Protein AF-0000000084524706 (afdb_homodimer)

Radius of gyration: 26.09 Å; Cα contacts (8 Å, |Δi|>4): 1012; chains: 2; bounding box: 65×74×64 Å

Secondary structure (DSSP, 8-state):
--HHHHHHHHHHHHH--HHHHHHHHTS-HHHHHHHHHHHHHHHTS--EEEETTEEEE-HHHHHHHHHHHHHHHHHHHHHHHHHHSSSS--EEEEEEEEHHHHHHTHHHHHHHHHHH-TTEEEEEEEE-HHHHHHHHHTTSSSEEEEES----SS-EEEEEEEEEEEEESS---GGGGGGSEEEEE---SHHHHHHHHHHHHH-SS--EEEEEESSHHHHHHHHHTTS-EEEEEGGG--TT---EEEE-B-TTSPBPEEEEEEEE-TTGGGSHHHHHHHHHHHHS-TTT--/--HHHHHHHHHHHHH--HHHHHHHHTS-HHHHHHHHHHHHHHHTS--EEEETTEEEE-HHHHHHHHHHHHHHHHHHHHHHHHHHSSSS--EEEEEEEEHHHHHHTHHHHHHHHHHH-TTEEEEEEEE-HHHHHHHHHTTSSSEEEEES----SS-EEEEEEEEEEEEESS---GGGGGGSEEEEE---SHHHHHHHHHHHHH-SS--EEEEEESSHHHHHHHHHTTS-EEEEEGGG--TT---EEEE-B-TTSPBPEEEEEEEE-TTGGGSHHHHHHHHHHHHS-TTT--

pLDDT: mean 84.09, std 10.97, range [36.41, 96.69]

Foldseek 3Di:
DDLLLLLLLQLCVVVQDLCRSCVVVVHHSVVSVVVQVVVCVVVVHHQWDDDDPGTDGDPVNVVVNLVSLVVNLVVQLVVLCVQQVDPAQAEEAFEEEEPLCVPQPVVVLVVVLCVVRVRYHYHYHYYAQVVRVVCQVSPVHQKYKHKADDDDPADKDFLEKWFKKKKAQDDDDPLCQQVWEEADEDDPDPLVVVVVVLCVQRDDHDHHYPHYDHDVLVRLVCRNVGNTMYIGTCSSDDPPRNIDIGTRAHPVRDTRIMIIMMDGHPSSCSGPNSVVSVVSSVVDNPHPDD/DDLLLLLLLQLCVVVQDLCRSCVVVVHHSVVSVVVQVVVCVVVVHHQWDDDDPGTDGDPVNVVVNLVSLVVNLVVQLVVLCVQQVDPAQAEEAFEEEEPLCVPQPVVVLVVVLCVVRVRYHYHYHYYAQVVRVVCQVSPVHFKYKHKADDDDPADKDFLEKWFKKKKAQDDDDPLCQQVWEEADEDDPDPLVVVVVVLCVQRDPHDHHYPHYDHDVLVRLVCRNVGNTMYIGTCSSDDPPRNIDIGTRAHPVRDTRIMIIMMDGHPSSCSGPNVVVSVVSSVVDPPHPDD

Sequence (580 aa):
MDERDCLLLQYLFEEKNITKAAEHLYITPAALLYRLRQIEKKFGVHITIKNGNKITITPEGEYLIHRAKHSLWEWRKTKDYLLNMGNEVQGTLRIGVSRVIAYYQLPTILLNFLNMYPKVNPNVDTGLSDEIFKLLQNEKIHLGIVRGDYKWSGPKYLLKKENICIISKDKMNINDLPKIPRINYKLYSSLDEQINHWWNEKFNRPPLITMQVDNYETCKEMARRGLGYAIIPSIFLNPDDRMYTIDLMLESGQLITLNTWIFYTESSLQLATVRKFIDYIHSLDLNEKFMDERDCLLLQYLFEEKNITKAAEHLYITPAALLYRLRQIEKKFGVHITIKNGNKITITPEGEYLIHRAKHSLWEWRKTKDYLLNMGNEVQGTLRIGVSRVIAYYQLPTILLNFLNMYPKVNPNVDTGLSDEIFKLLQNEKIHLGIVRGDYKWSGPKYLLKKENICIISKDKMNINDLPKIPRINYKLYSSLDEQINHWWNEKFNRPPLITMQVDNYETCKEMARRGLGYAIIPSIFLNPDDRMYTIDLMLESGQLITLNTWIFYTESSLQLATVRKFIDYIHSLDLNEKF

Organism: Aneurinibacillus migulanus (NCBI:txid47500)

Structure (mmCIF, N/CA/C/O backbone):
data_AF-0000000084524706-model_v1
#
loop_
_entity.id
_entity.type
_entity.pdbx_description
1 polymer 'DNA-binding transcriptional regulator, LysR family'
#
loop_
_atom_site.group_PDB
_atom_site.id
_atom_site.type_symbol
_atom_site.label_atom_id
_atom_site.label_alt_id
_atom_site.label_comp_id
_atom_site.label_asym_id
_atom_site.label_entity_id
_atom_site.label_seq_id
_atom_site.pdbx_PDB_ins_code
_atom_site.Cartn_x
_atom_site.Cartn_y
_atom_site.Cartn_z
_atom_site.occupancy
_atom_site.B_iso_or_equiv
_atom_site.auth_seq_id
_atom_site.auth_comp_id
_atom_site.auth_asym_id
_atom_site.auth_atom_id
_atom_site.pdbx_PDB_model_num
ATOM 1 N N . MET A 1 1 ? -2.525 -37.5 9.148 1 61.91 1 MET A N 1
ATOM 2 C CA . MET A 1 1 ? -3.219 -36.25 8.883 1 61.91 1 MET A CA 1
ATOM 3 C C . MET A 1 1 ? -3.385 -36.031 7.383 1 61.91 1 MET A C 1
ATOM 5 O O . MET A 1 1 ? -2.439 -36.219 6.617 1 61.91 1 MET A O 1
ATOM 9 N N . ASP A 1 2 ? -4.574 -35.875 7.027 1 68.12 2 ASP A N 1
ATOM 10 C CA . ASP A 1 2 ? -4.84 -35.656 5.605 1 68.12 2 ASP A CA 1
ATOM 11 C C . ASP A 1 2 ? -4.73 -34.188 5.227 1 68.12 2 ASP A C 1
ATOM 13 O O . ASP A 1 2 ? -4.445 -33.344 6.078 1 68.12 2 ASP A O 1
ATOM 17 N N . GLU A 1 3 ? -4.75 -34.031 3.92 1 71.38 3 GLU A N 1
ATOM 18 C CA . GLU A 1 3 ? -4.578 -32.656 3.395 1 71.38 3 GLU A CA 1
ATOM 19 C C . GLU A 1 3 ? -5.562 -31.703 4.043 1 71.38 3 GLU A C 1
ATOM 21 O O . GLU A 1 3 ? -5.211 -30.547 4.336 1 71.38 3 GLU A O 1
ATOM 26 N N . ARG A 1 4 ? -6.672 -32.219 4.309 1 74.25 4 ARG A N 1
ATOM 27 C CA . ARG A 1 4 ? -7.711 -31.375 4.887 1 74.25 4 ARG A CA 1
ATOM 28 C C . ARG A 1 4 ? -7.367 -30.984 6.32 1 74.25 4 ARG A C 1
ATOM 30 O O . ARG A 1 4 ? -7.637 -29.859 6.746 1 74.25 4 ARG A O 1
ATOM 37 N N . ASP A 1 5 ? -6.832 -31.922 6.996 1 77.06 5 ASP A N 1
ATOM 38 C CA . ASP A 1 5 ? -6.398 -31.656 8.367 1 77.06 5 ASP A CA 1
ATOM 39 C C . ASP A 1 5 ? -5.309 -30.594 8.398 1 77.06 5 ASP A C 1
ATOM 41 O O . ASP A 1 5 ? -5.324 -29.703 9.258 1 77.06 5 ASP A O 1
ATOM 45 N N . CYS A 1 6 ? -4.449 -30.797 7.461 1 73.62 6 CYS A N 1
ATOM 46 C CA . CYS A 1 6 ? -3.338 -29.859 7.402 1 73.62 6 CYS A CA 1
ATOM 47 C C . CYS A 1 6 ? -3.832 -28.453 7.086 1 73.62 6 CYS A C 1
ATOM 49 O O . CYS A 1 6 ? -3.357 -27.469 7.668 1 73.62 6 CYS A O 1
ATOM 51 N N . LEU A 1 7 ? -4.77 -28.359 6.215 1 78.56 7 LEU A N 1
ATOM 52 C CA . LEU A 1 7 ? -5.355 -27.078 5.852 1 78.56 7 LEU A CA 1
ATOM 53 C C . LEU A 1 7 ? -6.074 -26.453 7.043 1 78.56 7 LEU A C 1
ATOM 55 O O . LEU A 1 7 ? -5.984 -25.234 7.258 1 78.56 7 LEU A O 1
ATOM 59 N N . LEU A 1 8 ? -6.766 -27.328 7.711 1 80.94 8 LEU A N 1
ATOM 60 C CA . LEU A 1 8 ? -7.48 -26.875 8.906 1 80.94 8 LEU A CA 1
ATOM 61 C C . LEU A 1 8 ? -6.523 -26.25 9.906 1 80.94 8 LEU A C 1
ATOM 63 O O . LEU A 1 8 ? -6.785 -25.156 10.422 1 80.94 8 LEU A O 1
ATOM 67 N N . LEU A 1 9 ? -5.461 -26.891 10.109 1 80.81 9 LEU A N 1
ATOM 68 C CA . LEU A 1 9 ? -4.469 -26.422 11.07 1 80.81 9 LEU A CA 1
ATOM 69 C C . LEU A 1 9 ? -3.836 -25.109 10.594 1 80.81 9 LEU A C 1
ATOM 71 O O . LEU A 1 9 ? -3.598 -24.203 11.391 1 80.81 9 LEU A O 1
ATOM 75 N N . GLN A 1 10 ? -3.58 -25.062 9.336 1 79.56 10 GLN A N 1
ATOM 76 C CA . GLN A 1 10 ? -2.986 -23.859 8.766 1 79.56 10 GLN A CA 1
ATOM 77 C C . GLN A 1 10 ? -3.904 -22.656 8.945 1 79.56 10 GLN A C 1
ATOM 79 O O . GLN A 1 10 ? -3.463 -21.594 9.391 1 79.56 10 GLN A O 1
ATOM 84 N N . TYR A 1 11 ? -5.109 -22.797 8.656 1 80.12 11 TYR A N 1
ATOM 85 C CA . TYR A 1 11 ? -6.059 -21.688 8.734 1 80.12 11 TYR A CA 1
ATOM 86 C C . TYR A 1 11 ? -6.309 -21.297 10.188 1 80.12 11 TYR A C 1
ATOM 88 O O . TYR A 1 11 ? -6.516 -20.125 10.484 1 80.12 11 TYR A O 1
ATOM 96 N N . LEU A 1 12 ? -6.309 -22.281 11 1 80.31 12 LEU A N 1
ATOM 97 C CA . LEU A 1 12 ? -6.465 -22 12.422 1 80.31 12 LEU A CA 1
ATOM 98 C C . LEU A 1 12 ? -5.312 -21.141 12.938 1 80.31 12 LEU A C 1
ATOM 100 O O . LEU A 1 12 ? -5.52 -20.25 13.773 1 80.31 12 LEU A O 1
ATOM 104 N N . PHE A 1 13 ? -4.145 -21.453 12.43 1 78.06 13 PHE A N 1
ATOM 105 C CA . PHE A 1 13 ? -2.957 -20.703 12.828 1 78.06 13 PHE A CA 1
ATOM 106 C C . PHE A 1 13 ? -3.008 -19.281 12.281 1 78.06 13 PHE A C 1
ATOM 108 O O . PHE A 1 13 ? -2.676 -18.328 12.992 1 78.06 13 PHE A O 1
ATOM 115 N N . GLU A 1 14 ? -3.441 -19.188 11.094 1 77 14 GLU A N 1
ATOM 116 C CA . GLU A 1 14 ? -3.441 -17.906 10.398 1 77 14 GLU A CA 1
ATOM 117 C C . GLU A 1 14 ? -4.527 -16.969 10.945 1 77 14 GLU A C 1
ATOM 119 O O . GLU A 1 14 ? -4.293 -15.781 11.148 1 77 14 GLU A O 1
ATOM 124 N N . GLU A 1 15 ? -5.66 -17.547 11.211 1 74.25 15 GLU A N 1
ATOM 125 C CA . GLU A 1 15 ? -6.816 -16.75 11.602 1 74.25 15 GLU A CA 1
ATOM 126 C C . GLU A 1 15 ? -6.926 -16.641 13.117 1 74.25 15 GLU A C 1
ATOM 128 O O . GLU A 1 15 ? -7.508 -15.688 13.641 1 74.25 15 GLU A O 1
ATOM 133 N N . LYS A 1 16 ? -6.359 -17.578 13.805 1 76.81 16 LYS A N 1
ATOM 1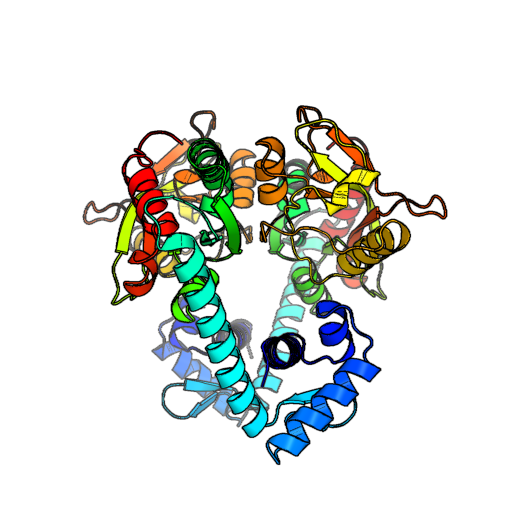34 C CA . LYS A 1 16 ? -6.465 -17.703 15.258 1 76.81 16 LYS A CA 1
ATOM 135 C C . LYS A 1 16 ? -7.91 -17.562 15.719 1 76.81 16 LYS A C 1
ATOM 137 O O . LYS A 1 16 ? -8.172 -16.984 16.781 1 76.81 16 LYS A O 1
ATOM 142 N N . ASN A 1 17 ? -8.758 -17.859 14.805 1 80.19 17 ASN A N 1
ATOM 143 C CA . ASN A 1 17 ? -10.203 -17.828 15.008 1 80.19 17 ASN A CA 1
ATOM 144 C C . ASN A 1 17 ? -10.875 -19.016 14.336 1 80.19 17 ASN A C 1
ATOM 146 O O . ASN A 1 17 ? -10.727 -19.219 13.125 1 80.19 17 ASN A O 1
ATOM 150 N N . ILE A 1 18 ? -11.641 -19.719 15.125 1 81.88 18 ILE A N 1
ATOM 151 C CA . ILE A 1 18 ? -12.25 -20.953 14.648 1 81.88 18 ILE A CA 1
ATOM 152 C C . ILE A 1 18 ? -13.273 -20.641 13.562 1 81.88 18 ILE A C 1
ATOM 154 O O . ILE A 1 18 ? -13.344 -21.344 12.547 1 81.88 18 ILE A O 1
ATOM 158 N N . THR A 1 19 ? -13.977 -19.562 13.852 1 79.38 19 THR A N 1
ATOM 159 C CA . THR A 1 19 ? -15.023 -19.219 12.898 1 79.38 19 THR A CA 1
ATOM 160 C C . THR A 1 19 ? -14.422 -18.812 11.555 1 79.38 19 THR A C 1
ATOM 162 O O . THR A 1 19 ? -14.859 -19.297 10.508 1 79.38 19 THR A O 1
ATOM 165 N N . LYS A 1 20 ? -13.453 -18.062 11.648 1 80.88 20 LYS A N 1
ATOM 166 C CA . LYS A 1 20 ? -12.812 -17.609 10.414 1 80.88 20 LYS A CA 1
ATOM 167 C C . LYS A 1 20 ? -12.102 -18.75 9.703 1 80.88 20 LYS A C 1
ATOM 169 O O . LYS A 1 20 ? -12.148 -18.844 8.477 1 80.88 20 LYS A O 1
ATOM 174 N N . ALA A 1 21 ? -11.508 -19.516 10.492 1 81.38 21 ALA A N 1
ATOM 175 C CA . ALA A 1 21 ? -10.82 -20.672 9.922 1 81.38 21 ALA A CA 1
ATOM 176 C C . ALA A 1 21 ? -11.812 -21.609 9.227 1 81.38 21 ALA A C 1
ATOM 178 O O . ALA A 1 21 ? -11.523 -22.125 8.148 1 81.38 21 ALA A O 1
ATOM 179 N N . ALA A 1 22 ? -12.977 -21.75 9.797 1 80.94 22 ALA A N 1
ATOM 180 C CA . ALA A 1 22 ? -14 -22.625 9.227 1 80.94 22 ALA A CA 1
ATOM 181 C C . ALA A 1 22 ? -14.523 -22.047 7.906 1 80.94 22 ALA A C 1
ATOM 183 O O . ALA A 1 22 ? -14.789 -22.797 6.965 1 80.94 22 ALA A O 1
ATOM 184 N N . GLU A 1 23 ? -14.594 -20.781 7.891 1 75.5 23 GLU A N 1
ATOM 185 C CA . GLU A 1 23 ? -15.062 -20.109 6.684 1 75.5 23 GLU A CA 1
ATOM 186 C C . GLU A 1 23 ? -14.133 -20.375 5.508 1 75.5 23 GLU A C 1
ATOM 188 O O . GLU A 1 23 ? -14.586 -20.609 4.387 1 75.5 23 GLU A O 1
ATOM 193 N N . HIS A 1 24 ? -12.93 -20.406 5.855 1 71.62 24 HIS A N 1
ATOM 194 C CA . HIS A 1 24 ? -11.938 -20.656 4.82 1 71.62 24 HIS A CA 1
ATOM 195 C C . HIS A 1 24 ? -12.062 -22.078 4.281 1 71.62 24 HIS A C 1
ATOM 197 O O . HIS A 1 24 ? -11.789 -22.328 3.104 1 71.62 24 HIS A O 1
ATOM 203 N N . LEU A 1 25 ? -12.555 -22.922 5.121 1 70.69 25 LEU A N 1
ATOM 204 C CA . LEU A 1 25 ? -12.641 -24.328 4.762 1 70.69 25 LEU A CA 1
ATOM 205 C C . LEU A 1 25 ? -14.039 -24.688 4.281 1 70.69 25 LEU A C 1
ATOM 207 O O . LEU A 1 25 ? -14.297 -25.828 3.877 1 70.69 25 LEU A O 1
ATOM 211 N N . TYR A 1 26 ? -14.922 -23.656 4.336 1 66.88 26 TYR A N 1
ATOM 212 C CA . TYR A 1 26 ? -16.297 -23.828 3.912 1 66.88 26 TYR A CA 1
ATOM 213 C C . TYR A 1 26 ? -16.984 -24.922 4.727 1 66.88 26 TYR A C 1
ATOM 215 O O . TYR A 1 26 ? -17.672 -25.781 4.168 1 66.88 26 TYR A O 1
ATOM 223 N N . ILE A 1 27 ? -16.656 -24.953 5.961 1 75.12 27 ILE A N 1
ATOM 224 C CA . ILE A 1 27 ? -17.297 -25.859 6.898 1 75.12 27 ILE A CA 1
ATOM 225 C C . ILE A 1 27 ? -17.859 -25.078 8.086 1 75.12 27 ILE A C 1
ATOM 227 O O . ILE A 1 27 ? -17.609 -23.875 8.203 1 75.12 27 ILE A O 1
ATOM 231 N N . THR A 1 28 ? -18.672 -25.609 8.781 1 75.38 28 THR A N 1
ATOM 232 C CA . THR A 1 28 ? -19.219 -24.969 9.961 1 75.38 28 THR A CA 1
ATOM 233 C C . THR A 1 28 ? -18.203 -24.953 11.102 1 75.38 28 THR A C 1
ATOM 235 O O . THR A 1 28 ? -17.344 -25.844 11.18 1 75.38 28 THR A O 1
ATOM 238 N N . PRO A 1 29 ? -18.219 -23.938 11.883 1 87.12 29 PRO A N 1
ATOM 239 C CA . PRO A 1 29 ? -17.328 -23.891 13.047 1 87.12 29 PRO A CA 1
ATOM 240 C C . PRO A 1 29 ? -17.406 -25.156 13.898 1 87.12 29 PRO A C 1
ATOM 242 O O . PRO A 1 29 ? -16.391 -25.625 14.422 1 87.12 29 PRO A O 1
ATOM 245 N N . ALA A 1 30 ? -18.594 -25.703 13.977 1 85.12 30 ALA A N 1
ATOM 246 C CA . ALA A 1 30 ? -18.766 -26.938 14.734 1 85.12 30 ALA A CA 1
ATOM 247 C C . ALA A 1 30 ? -17.969 -28.078 14.117 1 85.12 30 ALA A C 1
ATOM 249 O O . ALA A 1 30 ? -17.328 -28.859 14.828 1 85.12 30 ALA A O 1
ATOM 250 N N . ALA A 1 31 ? -18.047 -28.109 12.883 1 82.88 31 ALA A N 1
ATOM 251 C CA . ALA A 1 31 ? -17.312 -29.156 12.156 1 82.88 31 ALA A CA 1
ATOM 252 C C . ALA A 1 31 ? -15.805 -28.984 12.32 1 82.88 31 ALA A C 1
ATOM 254 O O . ALA A 1 31 ? -15.078 -29.969 12.484 1 82.88 31 ALA A O 1
ATOM 255 N N . LEU A 1 32 ? -15.398 -27.812 12.266 1 86.69 32 LEU A N 1
ATOM 256 C CA . LEU A 1 32 ? -13.977 -27.531 12.43 1 86.69 32 LEU A CA 1
ATOM 257 C C . LEU A 1 32 ? -13.508 -27.922 13.828 1 86.69 32 LEU A C 1
ATOM 259 O O . LEU A 1 32 ? -12.438 -28.531 13.977 1 86.69 32 LEU A O 1
ATOM 263 N N . LEU A 1 33 ? -14.312 -27.578 14.82 1 85.62 33 LEU A N 1
ATOM 264 C CA . LEU A 1 33 ? -13.969 -27.906 16.203 1 85.62 33 LEU A CA 1
ATOM 265 C C . LEU A 1 33 ? -13.906 -29.422 16.406 1 85.62 33 LEU A C 1
ATOM 267 O O . LEU A 1 33 ? -13.016 -29.922 17.094 1 85.62 33 LEU A O 1
ATOM 271 N N . TYR A 1 34 ? -14.883 -30.031 15.805 1 85.31 34 TYR A N 1
ATOM 272 C CA . TYR A 1 34 ? -14.922 -31.484 15.891 1 85.31 34 TYR A CA 1
ATOM 273 C C . TYR A 1 34 ? -13.656 -32.094 15.297 1 85.31 34 TYR A C 1
ATOM 275 O O . TYR A 1 34 ? -13.031 -32.969 15.906 1 85.31 34 TYR A O 1
ATOM 283 N N . ARG A 1 35 ? -13.383 -31.656 14.211 1 86.06 35 ARG A N 1
ATOM 284 C CA . ARG A 1 35 ? -12.203 -32.188 13.531 1 86.06 35 ARG A CA 1
ATOM 285 C C . ARG A 1 35 ? -10.93 -31.859 14.305 1 86.06 35 ARG A C 1
ATOM 287 O O . ARG A 1 35 ? -10.016 -32.688 14.383 1 86.06 35 ARG A O 1
ATOM 294 N N . LEU A 1 36 ? -10.914 -30.688 14.789 1 87.44 36 LEU A N 1
ATOM 295 C CA . LEU A 1 36 ? -9.773 -30.25 15.594 1 87.44 36 LEU A CA 1
ATOM 296 C C . LEU A 1 36 ? -9.578 -31.172 16.797 1 87.44 36 LEU A C 1
ATOM 298 O O . LEU A 1 36 ? -8.445 -31.547 17.125 1 87.44 36 LEU A O 1
ATOM 302 N N . ARG A 1 37 ? -10.586 -31.531 17.422 1 85.44 37 ARG A N 1
ATOM 303 C CA . ARG A 1 37 ? -10.531 -32.438 18.562 1 85.44 37 ARG A CA 1
ATOM 304 C C . ARG A 1 37 ? -10.047 -33.812 18.141 1 85.44 37 ARG A C 1
ATOM 306 O O . ARG A 1 37 ? -9.305 -34.469 18.891 1 85.44 37 ARG A O 1
ATOM 313 N N . GLN A 1 38 ? -10.516 -34.219 17.031 1 84.38 38 GLN A N 1
ATOM 314 C CA . GLN A 1 38 ? -10.062 -35.5 16.516 1 84.38 38 GLN A CA 1
ATOM 315 C C . GLN A 1 38 ? -8.562 -35.5 16.266 1 84.38 38 GLN A C 1
ATOM 317 O O . GLN A 1 38 ? -7.875 -36.469 16.562 1 84.38 38 GLN A O 1
ATOM 322 N N . ILE A 1 39 ? -8.109 -34.438 15.766 1 82.75 39 ILE A N 1
ATOM 323 C CA . ILE A 1 39 ? -6.684 -34.281 15.492 1 82.75 39 ILE A CA 1
ATOM 324 C C . ILE A 1 39 ? -5.902 -34.281 16.812 1 82.75 39 ILE A C 1
ATOM 326 O O . ILE A 1 39 ? -4.875 -34.938 16.938 1 82.75 39 ILE A O 1
ATOM 330 N N . GLU A 1 40 ? -6.422 -33.562 17.797 1 84.12 40 GLU A N 1
ATOM 331 C CA . GLU A 1 40 ? -5.789 -33.5 19.109 1 84.12 40 GLU A CA 1
ATOM 332 C C . GLU A 1 40 ? -5.742 -34.875 19.766 1 84.12 40 GLU A C 1
ATOM 334 O O . GLU A 1 40 ? -4.73 -35.25 20.375 1 84.12 40 GLU A O 1
ATOM 339 N N . LYS A 1 41 ? -6.801 -35.562 19.594 1 80.88 41 LYS A N 1
ATOM 340 C CA . LYS A 1 41 ? -6.879 -36.906 20.156 1 80.88 41 LYS A CA 1
ATOM 341 C C . LYS A 1 41 ? -5.891 -37.844 19.469 1 80.88 41 LYS A C 1
ATOM 343 O O . LYS A 1 41 ? -5.219 -38.625 20.125 1 80.88 41 LYS A O 1
ATOM 348 N N . LYS A 1 42 ? -5.82 -37.75 18.281 1 77.69 42 LYS A N 1
ATOM 349 C CA . LYS A 1 42 ? -4.938 -38.625 17.5 1 77.69 42 LYS A CA 1
ATOM 350 C C . LYS A 1 42 ? -3.477 -38.406 17.875 1 77.69 42 LYS A C 1
ATOM 352 O O . LYS A 1 42 ? -2.701 -39.344 17.969 1 77.69 42 LYS A O 1
ATOM 357 N N . PHE A 1 43 ? -3.15 -37.156 18.156 1 76.19 43 PHE A N 1
ATOM 358 C CA . PHE A 1 43 ? -1.758 -36.844 18.438 1 76.19 43 PHE A CA 1
ATOM 359 C C . PHE A 1 43 ? -1.505 -36.75 19.938 1 76.19 43 PHE A C 1
ATOM 361 O O . PHE A 1 43 ? -0.354 -36.719 20.375 1 76.19 43 PHE A O 1
ATOM 368 N N . GLY A 1 44 ? -2.586 -36.75 20.656 1 76.62 44 GLY A N 1
ATOM 369 C CA . GLY A 1 44 ? -2.477 -36.719 22.109 1 76.62 44 GLY A CA 1
ATOM 370 C C . GLY A 1 44 ? -2.008 -35.375 22.641 1 76.62 44 GLY A C 1
ATOM 371 O O . GLY A 1 44 ? -1.266 -35.312 23.609 1 76.62 44 GLY A O 1
ATOM 372 N N . VAL A 1 45 ? -2.145 -34.375 21.828 1 76.94 45 VAL A N 1
ATOM 373 C CA . VAL A 1 45 ? -1.721 -33.031 22.234 1 76.94 45 VAL A CA 1
ATOM 374 C C . VAL A 1 45 ? -2.883 -32.062 22.094 1 76.94 45 VAL A C 1
ATOM 376 O O . VAL A 1 45 ? -3.879 -32.344 21.438 1 76.94 45 VAL A O 1
ATOM 379 N N . HIS A 1 46 ? -2.768 -30.938 22.812 1 81.44 46 HIS A N 1
ATOM 380 C CA . HIS A 1 46 ? -3.701 -29.844 22.625 1 81.44 46 HIS A CA 1
ATOM 381 C C . HIS A 1 46 ? -3.123 -28.781 21.688 1 81.44 46 HIS A C 1
ATOM 383 O O . HIS A 1 46 ? -1.99 -28.328 21.875 1 81.44 46 HIS A O 1
ATOM 389 N N . ILE A 1 47 ? -3.898 -28.516 20.672 1 83.5 47 ILE A N 1
ATOM 390 C CA . ILE A 1 47 ? -3.432 -27.547 19.688 1 83.5 47 ILE A CA 1
ATOM 391 C C . ILE A 1 47 ? -3.832 -26.141 20.094 1 83.5 47 ILE A C 1
ATOM 393 O O . ILE A 1 47 ? -3.07 -25.188 19.906 1 83.5 47 ILE A O 1
ATOM 397 N N . THR A 1 48 ? -5.012 -26 20.688 1 82.69 48 THR A N 1
ATOM 398 C CA . THR A 1 48 ? -5.508 -24.688 21.094 1 82.69 48 THR A CA 1
ATOM 399 C C . THR A 1 48 ? -5.906 -24.688 22.562 1 82.69 48 THR A C 1
ATOM 401 O O . THR A 1 48 ? -6.254 -25.734 23.125 1 82.69 48 THR A O 1
ATOM 404 N N . ILE A 1 49 ? -5.547 -23.547 23.156 1 77.75 49 ILE A N 1
ATOM 405 C CA . ILE A 1 49 ? -6 -23.359 24.531 1 77.75 49 ILE A CA 1
ATOM 406 C C . ILE A 1 49 ? -6.906 -22.141 24.609 1 77.75 49 ILE A C 1
ATOM 408 O O . ILE A 1 49 ? -6.641 -21.109 23.969 1 77.75 49 ILE A O 1
ATOM 412 N N . LYS A 1 50 ? -8.008 -22.328 25.094 1 71.31 50 LYS A N 1
ATOM 413 C CA . LYS A 1 50 ? -8.93 -21.203 25.281 1 71.31 50 LYS A CA 1
ATOM 414 C C . LYS A 1 50 ? -8.516 -20.359 26.5 1 71.31 50 LYS A C 1
ATOM 416 O O . LYS A 1 50 ? -8.328 -20.891 27.594 1 71.31 50 LYS A O 1
ATOM 421 N N . ASN A 1 51 ? -7.891 -19.297 26.234 1 66.44 51 ASN A N 1
ATOM 422 C CA . ASN A 1 51 ? -7.691 -18.359 27.328 1 66.44 51 ASN A CA 1
ATOM 423 C C . ASN A 1 51 ? -8.75 -17.25 27.312 1 66.44 51 ASN A C 1
ATOM 425 O O . ASN A 1 51 ? -8.555 -16.203 26.688 1 66.44 51 ASN A O 1
ATOM 429 N N . GLY A 1 52 ? -9.852 -17.422 27.938 1 64.19 52 GLY A N 1
ATOM 430 C CA . GLY A 1 52 ? -10.969 -16.5 27.891 1 64.19 52 GLY A CA 1
ATOM 431 C C . GLY A 1 52 ? -11.688 -16.5 26.547 1 64.19 52 GLY A C 1
ATOM 432 O O . GLY A 1 52 ? -12.18 -17.531 26.109 1 64.19 52 GLY A O 1
ATOM 433 N N . ASN A 1 53 ? -11.711 -15.352 25.828 1 64.5 53 ASN A N 1
ATOM 434 C CA . ASN A 1 53 ? -12.414 -15.188 24.562 1 64.5 53 ASN A CA 1
ATOM 435 C C . ASN A 1 53 ? -11.461 -15.312 23.375 1 64.5 53 ASN A C 1
ATOM 437 O O . ASN A 1 53 ? -11.867 -15.148 22.234 1 64.5 53 ASN A O 1
ATOM 441 N N . LYS A 1 54 ? -10.203 -15.664 23.734 1 69.5 54 LYS A N 1
ATOM 442 C CA . LYS A 1 54 ? -9.242 -15.75 22.625 1 69.5 54 LYS A CA 1
ATOM 443 C C . LYS A 1 54 ? -8.625 -17.141 22.547 1 69.5 54 LYS A C 1
ATOM 445 O O . LYS A 1 54 ? -8.375 -17.781 23.578 1 69.5 54 LYS A O 1
ATOM 450 N N . ILE A 1 55 ? -8.539 -17.703 21.312 1 73.5 55 ILE A N 1
ATOM 451 C CA . ILE A 1 55 ? -7.891 -18.984 21.062 1 73.5 55 ILE A CA 1
ATOM 452 C C . ILE A 1 55 ? -6.391 -18.766 20.875 1 73.5 55 ILE A C 1
ATOM 454 O O . ILE A 1 55 ? -5.973 -17.906 20.109 1 73.5 55 ILE A O 1
ATOM 458 N N . THR A 1 56 ? -5.656 -19.359 21.828 1 79.81 56 THR A N 1
ATOM 459 C CA . THR A 1 56 ? -4.207 -19.312 21.688 1 79.81 56 THR A CA 1
ATOM 460 C C . THR A 1 56 ? -3.664 -20.688 21.281 1 79.81 56 THR A C 1
ATOM 462 O O . THR A 1 56 ? -4.168 -21.719 21.719 1 79.81 56 THR A O 1
ATOM 465 N N . ILE A 1 57 ? -2.705 -20.656 20.422 1 81 57 ILE A N 1
ATOM 466 C CA . ILE A 1 57 ? -2.1 -21.891 19.922 1 81 57 ILE A CA 1
ATOM 467 C C . ILE A 1 57 ? -1.006 -22.359 20.891 1 81 57 ILE A C 1
ATOM 469 O O . ILE A 1 57 ? -0.2 -21.547 21.359 1 81 57 ILE A O 1
ATOM 473 N N . THR A 1 58 ? -1.011 -23.609 21.328 1 76.5 58 THR A N 1
ATOM 474 C CA . THR A 1 58 ? -0.013 -24.203 22.203 1 76.5 58 THR A CA 1
ATOM 475 C C . THR A 1 58 ? 1.302 -24.422 21.469 1 76.5 58 THR A C 1
ATOM 477 O O . THR A 1 58 ? 1.336 -24.406 20.234 1 76.5 58 THR A O 1
ATOM 480 N N . PRO A 1 59 ? 2.359 -24.547 22.172 1 73.94 59 PRO A N 1
ATOM 481 C CA . PRO A 1 59 ? 3.629 -24.875 21.531 1 73.94 59 PRO A CA 1
ATOM 482 C C . PRO A 1 59 ? 3.553 -26.156 20.703 1 73.94 59 PRO A C 1
ATOM 484 O O . PRO A 1 59 ? 4.141 -26.234 19.625 1 73.94 59 PRO A O 1
ATOM 487 N N . GLU A 1 60 ? 2.873 -27.109 21.281 1 72.69 60 GLU A N 1
ATOM 488 C CA . GLU A 1 60 ? 2.662 -28.344 20.531 1 72.69 60 GLU A CA 1
ATOM 489 C C . GLU A 1 60 ? 1.875 -28.094 19.25 1 72.69 60 GLU A C 1
ATOM 491 O O . GLU A 1 60 ? 2.162 -28.688 18.219 1 72.69 60 GLU A O 1
ATOM 496 N N . GLY A 1 61 ? 0.938 -27.266 19.359 1 77.44 61 GLY A N 1
ATOM 497 C CA . GLY A 1 61 ? 0.151 -26.875 18.203 1 77.44 61 GLY A CA 1
ATOM 498 C C . GLY A 1 61 ? 0.969 -26.172 17.141 1 77.44 61 GLY A C 1
ATOM 499 O O . GLY A 1 61 ? 0.81 -26.453 15.945 1 77.44 61 GLY A O 1
ATOM 500 N N . GLU A 1 62 ? 1.803 -25.406 17.578 1 77.88 62 GLU A N 1
ATOM 501 C CA . GLU A 1 62 ? 2.678 -24.688 16.641 1 77.88 62 GLU A CA 1
ATOM 502 C C . GLU A 1 62 ? 3.557 -25.672 15.867 1 77.88 62 GLU A C 1
ATOM 504 O O . GLU A 1 62 ? 3.764 -25.5 14.664 1 77.88 62 GLU A O 1
ATOM 509 N N . TYR A 1 63 ? 4.035 -26.609 16.641 1 71.75 63 TYR A N 1
ATOM 510 C CA . TYR A 1 63 ? 4.848 -27.641 16 1 71.75 63 TYR A CA 1
ATOM 511 C C . TYR A 1 63 ? 4.035 -28.406 14.961 1 71.75 63 TYR A C 1
ATOM 513 O O . TYR A 1 63 ? 4.492 -28.609 13.836 1 71.75 63 TYR A O 1
ATOM 521 N N . LEU A 1 64 ? 2.914 -28.797 15.336 1 75.12 64 LEU A N 1
ATOM 522 C CA . LEU A 1 64 ? 2.055 -29.547 14.43 1 75.12 64 LEU A CA 1
ATOM 523 C C . LEU A 1 64 ? 1.678 -28.703 13.219 1 75.12 64 LEU A C 1
ATOM 525 O O . LEU A 1 64 ? 1.595 -29.203 12.102 1 75.12 64 LEU A O 1
ATOM 529 N N . ILE A 1 65 ? 1.462 -27.453 13.469 1 78.88 65 ILE A N 1
ATOM 530 C CA . ILE A 1 65 ? 1.108 -26.531 12.398 1 78.88 65 ILE A CA 1
ATOM 531 C C . ILE A 1 65 ? 2.285 -26.375 11.438 1 78.88 65 ILE A C 1
ATOM 533 O O . ILE A 1 65 ? 2.1 -26.375 10.219 1 78.88 65 ILE A O 1
ATOM 537 N N . HIS A 1 66 ? 3.365 -26.344 12.023 1 72.81 66 HIS A N 1
ATOM 538 C CA . HIS A 1 66 ? 4.562 -26.281 11.195 1 72.81 66 HIS A CA 1
ATOM 539 C C . HIS A 1 66 ? 4.703 -27.531 10.336 1 72.81 66 HIS A C 1
ATOM 541 O O . HIS A 1 66 ? 5.02 -27.438 9.148 1 72.81 66 HIS A O 1
ATOM 547 N N . ARG A 1 67 ? 4.461 -28.562 10.938 1 67.06 67 ARG A N 1
ATOM 548 C CA . ARG A 1 67 ? 4.543 -29.828 10.211 1 67.06 67 ARG A CA 1
ATOM 549 C C . ARG A 1 67 ? 3.451 -29.922 9.148 1 67.06 67 ARG A C 1
ATOM 551 O O . ARG A 1 67 ? 3.686 -30.438 8.055 1 67.06 67 ARG A O 1
ATOM 558 N N . ALA A 1 68 ? 2.279 -29.469 9.516 1 74.31 68 ALA A N 1
ATOM 559 C CA . ALA A 1 68 ? 1.169 -29.469 8.57 1 74.31 68 ALA A CA 1
ATOM 560 C C . ALA A 1 68 ? 1.481 -28.594 7.355 1 74.31 68 ALA A C 1
ATOM 562 O O . ALA A 1 68 ? 1.214 -28.984 6.219 1 74.31 68 ALA A O 1
ATOM 563 N N . LYS A 1 69 ? 2.055 -27.531 7.656 1 71.81 69 LYS A N 1
ATOM 564 C CA . LYS A 1 69 ? 2.445 -26.625 6.578 1 71.81 69 LYS A CA 1
ATOM 565 C C . LYS A 1 69 ? 3.469 -27.281 5.656 1 71.81 69 LYS A C 1
ATOM 567 O O . LYS A 1 69 ? 3.389 -27.141 4.434 1 71.81 69 LYS A O 1
ATOM 572 N N . HIS A 1 70 ? 4.324 -27.984 6.32 1 64.75 70 HIS A N 1
ATOM 573 C CA . HIS A 1 70 ? 5.332 -28.703 5.555 1 64.75 70 HIS A CA 1
ATOM 574 C C . HIS A 1 70 ? 4.703 -29.797 4.703 1 64.75 70 HIS A C 1
ATOM 576 O O . HIS A 1 70 ? 5.086 -30 3.547 1 64.75 70 HIS A O 1
ATOM 582 N N . SER A 1 71 ? 3.807 -30.469 5.312 1 65.38 71 SER A N 1
ATOM 583 C CA . SER A 1 71 ? 3.127 -31.531 4.578 1 65.38 71 SER A CA 1
ATOM 584 C C . SER A 1 71 ? 2.346 -30.969 3.393 1 65.38 71 SER A C 1
ATOM 586 O O . SER A 1 71 ? 2.369 -31.547 2.303 1 65.38 71 SER A O 1
ATOM 588 N N . LEU A 1 72 ? 1.685 -29.953 3.646 1 67.94 72 LEU A N 1
ATOM 589 C CA . LEU A 1 72 ? 0.928 -29.312 2.57 1 67.94 72 LEU A CA 1
ATOM 590 C C . LEU A 1 72 ? 1.856 -28.859 1.449 1 67.94 72 LEU A C 1
ATOM 592 O O . LEU A 1 72 ? 1.522 -28.984 0.27 1 67.94 72 LEU A O 1
ATOM 596 N N . TRP A 1 73 ? 2.875 -28.453 1.961 1 63.72 73 TRP A N 1
ATOM 597 C CA . TRP A 1 73 ? 3.9 -28.031 1.014 1 63.72 73 TRP A CA 1
ATOM 598 C C . TRP A 1 73 ? 4.395 -29.203 0.179 1 63.72 73 TRP A C 1
ATOM 600 O O . TRP A 1 73 ? 4.52 -29.094 -1.043 1 63.72 73 TRP A O 1
ATOM 610 N N . GLU A 1 74 ? 4.668 -30.25 0.867 1 61.72 74 GLU A N 1
ATOM 611 C CA . GLU A 1 74 ? 5.133 -31.438 0.175 1 61.72 74 GLU A CA 1
ATOM 612 C C . GLU A 1 74 ? 4.078 -31.953 -0.806 1 61.72 74 GLU A C 1
ATOM 614 O O . GLU A 1 74 ? 4.414 -32.406 -1.909 1 61.72 74 GLU A O 1
ATOM 619 N N . TRP A 1 75 ? 2.934 -31.922 -0.286 1 60.75 75 TRP A N 1
ATOM 620 C CA . TRP A 1 75 ? 1.838 -32.344 -1.148 1 60.75 75 TRP A CA 1
ATOM 621 C C . TRP A 1 75 ? 1.729 -31.453 -2.379 1 60.75 75 TRP A C 1
ATOM 623 O O . TRP A 1 75 ? 1.568 -31.953 -3.498 1 60.75 75 TRP A O 1
ATOM 633 N N . ARG A 1 76 ? 1.812 -30.281 -2.18 1 62.62 76 ARG A N 1
ATOM 634 C CA . ARG A 1 76 ? 1.741 -29.328 -3.285 1 62.62 76 ARG A CA 1
ATOM 635 C C . ARG A 1 76 ? 2.896 -29.531 -4.258 1 62.62 76 ARG A C 1
ATOM 637 O O . ARG A 1 76 ? 2.703 -29.484 -5.477 1 62.62 76 ARG A O 1
ATOM 644 N N . LYS A 1 77 ? 3.973 -29.734 -3.688 1 62 77 LYS A N 1
ATOM 645 C CA . LYS A 1 77 ? 5.145 -29.984 -4.52 1 62 77 LYS A CA 1
ATOM 646 C C . LYS A 1 77 ? 4.949 -31.219 -5.391 1 62 77 LYS A C 1
ATOM 648 O O . LYS A 1 77 ? 5.285 -31.219 -6.574 1 62 77 LYS A O 1
ATOM 653 N N . THR A 1 78 ? 4.484 -32.156 -4.695 1 56.69 78 THR A N 1
ATOM 654 C CA . THR A 1 78 ? 4.273 -33.438 -5.406 1 56.69 78 THR A CA 1
ATOM 655 C C . THR A 1 78 ? 3.254 -33.25 -6.527 1 56.69 78 THR A C 1
ATOM 657 O O . THR A 1 78 ? 3.465 -33.719 -7.645 1 56.69 78 THR A O 1
ATOM 660 N N . LYS A 1 79 ? 2.248 -32.625 -6.172 1 60.16 79 LYS A N 1
ATOM 661 C CA . LYS A 1 79 ? 1.21 -32.375 -7.168 1 60.16 79 LYS A CA 1
ATOM 662 C C . LYS A 1 79 ? 1.75 -31.547 -8.336 1 60.16 79 LYS A C 1
ATOM 664 O O . LYS A 1 79 ? 1.5 -31.859 -9.5 1 60.16 79 LYS A O 1
ATOM 669 N N . ASP A 1 80 ? 2.404 -30.578 -8.039 1 63.75 80 ASP A N 1
ATOM 670 C CA . ASP A 1 80 ? 2.992 -29.734 -9.07 1 63.75 80 ASP A CA 1
ATOM 671 C C . ASP A 1 80 ? 3.963 -30.531 -9.945 1 63.75 80 ASP A C 1
ATOM 673 O O . ASP A 1 80 ? 3.99 -30.359 -11.164 1 63.75 80 ASP A O 1
ATOM 677 N N . TYR A 1 81 ? 4.703 -31.281 -9.281 1 58.44 81 TYR A N 1
ATOM 678 C CA . TYR A 1 81 ? 5.672 -32.125 -9.992 1 58.44 81 TYR A CA 1
ATOM 679 C C . TYR A 1 81 ? 4.969 -33.094 -10.93 1 58.44 81 TYR A C 1
ATOM 681 O O . TYR A 1 81 ? 5.363 -33.25 -12.086 1 58.44 81 TYR A O 1
ATOM 689 N N . LEU A 1 82 ? 4 -33.688 -10.406 1 57.84 82 LEU A N 1
ATOM 690 C CA . LEU A 1 82 ? 3.277 -34.688 -11.188 1 57.84 82 LEU A CA 1
ATOM 691 C C . LEU A 1 82 ? 2.621 -34.031 -12.406 1 57.84 82 LEU A C 1
ATOM 693 O O . LEU A 1 82 ? 2.584 -34.625 -13.484 1 57.84 82 LEU A O 1
ATOM 697 N N . LEU A 1 83 ? 2.188 -32.906 -12.211 1 58.62 83 LEU A N 1
ATOM 698 C CA . LEU A 1 83 ? 1.518 -32.188 -13.289 1 58.62 83 LEU A CA 1
ATOM 699 C C . LEU A 1 83 ? 2.527 -31.672 -14.312 1 58.62 83 LEU A C 1
ATOM 701 O O . LEU A 1 83 ? 2.191 -31.484 -15.484 1 58.62 83 LEU A O 1
ATOM 705 N N . ASN A 1 84 ? 3.707 -31.438 -13.836 1 61.69 84 ASN A N 1
ATOM 706 C CA . ASN A 1 84 ? 4.734 -30.812 -14.672 1 61.69 84 ASN A CA 1
ATOM 707 C C . ASN A 1 84 ? 5.742 -31.844 -15.18 1 61.69 84 ASN A C 1
ATOM 709 O O . ASN A 1 84 ? 6.781 -31.484 -15.734 1 61.69 84 ASN A O 1
ATOM 713 N N . MET A 1 85 ? 5.723 -33.062 -14.727 1 51.41 85 MET A N 1
ATOM 714 C CA . MET A 1 85 ? 6.672 -34.094 -15.117 1 51.41 85 MET A CA 1
ATOM 715 C C . MET A 1 85 ? 6.73 -34.219 -16.641 1 51.41 85 MET A C 1
ATOM 717 O O . MET A 1 85 ? 7.785 -34.531 -17.188 1 51.41 85 MET A O 1
ATOM 721 N N . GLY A 1 86 ? 5.727 -34.031 -17.328 1 53.56 86 GLY A N 1
ATOM 722 C CA . GLY A 1 86 ? 5.867 -34.219 -18.766 1 53.56 86 GLY A CA 1
ATOM 723 C C . GLY A 1 86 ? 6.363 -32.938 -19.453 1 53.56 86 GLY A C 1
ATOM 724 O O . GLY A 1 86 ? 6.664 -31.953 -18.797 1 53.56 86 GLY A O 1
ATOM 725 N N . ASN A 1 87 ? 6.938 -33.094 -20.734 1 58.81 87 ASN A N 1
ATOM 726 C CA . ASN A 1 87 ? 7.441 -32.031 -21.594 1 58.81 87 ASN A CA 1
ATOM 727 C C . ASN A 1 87 ? 6.375 -30.953 -21.859 1 58.81 87 ASN A C 1
ATOM 729 O O . ASN A 1 87 ? 6.664 -29.922 -22.453 1 58.81 87 ASN A O 1
ATOM 733 N N . GLU A 1 88 ? 5.23 -31.234 -21.234 1 68.75 88 GLU A N 1
ATOM 734 C CA . GLU A 1 88 ? 4.176 -30.266 -21.5 1 68.75 88 GLU A CA 1
ATOM 735 C C . GLU A 1 88 ? 4.082 -29.234 -20.375 1 68.75 88 GLU A C 1
ATOM 737 O O . GLU A 1 88 ? 4.137 -29.578 -19.203 1 68.75 88 GLU A O 1
ATOM 742 N N . VAL A 1 89 ? 4.234 -27.984 -20.766 1 76.44 89 VAL A N 1
ATOM 743 C CA . VAL A 1 89 ? 4.16 -26.859 -19.828 1 76.44 89 VAL A CA 1
ATOM 744 C C . VAL A 1 89 ? 2.727 -26.703 -19.328 1 76.44 89 VAL A C 1
ATOM 746 O O . VAL A 1 89 ? 1.884 -26.109 -20 1 76.44 89 VAL A O 1
ATOM 749 N N . GLN A 1 90 ? 2.459 -27.531 -18.25 1 78.06 90 GLN A N 1
ATOM 750 C CA . GLN A 1 90 ? 1.133 -27.469 -17.641 1 78.06 90 GLN A CA 1
ATOM 751 C C . GLN A 1 90 ? 1.219 -27.531 -16.125 1 78.06 90 GLN A C 1
ATOM 753 O O . GLN A 1 90 ? 2.244 -27.938 -15.57 1 78.06 90 GLN A O 1
ATOM 758 N N . GLY A 1 91 ? 0.22 -26.969 -15.516 1 81.5 91 GLY A N 1
ATOM 759 C CA . GLY A 1 91 ? 0.168 -27.031 -14.062 1 81.5 91 GLY A CA 1
ATOM 760 C C . GLY A 1 91 ? 0.177 -25.672 -13.406 1 81.5 91 GLY A C 1
ATOM 761 O O . GLY A 1 91 ? -0.126 -24.656 -14.047 1 81.5 91 GLY A O 1
ATOM 762 N N . THR A 1 92 ? 0.577 -25.734 -12.094 1 85.62 92 THR A N 1
ATOM 763 C CA . THR A 1 92 ? 0.438 -24.516 -11.297 1 85.62 92 THR A CA 1
ATOM 764 C C . THR A 1 92 ? 1.75 -23.734 -11.266 1 85.62 92 THR A C 1
ATOM 766 O O . THR A 1 92 ? 2.824 -24.328 -11.141 1 85.62 92 THR A O 1
ATOM 769 N N . LEU A 1 93 ? 1.664 -22.516 -11.547 1 90.75 93 LEU A N 1
ATOM 770 C CA . LEU A 1 93 ? 2.773 -21.578 -11.406 1 90.75 93 LEU A CA 1
ATOM 771 C C . LEU A 1 93 ? 2.527 -20.625 -10.25 1 90.75 93 LEU A C 1
ATOM 773 O O . LEU A 1 93 ? 1.696 -19.719 -10.352 1 90.75 93 LEU A O 1
ATOM 777 N N . ARG A 1 94 ? 3.271 -20.812 -9.164 1 92.62 94 ARG A N 1
ATOM 778 C CA . ARG A 1 94 ? 3.121 -19.969 -7.984 1 92.62 94 ARG A CA 1
ATOM 779 C C . ARG A 1 94 ? 4.207 -18.906 -7.938 1 92.62 94 ARG A C 1
ATOM 781 O O . ARG A 1 94 ? 5.375 -19.203 -7.691 1 92.62 94 ARG A O 1
ATOM 788 N N . ILE A 1 95 ? 3.77 -17.641 -8.078 1 95.31 95 ILE A N 1
ATOM 789 C CA . ILE A 1 95 ? 4.777 -16.594 -8.117 1 95.31 95 ILE A CA 1
ATOM 790 C C . ILE A 1 95 ? 4.406 -15.484 -7.133 1 95.31 95 ILE A C 1
ATOM 792 O O . ILE A 1 95 ? 3.225 -15.211 -6.91 1 95.31 95 ILE A O 1
ATOM 796 N N . GLY A 1 96 ? 5.395 -14.969 -6.5 1 96.25 96 GLY A N 1
ATOM 797 C CA . GLY A 1 96 ? 5.297 -13.758 -5.699 1 96.25 96 GLY A CA 1
ATOM 798 C C . GLY A 1 96 ? 5.977 -12.562 -6.332 1 96.25 96 GLY A C 1
ATOM 799 O O . GLY A 1 96 ? 7.121 -12.656 -6.777 1 96.25 96 GLY A O 1
ATOM 800 N N . VAL A 1 97 ? 5.184 -11.492 -6.371 1 95.06 97 VAL A N 1
ATOM 801 C CA . VAL A 1 97 ? 5.723 -10.328 -7.07 1 95.06 97 VAL A CA 1
ATOM 802 C C . VAL A 1 97 ? 5.523 -9.078 -6.223 1 95.06 97 VAL A C 1
ATOM 804 O O . VAL A 1 97 ? 4.453 -8.875 -5.648 1 95.06 97 VAL A O 1
ATOM 807 N N . SER A 1 98 ? 6.586 -8.273 -6.203 1 93.69 98 SER A N 1
ATOM 808 C CA . SER A 1 98 ? 6.488 -7.012 -5.48 1 93.69 98 SER A CA 1
ATOM 809 C C . SER A 1 98 ? 5.422 -6.105 -6.09 1 93.69 98 SER A C 1
ATOM 811 O O . SER A 1 98 ? 5.176 -6.152 -7.297 1 93.69 98 SER A O 1
ATOM 813 N N . ARG A 1 99 ? 4.875 -5.262 -5.262 1 89.5 99 ARG A N 1
ATOM 814 C CA . ARG A 1 99 ? 3.709 -4.453 -5.602 1 89.5 99 ARG A CA 1
ATOM 815 C C . ARG A 1 99 ? 3.971 -3.617 -6.852 1 89.5 99 ARG A C 1
ATOM 817 O O . ARG A 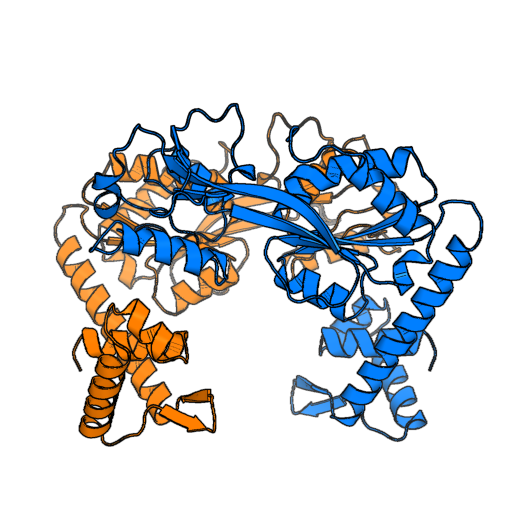1 99 ? 3.113 -3.518 -7.73 1 89.5 99 ARG A O 1
ATOM 824 N N . VAL A 1 100 ? 5.055 -2.992 -6.961 1 88.75 100 VAL A N 1
ATOM 825 C CA . VAL A 1 100 ? 5.379 -2.088 -8.055 1 88.75 100 VAL A CA 1
ATOM 826 C C . VAL A 1 100 ? 5.477 -2.871 -9.367 1 88.75 100 VAL A C 1
ATOM 828 O O . VAL A 1 100 ? 4.887 -2.48 -10.375 1 88.75 100 VAL A O 1
ATOM 831 N N . ILE A 1 101 ? 6.137 -3.986 -9.32 1 91.12 101 ILE A N 1
ATOM 832 C CA . ILE A 1 101 ? 6.301 -4.812 -10.516 1 91.12 101 ILE A CA 1
ATOM 833 C C . ILE A 1 101 ? 4.965 -5.445 -10.891 1 91.12 101 ILE A C 1
ATOM 835 O O . ILE A 1 101 ? 4.645 -5.582 -12.07 1 91.12 101 ILE A O 1
ATOM 839 N N . ALA A 1 102 ? 4.25 -5.812 -9.867 1 92.31 102 ALA A N 1
ATOM 840 C CA . ALA A 1 102 ? 2.943 -6.43 -10.078 1 92.31 102 ALA A CA 1
ATOM 841 C C . ALA A 1 102 ? 2.006 -5.488 -10.828 1 92.31 102 ALA A C 1
ATOM 843 O O . ALA A 1 102 ? 1.194 -5.93 -11.648 1 92.31 102 ALA A O 1
ATOM 844 N N . TYR A 1 103 ? 2.148 -4.258 -10.562 1 88.12 103 TYR A N 1
ATOM 845 C CA . TYR A 1 103 ? 1.259 -3.277 -11.172 1 88.12 103 TYR A CA 1
ATOM 846 C C . TYR A 1 103 ? 1.743 -2.898 -12.57 1 88.12 103 TYR A C 1
ATOM 848 O O . TYR A 1 103 ? 0.967 -2.912 -13.523 1 88.12 103 TYR A O 1
ATOM 856 N N . TYR A 1 104 ? 2.973 -2.699 -12.711 1 85.12 104 TYR A N 1
ATOM 857 C CA . TYR A 1 104 ? 3.479 -2.043 -13.914 1 85.12 104 TYR A CA 1
ATOM 858 C C . TYR A 1 104 ? 3.861 -3.066 -14.977 1 85.12 104 TYR A C 1
ATOM 860 O O . TYR A 1 104 ? 3.803 -2.777 -16.172 1 85.12 104 TYR A O 1
ATOM 868 N N . GLN A 1 105 ? 4.191 -4.273 -14.562 1 88.31 105 GLN A N 1
ATOM 869 C CA . GLN A 1 105 ? 4.824 -5.152 -15.547 1 88.31 105 GLN A CA 1
ATOM 870 C C . GLN A 1 105 ? 4.141 -6.516 -15.578 1 88.31 105 GLN A C 1
ATOM 872 O O . GLN A 1 105 ? 3.957 -7.098 -16.656 1 88.31 105 GLN A O 1
ATOM 877 N N . LEU A 1 106 ? 3.703 -6.969 -14.531 1 90.88 106 LEU A N 1
ATOM 878 C CA . LEU A 1 106 ? 3.264 -8.352 -14.383 1 90.88 106 LEU A CA 1
ATOM 879 C C . LEU A 1 106 ? 2.064 -8.641 -15.281 1 90.88 106 LEU A C 1
ATOM 881 O O . LEU A 1 106 ? 1.979 -9.711 -15.891 1 90.88 106 LEU A O 1
ATOM 885 N N . PRO A 1 107 ? 1.117 -7.699 -15.367 1 91 107 PRO A N 1
ATOM 886 C CA . PRO A 1 107 ? -0.067 -8.016 -16.172 1 91 107 PRO A CA 1
ATOM 887 C C . PRO A 1 107 ? 0.278 -8.375 -17.609 1 91 107 PRO A C 1
ATOM 889 O O . PRO A 1 107 ? -0.224 -9.375 -18.141 1 91 107 PRO A O 1
ATOM 892 N N . THR A 1 108 ? 1.153 -7.672 -18.172 1 90.19 108 THR A N 1
ATOM 893 C CA . THR A 1 108 ? 1.563 -7.93 -19.547 1 90.19 108 THR A CA 1
ATOM 894 C C . THR A 1 108 ? 2.375 -9.219 -19.641 1 90.19 108 THR A C 1
ATOM 896 O O . THR A 1 108 ? 2.145 -10.047 -20.516 1 90.19 108 THR A O 1
ATOM 899 N N . ILE A 1 109 ? 3.242 -9.391 -18.719 1 92 109 ILE A N 1
ATOM 900 C CA . ILE A 1 109 ? 4.109 -10.562 -18.703 1 92 109 ILE A CA 1
ATOM 901 C C . ILE A 1 109 ? 3.266 -11.82 -18.547 1 92 109 ILE A C 1
ATOM 903 O O . ILE A 1 109 ? 3.447 -12.789 -19.297 1 92 109 ILE A O 1
ATOM 907 N N . LEU A 1 110 ? 2.375 -11.758 -17.641 1 92.75 110 LEU A N 1
ATOM 908 C CA . LEU A 1 110 ? 1.553 -12.93 -17.328 1 92.75 110 LEU A CA 1
ATOM 909 C C . LEU A 1 110 ? 0.614 -13.242 -18.5 1 92.75 110 LEU A C 1
ATOM 911 O O . LEU A 1 110 ? 0.419 -14.414 -18.844 1 92.75 110 LEU A O 1
ATOM 915 N N . LEU A 1 111 ? -0 -12.227 -19.016 1 91.88 111 LEU A N 1
ATOM 916 C CA . LEU A 1 111 ? -0.911 -12.414 -20.141 1 91.88 111 LEU A CA 1
ATOM 917 C C . LEU A 1 111 ? -0.204 -13.109 -21.297 1 91.88 111 LEU A C 1
ATOM 919 O O . LEU A 1 111 ? -0.711 -14.094 -21.844 1 91.88 111 LEU A O 1
ATOM 923 N N . ASN A 1 112 ? 0.934 -12.602 -21.672 1 92.12 112 ASN A N 1
ATOM 924 C CA . ASN A 1 112 ? 1.692 -13.156 -22.797 1 92.12 112 ASN A CA 1
ATOM 925 C C . ASN A 1 112 ? 2.143 -14.586 -22.5 1 92.12 112 ASN A C 1
ATOM 927 O O . ASN A 1 112 ? 2.09 -15.445 -23.391 1 92.12 112 ASN A O 1
ATOM 931 N N . PHE A 1 113 ? 2.551 -14.82 -21.344 1 93.25 113 PHE A N 1
ATOM 932 C CA . PHE A 1 113 ? 3.004 -16.156 -20.969 1 93.25 113 PHE A CA 1
ATOM 933 C C . PHE A 1 113 ? 1.855 -17.156 -21.031 1 93.25 113 PHE A C 1
ATOM 935 O O . PHE A 1 113 ? 2.021 -18.266 -21.531 1 93.25 113 PHE A O 1
ATOM 942 N N . LEU A 1 114 ? 0.741 -16.734 -20.531 1 91.5 114 LEU A N 1
ATOM 943 C CA . LEU A 1 114 ? -0.416 -17.625 -20.5 1 91.5 114 LEU A CA 1
ATOM 944 C C . LEU A 1 114 ? -0.954 -17.859 -21.906 1 91.5 114 LEU A C 1
ATOM 946 O O . LEU A 1 114 ? -1.556 -18.906 -22.172 1 91.5 114 L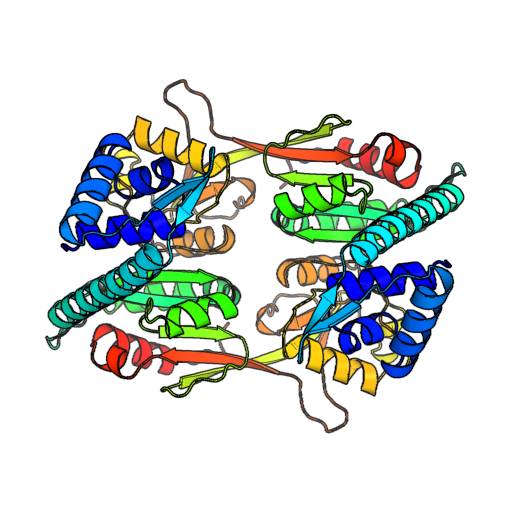EU A O 1
ATOM 950 N N . ASN A 1 115 ? -0.82 -16.891 -22.75 1 91.06 115 ASN A N 1
ATOM 951 C CA . ASN A 1 115 ? -1.169 -17.094 -24.156 1 91.06 115 ASN A CA 1
ATOM 952 C C . ASN A 1 115 ? -0.291 -18.156 -24.797 1 91.06 115 ASN A C 1
ATOM 954 O O . ASN A 1 115 ? -0.762 -18.938 -25.641 1 91.06 115 ASN A O 1
ATOM 958 N N . MET A 1 116 ? 0.976 -18.219 -24.406 1 90.19 116 MET A N 1
ATOM 959 C CA . MET A 1 116 ? 1.926 -19.203 -24.906 1 90.19 116 MET A CA 1
ATOM 960 C C . MET A 1 116 ? 1.665 -20.578 -24.297 1 90.19 116 MET A C 1
ATOM 962 O O . MET A 1 116 ? 1.823 -21.609 -24.969 1 90.19 116 MET A O 1
ATOM 966 N N . TYR A 1 117 ? 1.309 -20.562 -23.062 1 91.38 117 TYR A N 1
ATOM 967 C CA . TYR A 1 117 ? 1.069 -21.812 -22.328 1 91.38 117 TYR A CA 1
ATOM 968 C C . TYR A 1 117 ? -0.293 -21.781 -21.641 1 91.38 117 TYR A C 1
ATOM 970 O O . TYR A 1 117 ? -0.381 -21.609 -20.422 1 91.38 117 TYR A O 1
ATOM 978 N N . PRO A 1 118 ? -1.321 -22.125 -22.297 1 89.25 118 PRO A N 1
ATOM 979 C CA . PRO A 1 118 ? -2.693 -21.969 -21.812 1 89.25 118 PRO A CA 1
ATOM 980 C C . PRO A 1 118 ? -3.049 -22.969 -20.719 1 89.25 118 PRO A C 1
ATOM 982 O O . PRO A 1 118 ? -4.039 -22.766 -20 1 89.25 118 PRO A O 1
ATOM 985 N N . LYS A 1 119 ? -2.303 -23.984 -20.578 1 88 119 LYS A N 1
ATOM 986 C CA . LYS A 1 119 ? -2.627 -25 -19.594 1 88 119 LYS A CA 1
ATOM 987 C C . LYS A 1 119 ? -1.992 -24.688 -18.234 1 88 119 LYS A C 1
ATOM 989 O O . LYS A 1 119 ? -2.168 -25.438 -17.266 1 88 119 LYS A O 1
ATOM 994 N N . VAL A 1 120 ? -1.3 -23.578 -18.203 1 89.44 120 VAL A N 1
ATOM 995 C CA . VAL A 1 120 ? -0.681 -23.156 -16.953 1 89.44 120 VAL A CA 1
ATOM 996 C C . VAL A 1 120 ? -1.702 -22.406 -16.109 1 89.44 120 VAL A C 1
ATOM 998 O O . VAL A 1 120 ? -2.445 -21.562 -16.609 1 89.44 120 VAL A O 1
ATOM 1001 N N . ASN A 1 121 ? -1.779 -22.781 -14.844 1 87.12 121 ASN A N 1
ATOM 1002 C CA . ASN A 1 121 ? -2.623 -22.094 -13.867 1 87.12 121 ASN A CA 1
ATOM 1003 C C . ASN A 1 121 ? -1.806 -21.156 -12.977 1 87.12 121 ASN A C 1
ATOM 1005 O O . ASN A 1 121 ? -1.108 -21.625 -12.07 1 87.12 121 ASN A O 1
ATOM 1009 N N . PRO A 1 122 ? -1.94 -19.875 -13.203 1 90.12 122 PRO A N 1
ATOM 1010 C CA . PRO A 1 122 ? -1.154 -18.938 -12.391 1 90.12 122 PRO A CA 1
ATOM 1011 C C . PRO A 1 122 ? -1.725 -18.75 -10.992 1 90.12 122 PRO A C 1
ATOM 1013 O O . PRO A 1 122 ? -2.945 -18.719 -10.812 1 90.12 122 PRO A O 1
ATOM 1016 N N . ASN A 1 123 ? -0.888 -18.797 -10.047 1 91.06 123 ASN A N 1
ATOM 1017 C CA . ASN A 1 123 ? -1.152 -18.406 -8.664 1 91.06 123 ASN A CA 1
ATOM 1018 C C . ASN A 1 123 ? -0.223 -17.281 -8.211 1 91.06 123 ASN A C 1
ATOM 1020 O O . ASN A 1 123 ? 0.939 -17.531 -7.883 1 91.06 123 ASN A O 1
ATOM 1024 N N . VAL A 1 124 ? -0.792 -16.109 -8.125 1 93.44 124 VAL A N 1
ATOM 1025 C CA . VAL A 1 124 ? 0.043 -14.922 -7.938 1 93.44 124 VAL A CA 1
ATOM 1026 C C . VAL A 1 124 ? -0.238 -14.305 -6.57 1 93.44 124 VAL A C 1
ATOM 1028 O O . VAL A 1 124 ? -1.397 -14.117 -6.195 1 93.44 124 VAL A O 1
ATOM 1031 N N . ASP A 1 125 ? 0.827 -14.008 -5.895 1 93 125 ASP A N 1
ATOM 1032 C CA . ASP A 1 125 ? 0.781 -13.219 -4.668 1 93 125 ASP A CA 1
ATOM 1033 C C . ASP A 1 125 ? 1.565 -11.914 -4.824 1 93 125 ASP A C 1
ATOM 1035 O O . ASP A 1 125 ? 2.705 -11.922 -5.293 1 93 125 ASP A O 1
ATOM 1039 N N . THR A 1 126 ? 0.903 -10.844 -4.477 1 92.88 126 THR A N 1
ATOM 1040 C CA . THR A 1 126 ? 1.593 -9.555 -4.539 1 92.88 126 THR A CA 1
ATOM 1041 C C . THR A 1 126 ? 1.673 -8.922 -3.158 1 92.88 126 THR A C 1
ATOM 1043 O O . THR A 1 126 ? 0.893 -9.258 -2.266 1 92.88 126 THR A O 1
ATOM 1046 N N . GLY A 1 127 ? 2.695 -8.094 -2.965 1 89.06 127 GLY A N 1
ATOM 1047 C CA . GLY A 1 127 ? 2.904 -7.422 -1.693 1 89.06 127 GLY A CA 1
ATOM 1048 C C . GLY A 1 127 ? 4.238 -6.703 -1.609 1 89.06 127 GLY A C 1
ATOM 1049 O O . GLY A 1 127 ? 4.863 -6.422 -2.635 1 89.06 127 GLY A O 1
ATOM 1050 N N . LEU A 1 128 ? 4.562 -6.391 -0.386 1 87.31 128 LEU A N 1
ATOM 1051 C CA . LEU A 1 128 ? 5.875 -5.793 -0.168 1 87.31 128 LEU A CA 1
ATOM 1052 C C . LEU A 1 128 ? 6.984 -6.809 -0.425 1 87.31 128 LEU A C 1
ATOM 1054 O O . LEU A 1 128 ? 6.801 -8.008 -0.19 1 87.31 128 LEU A O 1
ATOM 1058 N N . SER A 1 129 ? 8.055 -6.285 -0.803 1 91.25 129 SER A N 1
ATOM 1059 C CA . SER A 1 129 ? 9.172 -7.164 -1.139 1 91.25 129 SER A CA 1
ATOM 1060 C C . SER A 1 129 ? 9.539 -8.062 0.037 1 91.25 129 SER A C 1
ATOM 1062 O O . SER A 1 129 ? 9.844 -9.242 -0.147 1 91.25 129 SER A O 1
ATOM 1064 N N . ASP A 1 130 ? 9.477 -7.492 1.23 1 88.81 130 ASP A N 1
ATOM 1065 C CA . ASP A 1 130 ? 9.812 -8.281 2.412 1 88.81 130 ASP A CA 1
ATOM 1066 C C . ASP A 1 130 ? 8.844 -9.445 2.586 1 88.81 130 ASP A C 1
ATOM 1068 O O . ASP A 1 130 ? 9.25 -10.547 2.975 1 88.81 130 ASP A O 1
ATOM 1072 N N . GLU A 1 131 ? 7.641 -9.195 2.342 1 89.56 131 GLU A N 1
ATOM 1073 C CA . GLU A 1 131 ? 6.613 -10.227 2.457 1 89.56 131 GLU A CA 1
ATOM 1074 C C . GLU A 1 131 ? 6.809 -11.312 1.404 1 89.56 131 GLU A C 1
ATOM 1076 O O . GLU A 1 131 ? 6.688 -12.5 1.704 1 89.56 131 GLU A 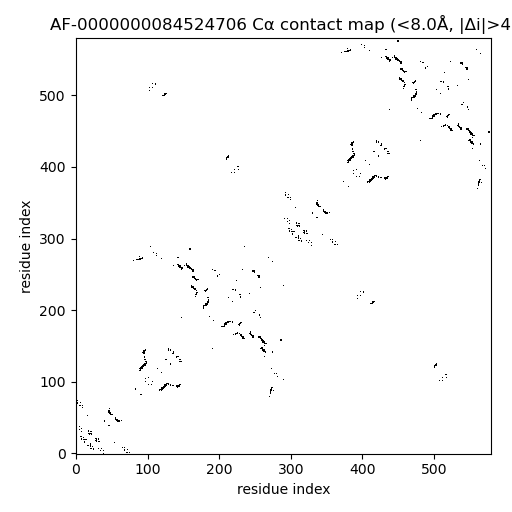O 1
ATOM 1081 N N . ILE A 1 132 ? 7.055 -10.891 0.268 1 92.94 132 ILE A N 1
ATOM 1082 C CA . ILE A 1 132 ? 7.258 -11.82 -0.835 1 92.94 132 ILE A CA 1
ATOM 1083 C C . ILE A 1 132 ? 8.484 -12.688 -0.563 1 92.94 132 ILE A C 1
ATOM 1085 O O . ILE A 1 132 ? 8.469 -13.898 -0.809 1 92.94 132 ILE A O 1
ATOM 1089 N N . PHE A 1 133 ? 9.508 -12.07 -0.065 1 92.62 133 PHE A N 1
ATOM 1090 C CA . PHE A 1 133 ? 10.734 -12.789 0.238 1 92.62 133 PHE A CA 1
ATOM 1091 C C . PHE A 1 133 ? 10.492 -13.859 1.293 1 92.62 133 PHE A C 1
ATOM 1093 O O . PHE A 1 133 ? 11.031 -14.969 1.199 1 92.62 133 PHE A O 1
ATOM 1100 N N . LYS A 1 134 ? 9.641 -13.516 2.221 1 90.88 134 LYS A N 1
ATOM 1101 C CA . LYS A 1 134 ? 9.273 -14.477 3.262 1 90.88 134 LYS A CA 1
ATOM 1102 C C . LYS A 1 134 ? 8.5 -15.648 2.678 1 90.88 134 LYS A C 1
ATOM 1104 O O . LYS A 1 134 ? 8.711 -16.797 3.08 1 90.88 134 LYS A O 1
ATOM 1109 N N . LEU A 1 135 ? 7.621 -15.383 1.773 1 89.94 135 LEU A N 1
ATOM 1110 C CA . LEU A 1 135 ? 6.875 -16.438 1.1 1 89.94 135 LEU A CA 1
ATOM 1111 C C . LEU A 1 135 ? 7.824 -17.391 0.372 1 89.94 135 LEU A C 1
ATOM 1113 O O . LEU A 1 135 ? 7.613 -18.609 0.373 1 89.94 135 LEU A O 1
ATOM 1117 N N . LEU A 1 136 ? 8.828 -16.844 -0.214 1 90.88 136 LEU A N 1
ATOM 1118 C CA . LEU A 1 136 ? 9.812 -17.625 -0.946 1 90.88 136 LEU A CA 1
ATOM 1119 C C . LEU A 1 136 ? 10.633 -18.484 0.005 1 90.88 136 LEU A C 1
ATOM 1121 O O . LEU A 1 136 ? 10.875 -19.672 -0.272 1 90.88 136 LEU A O 1
ATOM 1125 N N . GLN A 1 137 ? 11.008 -17.844 1.06 1 87.81 137 GLN A N 1
ATOM 1126 C CA . GLN A 1 137 ? 11.812 -18.547 2.055 1 87.81 137 GLN A CA 1
ATOM 1127 C C . GLN A 1 137 ? 11.039 -19.734 2.639 1 87.81 137 GLN A C 1
ATOM 1129 O O . GLN A 1 137 ? 11.633 -20.766 2.941 1 87.81 137 GLN A O 1
ATOM 1134 N N . ASN A 1 138 ? 9.766 -19.531 2.766 1 82.19 138 ASN A N 1
ATOM 1135 C CA . ASN A 1 138 ? 8.922 -20.562 3.34 1 82.19 138 ASN A CA 1
ATOM 1136 C C . ASN A 1 138 ? 8.406 -21.516 2.268 1 82.19 138 ASN A C 1
ATOM 1138 O O . ASN A 1 138 ? 7.531 -22.344 2.535 1 82.19 138 ASN A O 1
ATOM 1142 N N . GLU A 1 139 ? 8.859 -21.281 1.104 1 82.44 139 GLU A N 1
ATOM 1143 C CA . GLU A 1 139 ? 8.586 -22.156 -0.037 1 82.44 139 GLU A CA 1
ATOM 1144 C C . GLU A 1 139 ? 7.09 -22.188 -0.353 1 82.44 139 GLU A C 1
ATOM 1146 O O . GLU A 1 139 ? 6.555 -23.25 -0.713 1 82.44 139 GLU A O 1
ATOM 1151 N N . LYS A 1 140 ? 6.449 -21.078 -0.135 1 85.94 140 LYS A N 1
ATOM 1152 C CA . LYS A 1 140 ? 5.035 -20.969 -0.476 1 85.94 140 LYS A CA 1
ATOM 1153 C C . LYS A 1 140 ? 4.855 -20.578 -1.938 1 85.94 140 LYS A C 1
ATOM 1155 O O . LYS A 1 140 ? 3.758 -20.688 -2.488 1 85.94 140 LYS A O 1
ATOM 1160 N N . ILE A 1 141 ? 5.953 -20.125 -2.492 1 91.56 141 ILE A N 1
ATOM 1161 C CA . ILE A 1 141 ? 5.949 -19.75 -3.904 1 91.56 141 ILE A CA 1
ATOM 1162 C C . ILE A 1 141 ? 7.156 -20.375 -4.602 1 91.56 141 ILE A C 1
ATOM 1164 O O . ILE A 1 141 ? 8.125 -20.75 -3.951 1 91.56 141 ILE A O 1
ATOM 1168 N N . HIS A 1 142 ? 6.945 -20.531 -5.98 1 91.38 142 HIS A N 1
ATOM 1169 C CA . HIS A 1 142 ? 8.023 -21.109 -6.773 1 91.38 142 HIS A CA 1
ATOM 1170 C C . HIS A 1 142 ? 9.109 -20.078 -7.059 1 91.38 142 HIS A C 1
ATOM 1172 O O . HIS A 1 142 ? 10.297 -20.406 -7.105 1 91.38 142 HIS A O 1
ATOM 1178 N N . LEU A 1 143 ? 8.695 -18.875 -7.273 1 94.12 143 LEU A N 1
ATOM 1179 C CA . LEU A 1 143 ? 9.602 -17.797 -7.637 1 94.12 143 LEU A CA 1
ATOM 1180 C C . LEU A 1 143 ? 9.102 -16.453 -7.094 1 94.12 143 LEU A C 1
ATOM 1182 O O . LEU A 1 143 ? 7.891 -16.25 -6.965 1 94.12 143 LEU A O 1
ATOM 1186 N N . GLY A 1 144 ? 10.109 -15.664 -6.695 1 95.75 144 GLY A N 1
ATOM 1187 C CA . GLY A 1 144 ? 9.805 -14.336 -6.18 1 95.75 144 GLY A CA 1
ATOM 1188 C C . GLY A 1 144 ? 10.5 -13.227 -6.945 1 95.75 144 GLY A C 1
ATOM 1189 O O . GLY A 1 144 ? 11.68 -13.344 -7.297 1 95.75 144 GLY A O 1
ATOM 1190 N N . ILE A 1 145 ? 9.734 -12.227 -7.297 1 95 145 ILE A N 1
ATOM 1191 C CA . ILE A 1 145 ? 10.289 -11 -7.859 1 95 145 ILE A CA 1
ATOM 1192 C C . ILE A 1 145 ? 10.242 -9.883 -6.82 1 95 145 ILE A C 1
ATOM 1194 O O . ILE A 1 145 ? 9.156 -9.422 -6.449 1 95 145 ILE A O 1
ATOM 1198 N N . VAL A 1 146 ? 11.406 -9.469 -6.418 1 94.56 146 VAL A N 1
ATOM 1199 C CA . VAL A 1 146 ? 11.453 -8.539 -5.297 1 94.56 146 VAL A CA 1
ATOM 1200 C C . VAL A 1 146 ? 12.359 -7.355 -5.641 1 94.56 146 VAL A C 1
ATOM 1202 O O . VAL A 1 146 ? 13.266 -7.48 -6.473 1 94.56 146 VAL A O 1
ATOM 1205 N N . ARG A 1 147 ? 11.992 -6.305 -5.016 1 91.88 147 ARG A N 1
ATOM 1206 C CA . ARG A 1 147 ? 12.789 -5.09 -5.168 1 91.88 147 ARG A CA 1
ATOM 1207 C C . ARG A 1 147 ? 13.68 -4.867 -3.949 1 91.88 147 ARG A C 1
ATOM 1209 O O . ARG A 1 147 ? 13.219 -4.949 -2.811 1 91.88 147 ARG A O 1
ATOM 1216 N N . GLY A 1 148 ? 14.93 -4.531 -4.215 1 90.06 148 GLY A N 1
ATOM 1217 C CA . GLY A 1 148 ? 15.906 -4.426 -3.143 1 90.06 148 GLY A CA 1
ATOM 1218 C C . GLY A 1 148 ? 16.812 -5.641 -3.031 1 90.06 148 GLY A C 1
ATOM 1219 O O . GLY A 1 148 ? 16.562 -6.664 -3.67 1 90.06 148 GLY A O 1
ATOM 1220 N N . ASP A 1 149 ? 17.781 -5.473 -2.215 1 89.12 149 ASP A N 1
ATOM 1221 C CA . ASP A 1 149 ? 18.75 -6.547 -2.076 1 89.12 149 ASP A CA 1
ATOM 1222 C C . ASP A 1 149 ? 18.469 -7.402 -0.847 1 89.12 149 ASP A C 1
ATOM 1224 O O . ASP A 1 149 ? 18.219 -6.875 0.242 1 89.12 149 ASP A O 1
ATOM 1228 N N . TYR A 1 150 ? 18.344 -8.672 -1.113 1 89.69 150 TYR A N 1
ATOM 1229 C CA . TYR A 1 150 ? 18.125 -9.641 -0.044 1 89.69 150 TYR A CA 1
ATOM 1230 C C . TYR A 1 150 ? 19.188 -10.734 -0.061 1 89.69 150 TYR A C 1
ATOM 1232 O O . TYR A 1 150 ? 19.719 -11.07 -1.12 1 89.69 150 TYR A O 1
ATOM 1240 N N . LYS A 1 151 ? 19.438 -11.172 1.152 1 88.88 151 LYS A N 1
ATOM 1241 C CA . LYS A 1 151 ? 20.391 -12.281 1.229 1 88.88 151 LYS A CA 1
ATOM 1242 C C . LYS A 1 151 ? 19.719 -13.594 0.807 1 88.88 151 LYS A C 1
ATOM 1244 O O . LYS A 1 151 ? 18.719 -14 1.392 1 88.88 151 LYS A O 1
ATOM 1249 N N . TRP A 1 152 ? 20.219 -14.195 -0.202 1 90.12 152 TRP A N 1
ATOM 1250 C CA . TRP A 1 152 ? 19.641 -15.406 -0.78 1 90.12 152 TRP A CA 1
ATOM 1251 C C . TRP A 1 152 ? 20.734 -16.359 -1.25 1 90.12 152 TRP A C 1
ATOM 1253 O O . TRP A 1 152 ? 21.656 -15.953 -1.971 1 90.12 152 TRP A O 1
ATOM 1263 N N . SER A 1 153 ? 20.688 -17.562 -0.771 1 88.62 153 SER A N 1
ATOM 1264 C CA . SER A 1 153 ? 21.719 -18.547 -1.1 1 88.62 153 SER A CA 1
ATOM 1265 C C . SER A 1 153 ? 21.344 -19.328 -2.365 1 88.62 153 SER A C 1
ATOM 1267 O O . SER A 1 153 ? 22.219 -19.969 -2.975 1 88.62 153 SER A O 1
ATOM 1269 N N . GLY A 1 154 ? 20.172 -19.266 -2.795 1 89.69 154 GLY A N 1
ATOM 1270 C CA . GLY A 1 154 ? 19.734 -19.969 -3.988 1 89.69 154 GLY A CA 1
ATOM 1271 C C . GLY A 1 154 ? 19.969 -19.188 -5.266 1 89.69 154 GLY A C 1
ATOM 1272 O O . GLY A 1 154 ? 20.688 -18.188 -5.262 1 89.69 154 GLY A O 1
ATOM 1273 N N . PRO A 1 155 ? 19.5 -19.766 -6.363 1 92.19 155 PRO A N 1
ATOM 1274 C CA . PRO A 1 155 ? 19.656 -19.062 -7.641 1 92.19 155 PRO A CA 1
ATOM 1275 C C . PRO A 1 155 ? 18.859 -17.766 -7.703 1 92.19 155 PRO A C 1
ATOM 1277 O O . PRO A 1 155 ? 17.75 -17.688 -7.156 1 92.19 155 PRO A O 1
ATOM 1280 N N . LYS A 1 156 ? 19.469 -16.812 -8.289 1 92.88 156 LYS A N 1
ATOM 1281 C CA . LYS A 1 156 ? 18.844 -15.508 -8.492 1 92.88 156 LYS A CA 1
ATOM 1282 C C . LYS A 1 156 ? 19.438 -14.812 -9.719 1 92.88 156 LYS A C 1
ATOM 1284 O O . LYS A 1 156 ? 20.516 -15.172 -10.18 1 92.88 156 LYS A O 1
ATOM 1289 N N . TYR A 1 157 ? 18.75 -13.906 -10.266 1 89.62 157 TYR A N 1
ATOM 1290 C CA . TYR A 1 157 ? 19.328 -13.039 -11.281 1 89.62 157 TYR A CA 1
ATOM 1291 C C . TYR A 1 157 ? 18.703 -11.648 -11.242 1 89.62 157 TYR A C 1
ATOM 1293 O O . TYR A 1 157 ? 17.594 -11.477 -10.75 1 89.62 157 TYR A O 1
ATOM 1301 N N . LEU A 1 158 ? 19.484 -10.727 -11.734 1 92.31 158 LEU A N 1
ATOM 1302 C CA . LEU A 1 158 ? 19.078 -9.328 -11.766 1 92.31 158 LEU A CA 1
ATOM 1303 C C . LEU A 1 158 ? 18.125 -9.062 -12.93 1 92.31 158 LEU A C 1
ATOM 1305 O O . LEU A 1 158 ? 18.469 -9.273 -14.094 1 92.31 158 LEU A O 1
ATOM 1309 N N . LEU A 1 159 ? 16.922 -8.68 -12.547 1 90.5 159 LEU A N 1
ATOM 1310 C CA . LEU A 1 159 ? 15.906 -8.414 -13.562 1 90.5 159 LEU A CA 1
ATOM 1311 C C . LEU A 1 159 ? 16.047 -6.996 -14.109 1 90.5 159 LEU A C 1
ATOM 1313 O O . LEU A 1 159 ? 15.938 -6.781 -15.32 1 90.5 159 LEU A O 1
ATOM 1317 N N . LYS A 1 160 ? 16.188 -6.039 -13.188 1 88.94 160 LYS A N 1
ATOM 1318 C CA . LYS A 1 160 ? 16.203 -4.633 -13.578 1 88.94 160 LYS A CA 1
ATOM 1319 C C . LYS A 1 160 ? 16.969 -3.791 -12.57 1 88.94 160 LYS A C 1
ATOM 1321 O O . LYS A 1 160 ? 16.984 -4.105 -11.375 1 88.94 160 LYS A O 1
ATOM 1326 N N . LYS A 1 161 ? 17.641 -2.781 -13.117 1 90.5 161 LYS A N 1
ATOM 1327 C CA . LYS A 1 161 ? 18.297 -1.745 -12.32 1 90.5 161 LYS A CA 1
ATOM 1328 C C . LYS A 1 161 ? 17.703 -0.369 -12.617 1 90.5 161 LYS A C 1
ATOM 1330 O O . LYS A 1 161 ? 17.672 0.06 -13.773 1 90.5 161 LYS A O 1
ATOM 1335 N N . GLU A 1 162 ? 17.188 0.223 -11.555 1 91.5 162 GLU A N 1
ATOM 1336 C CA . GLU A 1 162 ? 16.562 1.522 -11.75 1 91.5 162 GLU A CA 1
ATOM 1337 C C . GLU A 1 162 ? 17.297 2.617 -10.984 1 91.5 162 GLU A C 1
ATOM 1339 O O . GLU A 1 162 ? 17.75 2.4 -9.859 1 91.5 162 GLU A O 1
ATOM 1344 N N . ASN A 1 163 ? 17.281 3.795 -11.602 1 93.56 163 ASN A N 1
ATOM 1345 C CA . ASN A 1 163 ? 17.859 4.945 -10.93 1 93.56 163 ASN A CA 1
ATOM 1346 C C . ASN A 1 163 ? 16.891 5.59 -9.953 1 93.56 163 ASN A C 1
ATOM 1348 O O . ASN A 1 163 ? 15.672 5.512 -10.156 1 93.56 163 ASN A O 1
ATOM 1352 N N . ILE A 1 164 ? 17.469 6.121 -8.898 1 94.88 164 ILE A N 1
ATOM 1353 C CA . ILE A 1 164 ? 16.688 6.957 -7.992 1 94.88 164 ILE A CA 1
ATOM 1354 C C . ILE A 1 164 ? 16.844 8.422 -8.391 1 94.88 164 ILE A C 1
ATOM 1356 O O . ILE A 1 164 ? 17.953 8.898 -8.641 1 94.88 164 ILE A O 1
ATOM 1360 N N . CYS A 1 165 ? 15.688 9.109 -8.453 1 95.62 165 CYS A N 1
ATOM 1361 C CA . CYS A 1 165 ? 15.758 10.477 -8.961 1 95.62 165 CYS A CA 1
ATOM 1362 C C . CYS A 1 165 ? 14.906 11.414 -8.117 1 95.62 165 CYS A C 1
ATOM 1364 O O . CYS A 1 165 ? 13.992 10.977 -7.426 1 95.62 165 CYS A O 1
ATOM 1366 N N . ILE A 1 166 ? 15.289 12.617 -8.188 1 96.56 166 ILE A N 1
ATOM 1367 C CA . ILE A 1 166 ? 14.484 13.703 -7.648 1 96.56 166 ILE A CA 1
ATOM 1368 C C . ILE A 1 166 ? 13.523 14.211 -8.719 1 96.56 166 ILE A C 1
ATOM 1370 O O . ILE A 1 166 ? 13.914 14.414 -9.867 1 96.56 166 ILE A O 1
ATOM 1374 N N . ILE A 1 167 ? 12.273 14.359 -8.297 1 96.5 167 ILE A N 1
ATOM 1375 C CA . ILE A 1 167 ? 11.289 14.859 -9.25 1 96.5 167 ILE A CA 1
ATOM 1376 C C . ILE A 1 167 ? 10.609 16.109 -8.688 1 96.5 167 ILE A C 1
ATOM 1378 O O . ILE A 1 167 ? 10.406 16.219 -7.48 1 96.5 167 ILE A O 1
ATOM 1382 N N . SER A 1 168 ? 10.312 17 -9.578 1 95.94 168 SER A N 1
ATOM 1383 C CA . SER A 1 168 ? 9.609 18.219 -9.234 1 95.94 168 SER A CA 1
ATOM 1384 C C . SER A 1 168 ? 8.883 18.812 -10.445 1 95.94 168 SER A C 1
ATOM 1386 O O . SER A 1 168 ? 9.203 18.469 -11.586 1 95.94 168 SER A O 1
ATOM 1388 N N . LYS A 1 169 ? 7.832 19.5 -10.125 1 94.38 169 LYS A N 1
ATOM 1389 C CA . LYS A 1 169 ? 7.09 20.156 -11.195 1 94.38 169 LYS A CA 1
ATOM 1390 C C . LYS A 1 169 ? 7.941 21.219 -11.891 1 94.38 169 LYS A C 1
ATOM 1392 O O . LYS A 1 169 ? 7.988 21.281 -13.117 1 94.38 169 LYS A O 1
ATOM 1397 N N . ASP A 1 170 ? 8.578 22.031 -11.078 1 91.81 170 ASP A N 1
ATOM 1398 C CA . ASP A 1 170 ? 9.391 23.125 -11.594 1 91.81 170 ASP A CA 1
ATOM 1399 C C . ASP A 1 170 ? 10.883 22.797 -11.492 1 91.81 170 ASP A C 1
ATOM 1401 O O . ASP A 1 170 ? 11.289 21.984 -10.664 1 91.81 170 ASP A O 1
ATOM 1405 N N . LYS A 1 171 ? 11.57 23.453 -12.422 1 91.88 171 LYS A N 1
ATOM 1406 C CA . LYS A 1 171 ? 13.016 23.281 -12.359 1 91.88 171 LYS A CA 1
ATOM 1407 C C . LYS A 1 171 ? 13.57 23.766 -11.016 1 91.88 171 LYS A C 1
ATOM 1409 O O . LYS A 1 171 ? 13.18 24.812 -10.516 1 91.88 171 LYS A O 1
ATOM 1414 N N . MET A 1 172 ? 14.352 22.891 -10.43 1 89.19 172 MET A N 1
ATOM 1415 C CA . MET A 1 172 ? 14.914 23.234 -9.125 1 89.19 172 MET A CA 1
ATOM 1416 C C . MET A 1 172 ? 16.438 23.156 -9.156 1 89.19 172 MET A C 1
ATOM 1418 O O . MET A 1 172 ? 17.016 22.406 -9.938 1 89.19 172 MET A O 1
ATOM 1422 N N . ASN A 1 173 ? 16.969 24.047 -8.359 1 90.75 173 ASN A N 1
ATOM 1423 C CA . ASN A 1 173 ? 18.391 23.922 -8.055 1 90.75 173 ASN A CA 1
ATOM 1424 C C . ASN A 1 173 ? 18.625 22.938 -6.906 1 90.75 173 ASN A C 1
ATOM 1426 O O . ASN A 1 173 ? 18.047 23.078 -5.832 1 90.75 173 ASN A O 1
ATOM 1430 N N . ILE A 1 174 ? 19.5 22.047 -7.168 1 90.62 174 ILE A N 1
ATOM 1431 C CA . ILE A 1 174 ? 19.781 20.969 -6.211 1 90.62 174 ILE A CA 1
ATOM 1432 C C . ILE A 1 174 ? 20.219 21.578 -4.879 1 90.62 174 ILE A C 1
ATOM 1434 O O . ILE A 1 174 ? 19.891 21.031 -3.814 1 90.62 174 ILE A O 1
ATOM 1438 N N . ASN A 1 175 ? 20.859 22.688 -4.957 1 91.5 175 ASN A N 1
ATOM 1439 C CA . ASN A 1 175 ? 21.406 23.297 -3.748 1 91.5 175 ASN A CA 1
ATOM 1440 C C . ASN A 1 175 ? 20.312 23.891 -2.881 1 91.5 175 ASN A C 1
ATOM 1442 O O . ASN A 1 175 ? 20.531 24.172 -1.7 1 91.5 175 ASN A O 1
ATOM 1446 N N . ASP A 1 176 ? 19.188 24.047 -3.412 1 93.12 176 ASP A N 1
ATOM 1447 C CA . ASP A 1 176 ? 18.094 24.688 -2.682 1 93.12 176 ASP A CA 1
ATOM 1448 C C . ASP A 1 176 ? 17.156 23.641 -2.066 1 93.12 176 ASP A C 1
ATOM 1450 O O . ASP A 1 176 ? 16.172 24 -1.427 1 93.12 176 ASP A O 1
ATOM 1454 N N . LEU A 1 177 ? 17.469 22.375 -2.137 1 93.62 177 LEU A N 1
ATOM 1455 C CA . LEU A 1 177 ? 16.578 21.281 -1.74 1 93.62 177 LEU A CA 1
ATOM 1456 C C . LEU A 1 177 ? 16.203 21.406 -0.267 1 93.62 177 LEU A C 1
ATOM 1458 O O . LEU A 1 177 ? 15.055 21.172 0.103 1 93.62 177 LEU A O 1
ATOM 1462 N N . PRO A 1 178 ? 17.156 21.859 0.553 1 92.06 178 PRO A N 1
ATOM 1463 C CA . PRO A 1 178 ? 16.812 21.906 1.976 1 92.06 178 PRO A CA 1
ATOM 1464 C C . PRO A 1 178 ? 15.727 22.938 2.285 1 92.06 178 PRO A C 1
ATOM 1466 O O . PRO A 1 178 ? 15.094 22.875 3.34 1 92.06 178 PRO A O 1
ATOM 1469 N N . LYS A 1 179 ? 15.484 23.844 1.41 1 92.19 179 LYS A N 1
ATOM 1470 C CA . LYS A 1 179 ? 14.516 24.906 1.643 1 92.19 179 LYS A CA 1
ATOM 1471 C C . LYS A 1 179 ? 13.188 24.609 0.951 1 92.19 179 LYS A C 1
ATOM 1473 O O . LYS A 1 179 ? 12.188 25.297 1.185 1 92.19 179 LYS A O 1
ATOM 1478 N N . ILE A 1 180 ? 13.234 23.641 0.149 1 92.81 180 ILE A N 1
ATOM 1479 C CA . ILE A 1 180 ? 12.047 23.281 -0.62 1 92.81 180 ILE A CA 1
ATOM 1480 C C . ILE A 1 180 ? 11.312 22.141 0.068 1 92.81 180 ILE A C 1
ATOM 1482 O O . ILE A 1 180 ? 11.93 21.172 0.509 1 92.81 180 ILE A O 1
ATOM 1486 N N . PRO A 1 181 ? 9.969 22.25 0.151 1 93.12 181 PRO A N 1
ATOM 1487 C CA . PRO A 1 181 ? 9.211 21.172 0.767 1 93.12 181 PRO A CA 1
ATOM 1488 C C . PRO A 1 181 ? 9.43 19.828 0.074 1 93.12 181 PRO A C 1
ATOM 1490 O O . PRO A 1 181 ? 9.398 19.75 -1.157 1 93.12 181 PRO A O 1
ATOM 1493 N N . ARG A 1 182 ? 9.664 18.781 0.894 1 93.88 182 ARG A N 1
ATOM 1494 C CA . ARG A 1 182 ? 9.859 17.438 0.372 1 93.88 182 ARG A CA 1
ATOM 1495 C C . ARG A 1 182 ? 8.672 16.547 0.699 1 93.88 182 ARG A C 1
ATOM 1497 O O . ARG A 1 182 ? 8.18 16.547 1.831 1 93.88 182 ARG A O 1
ATOM 1504 N N . ILE A 1 183 ? 8.148 15.938 -0.302 1 94.62 183 ILE A N 1
ATOM 1505 C CA . ILE A 1 183 ? 7.191 14.852 -0.123 1 94.62 183 ILE A CA 1
ATOM 1506 C C . ILE A 1 183 ? 7.934 13.539 0.116 1 94.62 183 ILE A C 1
ATOM 1508 O O . ILE A 1 183 ? 8.562 13 -0.798 1 94.62 183 ILE A O 1
ATOM 1512 N N . ASN A 1 184 ? 7.762 13.039 1.293 1 90.94 184 ASN A N 1
ATOM 1513 C CA . ASN A 1 184 ? 8.633 11.938 1.69 1 90.94 184 ASN A CA 1
ATOM 1514 C C . ASN A 1 184 ? 7.848 10.633 1.855 1 90.94 184 ASN A C 1
ATOM 1516 O O . ASN A 1 184 ? 6.727 10.641 2.365 1 90.94 184 ASN A O 1
ATOM 1520 N N . TYR A 1 185 ? 8.43 9.648 1.265 1 87.44 185 TYR A N 1
ATOM 1521 C CA . TYR A 1 185 ? 7.973 8.289 1.529 1 87.44 185 TYR A CA 1
ATOM 1522 C C . TYR A 1 185 ? 8.984 7.531 2.373 1 87.44 185 TYR A C 1
ATOM 1524 O O . TYR A 1 185 ? 10.117 7.309 1.943 1 87.44 185 TYR A O 1
ATOM 1532 N N . LYS A 1 186 ? 8.562 7.293 3.562 1 67.94 186 LYS A N 1
ATOM 1533 C CA . LYS A 1 186 ? 9.508 6.594 4.426 1 67.94 186 LYS A CA 1
ATOM 1534 C C . LYS A 1 186 ? 9.516 5.094 4.133 1 67.94 186 LYS A C 1
ATOM 1536 O O . LYS A 1 186 ? 8.5 4.418 4.309 1 67.94 186 LYS A O 1
ATOM 1541 N N . LEU A 1 187 ? 10.578 4.727 3.475 1 64.56 187 LEU A N 1
ATOM 1542 C CA . LEU A 1 187 ? 10.836 3.318 3.197 1 64.56 187 LEU A CA 1
ATOM 1543 C C . LEU A 1 187 ? 11.75 2.715 4.258 1 64.56 187 LEU A C 1
ATOM 1545 O O . LEU A 1 187 ? 12.594 3.41 4.828 1 64.56 187 LEU A O 1
ATOM 1549 N N . TYR A 1 188 ? 11.32 2.045 5.234 1 57.28 188 TYR A N 1
ATOM 1550 C CA . TYR A 1 188 ? 12.227 1.436 6.203 1 57.28 188 TYR A CA 1
ATOM 1551 C C . TYR A 1 188 ? 13.102 0.384 5.539 1 57.28 188 TYR A C 1
ATOM 1553 O O . TYR A 1 188 ? 13.016 -0.803 5.863 1 57.28 188 TYR A O 1
ATOM 1561 N N . SER A 1 189 ? 13.93 0.936 4.5 1 70.19 189 SER A N 1
ATOM 1562 C CA . SER A 1 189 ? 14.734 -0.031 3.76 1 70.19 189 SER A CA 1
ATOM 1563 C C . SER A 1 189 ? 16.156 0.471 3.562 1 70.19 189 SER A C 1
ATOM 1565 O O . SER A 1 189 ? 16.531 1.53 4.074 1 70.19 189 SER A O 1
ATOM 1567 N N . SER A 1 190 ? 17.047 -0.423 3.055 1 78.25 190 SER A N 1
ATOM 1568 C CA . SER A 1 190 ? 18.406 -0.088 2.666 1 78.25 190 SER A CA 1
ATOM 1569 C C . SER A 1 190 ? 18.438 1.112 1.725 1 78.25 190 SER A C 1
ATOM 1571 O O . SER A 1 190 ? 19.375 1.912 1.758 1 78.25 190 SER A O 1
ATOM 1573 N N . LEU A 1 191 ? 17.453 1.28 1.026 1 84 191 LEU A N 1
ATOM 1574 C CA . LEU A 1 191 ? 17.375 2.402 0.098 1 84 191 LEU A CA 1
ATOM 1575 C C . LEU A 1 191 ? 17.312 3.727 0.85 1 84 191 LEU A C 1
ATOM 1577 O O . LEU A 1 191 ? 17.953 4.703 0.465 1 84 191 LEU A O 1
ATOM 1581 N N . ASP A 1 192 ? 16.562 3.697 1.894 1 83.81 192 ASP A N 1
ATOM 1582 C CA . ASP A 1 192 ? 16.453 4.902 2.711 1 83.81 192 ASP A CA 1
ATOM 1583 C C . ASP A 1 192 ? 17.828 5.328 3.236 1 83.81 192 ASP A C 1
ATOM 1585 O O . ASP A 1 192 ? 18.125 6.523 3.295 1 83.81 192 ASP A O 1
ATOM 1589 N N . GLU A 1 193 ? 18.531 4.352 3.621 1 83.12 193 GLU A N 1
ATOM 1590 C CA . GLU A 1 193 ? 19.891 4.621 4.117 1 83.12 193 GLU A CA 1
ATOM 1591 C C . GLU A 1 193 ? 20.766 5.238 3.029 1 83.12 193 GLU A C 1
ATOM 1593 O O . GLU A 1 193 ? 21.547 6.152 3.297 1 83.12 193 GLU A O 1
ATOM 1598 N N . GLN A 1 194 ? 20.656 4.75 1.912 1 87.94 194 GLN A N 1
ATOM 1599 C CA . GLN A 1 194 ? 21.438 5.266 0.793 1 87.94 194 GLN A CA 1
ATOM 1600 C C . GLN A 1 194 ? 21.031 6.695 0.453 1 87.94 194 GLN A C 1
ATOM 1602 O O . GLN A 1 194 ? 21.891 7.535 0.162 1 87.94 194 GLN A O 1
ATOM 1607 N N . ILE A 1 195 ? 19.828 6.977 0.489 1 90.5 195 ILE A N 1
ATOM 1608 C CA . ILE A 1 195 ? 19.312 8.312 0.203 1 90.5 195 ILE A CA 1
ATOM 1609 C C . ILE A 1 195 ? 19.797 9.289 1.28 1 90.5 195 ILE A C 1
ATOM 1611 O O . ILE A 1 195 ? 20.203 10.406 0.975 1 90.5 195 ILE A O 1
ATOM 1615 N N . ASN A 1 196 ? 19.703 8.781 2.473 1 86.56 196 ASN A N 1
ATOM 1616 C CA . ASN A 1 196 ? 20.203 9.602 3.57 1 86.56 196 ASN A CA 1
ATOM 1617 C C . ASN A 1 196 ? 21.688 9.891 3.436 1 86.56 196 ASN A C 1
ATOM 1619 O O . ASN A 1 196 ? 22.141 11 3.727 1 86.56 196 ASN A O 1
ATOM 1623 N N . HIS A 1 197 ? 22.359 8.891 3.098 1 88.69 197 HIS A N 1
ATOM 1624 C CA . HIS A 1 197 ? 23.797 9.07 2.867 1 88.69 197 HIS A CA 1
ATOM 1625 C C . HIS A 1 197 ? 24.047 10.109 1.788 1 88.69 197 HIS A C 1
ATOM 1627 O O . HIS A 1 197 ? 24.891 10.992 1.959 1 88.69 197 HIS A O 1
ATOM 1633 N N . TRP A 1 198 ? 23.375 10.016 0.765 1 92.25 198 TRP A N 1
ATOM 1634 C CA . TRP A 1 198 ? 23.484 10.992 -0.317 1 92.25 198 TRP A CA 1
ATOM 1635 C C . TRP A 1 198 ? 23.172 12.398 0.182 1 92.25 198 TRP A C 1
ATOM 1637 O O . TRP A 1 198 ? 23.891 13.344 -0.136 1 92.25 198 TRP A O 1
ATOM 1647 N N . TRP A 1 199 ? 22.109 12.547 0.923 1 91.75 199 TRP A N 1
ATOM 1648 C CA . TRP A 1 199 ? 21.703 13.852 1.453 1 91.75 199 TRP A CA 1
ATOM 1649 C C . TRP A 1 199 ? 22.797 14.445 2.32 1 91.75 199 TRP A C 1
ATOM 1651 O O . TRP A 1 199 ? 23.141 15.625 2.172 1 91.75 199 TRP A O 1
ATOM 1661 N N . ASN A 1 200 ? 23.328 13.602 3.139 1 89.88 200 ASN A N 1
ATOM 1662 C CA . ASN A 1 200 ? 24.328 14.055 4.102 1 89.88 200 ASN A CA 1
ATOM 1663 C C . ASN A 1 200 ? 25.641 14.422 3.416 1 89.88 200 ASN A C 1
ATOM 1665 O O . ASN A 1 200 ? 26.422 15.211 3.951 1 89.88 200 ASN A O 1
ATOM 1669 N N . GLU A 1 201 ? 25.891 13.836 2.363 1 91.19 201 GLU A N 1
ATOM 1670 C CA . GLU A 1 201 ? 27.062 14.203 1.575 1 91.19 201 GLU A CA 1
ATOM 1671 C C . GLU A 1 201 ? 26.922 15.602 0.975 1 91.19 201 GLU A C 1
ATOM 1673 O O . GLU A 1 201 ? 27.906 16.312 0.788 1 91.19 201 GLU A O 1
ATOM 1678 N N . LYS A 1 202 ? 25.75 16.016 0.778 1 90.38 202 LYS A N 1
ATOM 1679 C CA . LYS A 1 202 ? 25.516 17.234 -0.004 1 90.38 202 LYS A CA 1
ATOM 1680 C C . LYS A 1 202 ? 25.078 18.391 0.891 1 90.38 202 LYS A C 1
ATOM 1682 O O . LYS A 1 202 ? 25.375 19.547 0.599 1 90.38 202 LYS A O 1
ATOM 1687 N N . PHE A 1 203 ? 24.359 18 1.909 1 91 203 PHE A N 1
ATOM 1688 C CA . PHE A 1 203 ? 23.766 19.062 2.715 1 91 203 PHE A CA 1
ATOM 1689 C C . PHE A 1 203 ? 24.125 18.891 4.188 1 91 203 PHE A C 1
ATOM 1691 O O . PHE A 1 203 ? 24.328 17.766 4.652 1 91 203 PHE A O 1
ATOM 1698 N N . ASN A 1 204 ? 24.062 20.031 4.891 1 88.19 204 ASN A N 1
ATOM 1699 C CA . ASN A 1 204 ? 24.328 20.031 6.324 1 88.19 204 ASN A CA 1
ATOM 1700 C C . ASN A 1 204 ? 23.062 20.312 7.129 1 88.19 204 ASN A C 1
ATOM 1702 O O . ASN A 1 204 ? 23.125 20.438 8.352 1 88.19 204 ASN A O 1
ATOM 1706 N N . ARG A 1 205 ? 22.031 20.453 6.422 1 86.56 205 ARG A N 1
ATOM 1707 C CA . ARG A 1 205 ? 20.734 20.672 7.051 1 86.56 205 ARG A CA 1
ATOM 1708 C C . ARG A 1 205 ? 19.75 19.578 6.652 1 86.56 205 ARG A C 1
ATOM 1710 O O . ARG A 1 205 ? 19.828 19.031 5.551 1 86.56 205 ARG A O 1
ATOM 1717 N N . PRO A 1 206 ? 18.844 19.281 7.559 1 86.69 206 PRO A N 1
ATOM 1718 C CA . PRO A 1 206 ? 17.844 18.266 7.211 1 86.69 206 PRO A CA 1
ATOM 1719 C C . PRO A 1 206 ? 16.859 18.766 6.16 1 86.69 206 PRO A C 1
ATOM 1721 O O . PRO A 1 206 ? 16.688 19.984 5.984 1 86.69 206 PRO A O 1
ATOM 1724 N N . PRO A 1 207 ? 16.328 17.828 5.457 1 89.5 207 PRO A N 1
ATOM 1725 C CA . PRO A 1 207 ? 15.289 18.219 4.5 1 89.5 207 PRO A CA 1
ATOM 1726 C C . PRO A 1 207 ? 14.031 18.766 5.184 1 89.5 207 PRO A C 1
ATOM 1728 O O . PRO A 1 207 ? 13.781 18.453 6.348 1 89.5 207 PRO A O 1
ATOM 1731 N N . LEU A 1 208 ? 13.359 19.609 4.504 1 89.5 208 LEU A N 1
ATOM 1732 C CA . LEU A 1 208 ? 12.086 20.125 4.977 1 89.5 208 LEU A CA 1
ATOM 1733 C C . LEU A 1 208 ? 10.938 19.188 4.582 1 89.5 208 LEU A C 1
ATOM 1735 O O . LEU A 1 208 ? 10.367 19.328 3.498 1 89.5 208 LEU A O 1
ATOM 1739 N N . ILE A 1 209 ? 10.609 18.25 5.496 1 87.88 209 ILE A N 1
ATOM 1740 C CA . ILE A 1 209 ? 9.555 17.281 5.199 1 87.88 209 ILE A CA 1
ATOM 1741 C C . ILE A 1 209 ? 8.195 17.844 5.59 1 87.88 209 ILE A C 1
ATOM 1743 O O . ILE A 1 209 ? 7.922 18.062 6.773 1 87.88 209 ILE A O 1
ATOM 1747 N N . THR A 1 210 ? 7.359 18.078 4.609 1 86.38 210 THR A N 1
ATOM 1748 C CA . THR A 1 210 ? 6.043 18.656 4.871 1 86.38 210 THR A CA 1
ATOM 1749 C C . THR A 1 210 ? 4.953 17.594 4.723 1 86.38 210 THR A C 1
ATOM 1751 O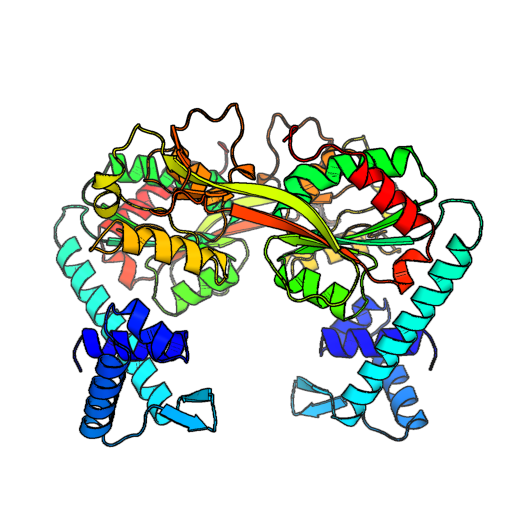 O . THR A 1 210 ? 3.848 17.766 5.25 1 86.38 210 THR A O 1
ATOM 1754 N N . MET A 1 211 ? 5.293 16.531 3.951 1 89.44 211 MET A N 1
ATOM 1755 C CA . MET A 1 211 ? 4.328 15.461 3.713 1 89.44 211 MET A CA 1
ATOM 1756 C C . MET A 1 211 ? 4.988 14.094 3.836 1 89.44 211 MET A C 1
ATOM 1758 O O . MET A 1 211 ? 6.043 13.859 3.242 1 89.44 211 MET A O 1
ATOM 1762 N N . GLN A 1 212 ? 4.367 13.32 4.652 1 87.81 212 GLN A N 1
ATOM 1763 C CA . GLN A 1 212 ? 4.766 11.922 4.762 1 87.81 212 GLN A CA 1
ATOM 1764 C C . GLN A 1 212 ? 3.723 11 4.133 1 87.81 212 GLN A C 1
ATOM 1766 O O . GLN A 1 212 ? 2.613 10.859 4.652 1 87.81 212 GLN A O 1
ATOM 1771 N N . VAL A 1 213 ? 4.172 10.398 3.037 1 87.81 213 VAL A N 1
ATOM 1772 C CA . VAL A 1 213 ? 3.211 9.602 2.281 1 87.81 213 VAL A CA 1
ATOM 1773 C C . VAL A 1 213 ? 3.598 8.125 2.354 1 87.81 213 VAL A C 1
ATOM 1775 O O . VAL A 1 213 ? 4.688 7.781 2.82 1 87.81 213 VAL A O 1
ATOM 1778 N N . ASP A 1 214 ? 2.656 7.273 1.882 1 83.81 214 ASP A N 1
ATOM 1779 C CA . ASP A 1 214 ? 2.893 5.852 2.107 1 83.81 214 ASP A CA 1
ATOM 1780 C C . ASP A 1 214 ? 3.174 5.129 0.792 1 83.81 214 ASP A C 1
ATOM 1782 O O . ASP A 1 214 ? 3.281 3.9 0.764 1 83.81 214 ASP A O 1
ATOM 1786 N N . ASN A 1 215 ? 3.256 5.824 -0.277 1 86 215 ASN A N 1
ATOM 1787 C CA . ASN A 1 215 ? 3.627 5.18 -1.531 1 86 215 ASN A CA 1
ATOM 1788 C C . ASN A 1 215 ? 4.242 6.172 -2.514 1 86 215 ASN A C 1
ATOM 1790 O O . ASN A 1 215 ? 4.086 7.383 -2.357 1 86 215 ASN A O 1
ATOM 1794 N N . TYR A 1 216 ? 4.938 5.676 -3.455 1 89.06 216 TYR A N 1
ATOM 1795 C CA . TYR A 1 216 ? 5.652 6.496 -4.426 1 89.06 216 TYR A CA 1
ATOM 1796 C C . TYR A 1 216 ? 4.684 7.176 -5.387 1 89.06 216 TYR A C 1
ATOM 1798 O O . TYR A 1 216 ? 4.953 8.273 -5.871 1 89.06 216 TYR A O 1
ATOM 1806 N N . GLU A 1 217 ? 3.588 6.539 -5.637 1 88.81 217 GLU A N 1
ATOM 1807 C CA . GLU A 1 217 ? 2.609 7.109 -6.559 1 88.81 217 GLU A CA 1
ATOM 1808 C C . GLU A 1 217 ? 2.055 8.43 -6.031 1 88.81 217 GLU A C 1
ATOM 1810 O O . GLU A 1 217 ? 1.91 9.391 -6.785 1 88.81 217 GLU A O 1
ATOM 1815 N N . THR A 1 218 ? 1.808 8.398 -4.777 1 89.69 218 THR A N 1
ATOM 1816 C CA . THR A 1 218 ? 1.311 9.617 -4.148 1 89.69 218 THR A CA 1
ATOM 1817 C C . THR A 1 218 ? 2.385 10.703 -4.148 1 89.69 218 THR A C 1
ATOM 1819 O O . THR A 1 218 ? 2.088 11.875 -4.383 1 89.69 218 THR A O 1
ATOM 1822 N N . CYS A 1 219 ? 3.596 10.312 -3.898 1 93.44 219 CYS A N 1
ATOM 1823 C CA . CYS A 1 219 ? 4.699 11.258 -3.988 1 93.44 219 CYS A CA 1
ATOM 1824 C C . CYS A 1 219 ? 4.719 11.953 -5.348 1 93.44 219 CYS A C 1
ATOM 1826 O O . CYS A 1 219 ? 4.781 13.18 -5.422 1 93.44 219 CYS A O 1
ATOM 1828 N N . LYS A 1 220 ? 4.668 11.125 -6.312 1 93.38 220 LYS A N 1
ATOM 1829 C CA . LYS A 1 220 ? 4.746 11.625 -7.684 1 93.38 220 LYS A CA 1
ATOM 1830 C C . LYS A 1 220 ? 3.605 12.594 -7.984 1 93.38 220 LYS A C 1
ATOM 1832 O O . LYS A 1 220 ? 3.83 13.672 -8.531 1 93.38 220 LYS A O 1
ATOM 1837 N N . GLU A 1 221 ? 2.402 12.211 -7.59 1 91.5 221 GLU A N 1
ATOM 1838 C CA . GLU A 1 221 ? 1.232 13.039 -7.871 1 91.5 221 GLU A CA 1
ATOM 1839 C C . GLU A 1 221 ? 1.318 14.383 -7.152 1 91.5 221 GLU A C 1
ATOM 1841 O O . GLU A 1 221 ? 0.989 15.422 -7.727 1 91.5 221 GLU A O 1
ATOM 1846 N N . MET A 1 222 ? 1.754 14.367 -5.926 1 93.19 222 MET A N 1
ATOM 1847 C CA . MET A 1 222 ? 1.895 15.594 -5.156 1 93.19 222 MET A CA 1
ATOM 1848 C C . MET A 1 222 ? 2.957 16.5 -5.766 1 93.19 222 MET A C 1
ATOM 1850 O O . MET A 1 222 ? 2.756 17.719 -5.879 1 93.19 222 MET A O 1
ATOM 1854 N N . ALA A 1 223 ? 4.051 15.922 -6.129 1 94.88 223 ALA A N 1
ATOM 1855 C CA . ALA A 1 223 ? 5.133 16.688 -6.742 1 94.88 223 ALA A CA 1
ATOM 1856 C C . ALA A 1 223 ? 4.691 17.297 -8.07 1 94.88 223 ALA A C 1
ATOM 1858 O O . ALA A 1 223 ? 5.016 18.438 -8.375 1 94.88 223 ALA A O 1
ATOM 1859 N N . ARG A 1 224 ? 3.998 16.469 -8.82 1 93.75 224 ARG A N 1
ATOM 1860 C CA . ARG A 1 224 ? 3.5 16.891 -10.125 1 93.75 224 ARG A CA 1
ATOM 1861 C C . ARG A 1 224 ? 2.615 18.125 -9.992 1 93.75 224 ARG A C 1
ATOM 1863 O O . ARG A 1 224 ? 2.586 18.969 -10.891 1 93.75 224 ARG A O 1
ATOM 1870 N N . ARG A 1 225 ? 1.936 18.266 -8.898 1 91.06 225 ARG A N 1
ATOM 1871 C CA . ARG A 1 225 ? 1.016 19.375 -8.672 1 91.06 225 ARG A CA 1
ATOM 1872 C C . ARG A 1 225 ? 1.743 20.578 -8.07 1 91.06 225 ARG A C 1
ATOM 1874 O O . ARG A 1 225 ? 1.125 21.609 -7.789 1 91.06 225 ARG A O 1
ATOM 1881 N N . GLY A 1 226 ? 2.957 20.406 -7.797 1 91.56 226 GLY A N 1
ATOM 1882 C CA . GLY A 1 226 ? 3.764 21.531 -7.367 1 91.56 226 GLY A CA 1
ATOM 1883 C C . GLY A 1 226 ? 3.807 21.688 -5.859 1 91.56 226 GLY A C 1
ATOM 1884 O O . GLY A 1 226 ? 4.082 22.781 -5.355 1 91.56 226 GLY A O 1
ATOM 1885 N N . LEU A 1 227 ? 3.539 20.656 -5.133 1 93.5 227 LEU A N 1
ATOM 1886 C CA . LEU A 1 227 ? 3.492 20.75 -3.678 1 93.5 227 LEU A CA 1
ATOM 1887 C C . LEU A 1 227 ? 4.871 20.516 -3.072 1 93.5 227 LEU A C 1
ATOM 1889 O O . LEU A 1 227 ? 5.039 20.578 -1.853 1 93.5 227 LEU A O 1
ATOM 1893 N N . GLY A 1 228 ? 5.836 20.25 -3.875 1 94.25 228 GLY A N 1
ATOM 1894 C CA . GLY A 1 228 ? 7.199 19.984 -3.447 1 94.25 228 GLY A CA 1
ATOM 1895 C C . GLY A 1 228 ? 7.938 19.031 -4.371 1 94.25 228 GLY A C 1
ATOM 1896 O O . GLY A 1 228 ? 7.523 18.812 -5.512 1 94.25 228 GLY A O 1
ATOM 1897 N N . TYR A 1 229 ? 9.109 18.609 -3.873 1 96.69 229 TYR A N 1
ATOM 1898 C CA . TYR A 1 229 ? 9.852 17.609 -4.633 1 96.69 229 TYR A CA 1
ATOM 1899 C C . TYR A 1 229 ? 9.797 16.25 -3.943 1 96.69 229 TYR A C 1
ATOM 1901 O O . TYR A 1 229 ? 9.461 16.156 -2.762 1 96.69 229 TYR A O 1
ATOM 1909 N N . ALA A 1 230 ? 10.039 15.25 -4.691 1 96.31 230 ALA A N 1
ATOM 1910 C CA . ALA A 1 230 ? 10.062 13.891 -4.168 1 96.31 230 ALA A CA 1
ATOM 1911 C C . ALA A 1 230 ? 11.258 13.109 -4.707 1 96.31 230 ALA A C 1
ATOM 1913 O O . ALA A 1 230 ? 11.867 13.508 -5.707 1 96.31 230 ALA A O 1
ATOM 1914 N N . ILE A 1 231 ? 11.695 12.156 -3.982 1 95.06 231 ILE A N 1
ATOM 1915 C CA . ILE A 1 231 ? 12.734 11.219 -4.402 1 95.06 231 ILE A CA 1
ATOM 1916 C C . ILE A 1 231 ? 12.117 9.852 -4.672 1 95.06 231 ILE A C 1
ATOM 1918 O O . ILE A 1 231 ? 11.594 9.203 -3.762 1 95.06 231 ILE A O 1
ATOM 1922 N N . ILE A 1 232 ? 12.188 9.43 -5.934 1 94.44 232 ILE A N 1
ATOM 1923 C CA . ILE A 1 232 ? 11.484 8.203 -6.297 1 94.44 232 ILE A CA 1
ATOM 1924 C C . ILE A 1 232 ? 12.328 7.398 -7.281 1 94.44 232 ILE A C 1
ATOM 1926 O O . ILE A 1 232 ? 13.219 7.945 -7.941 1 94.44 232 ILE A O 1
ATOM 1930 N N . PRO A 1 233 ? 12.07 6.074 -7.348 1 92.38 233 PRO A N 1
ATOM 1931 C CA . PRO A 1 233 ? 12.688 5.293 -8.422 1 92.38 233 PRO A CA 1
ATOM 1932 C C . PRO A 1 233 ? 12.172 5.691 -9.805 1 92.38 233 PRO A C 1
ATOM 1934 O O . PRO A 1 233 ? 11.008 6.07 -9.953 1 92.38 233 PRO A O 1
ATOM 1937 N N . SER A 1 234 ? 12.969 5.531 -10.797 1 91.06 234 SER A N 1
ATOM 1938 C CA . SER A 1 234 ? 12.68 6.016 -12.148 1 91.06 234 SER A CA 1
ATOM 1939 C C . SER A 1 234 ? 11.547 5.223 -12.781 1 91.06 234 SER A C 1
ATOM 1941 O O . SER A 1 234 ? 10.93 5.676 -13.75 1 91.06 234 SER A O 1
ATOM 1943 N N . ILE A 1 235 ? 11.25 4.047 -12.258 1 87.38 235 ILE A N 1
ATOM 1944 C CA . ILE A 1 235 ? 10.203 3.199 -12.828 1 87.38 235 ILE A CA 1
ATOM 1945 C C . ILE A 1 235 ? 8.852 3.908 -12.727 1 87.38 235 ILE A C 1
ATOM 1947 O O . ILE A 1 235 ? 7.93 3.605 -13.484 1 87.38 235 ILE A O 1
ATOM 1951 N N . PHE A 1 236 ? 8.727 4.793 -11.781 1 89.88 236 PHE A N 1
ATOM 1952 C CA . PHE A 1 236 ? 7.453 5.473 -11.562 1 89.88 236 PHE A CA 1
ATOM 1953 C C . PHE A 1 236 ? 7.273 6.609 -12.562 1 89.88 236 PHE A C 1
ATOM 1955 O O . PHE A 1 236 ? 6.188 7.191 -12.656 1 89.88 236 PHE A O 1
ATOM 1962 N N . LEU A 1 237 ? 8.281 6.867 -13.266 1 89.5 237 LEU A N 1
ATOM 1963 C CA . LEU A 1 237 ? 8.227 7.973 -14.211 1 89.5 237 LEU A CA 1
ATOM 1964 C C . LEU A 1 237 ? 7.824 7.48 -15.594 1 89.5 237 LEU A C 1
ATOM 1966 O O . LEU A 1 237 ? 8.258 6.41 -16.031 1 89.5 237 LEU A O 1
ATOM 1970 N N . ASN A 1 238 ? 6.863 8.172 -16.094 1 83.56 238 ASN A N 1
ATOM 1971 C CA . ASN A 1 238 ? 6.496 7.953 -17.5 1 83.56 238 ASN A CA 1
ATOM 1972 C C . ASN A 1 238 ? 7.082 9.023 -18.406 1 8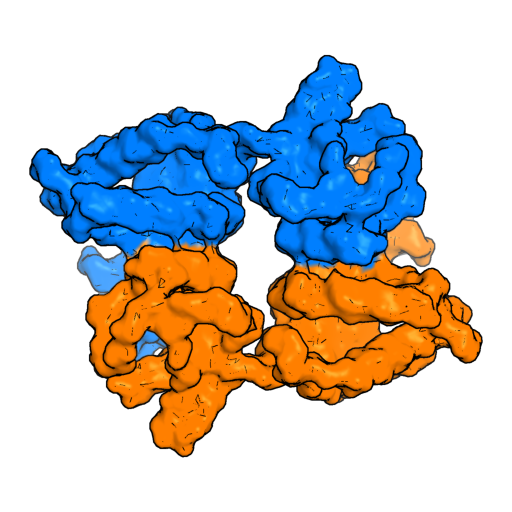3.56 238 ASN A C 1
ATOM 1974 O O . ASN A 1 238 ? 7.27 10.172 -17.984 1 83.56 238 ASN A O 1
ATOM 1978 N N . PRO A 1 239 ? 7.398 8.586 -19.641 1 77.44 239 PRO A N 1
ATOM 1979 C CA . PRO A 1 239 ? 7.93 9.578 -20.578 1 77.44 239 PRO A CA 1
ATOM 1980 C C . PRO A 1 239 ? 6.992 10.773 -20.766 1 77.44 239 PRO A C 1
ATOM 1982 O O . PRO A 1 239 ? 7.449 11.883 -21.047 1 77.44 239 PRO A O 1
ATOM 1985 N N . ASP A 1 240 ? 5.766 10.531 -20.453 1 80.94 240 ASP A N 1
ATOM 1986 C CA . ASP A 1 240 ? 4.781 11.594 -20.656 1 80.94 240 ASP A CA 1
ATOM 1987 C C . ASP A 1 240 ? 4.664 12.484 -19.438 1 80.94 240 ASP A C 1
ATOM 1989 O O . ASP A 1 240 ? 3.928 13.477 -19.438 1 80.94 240 ASP A O 1
ATOM 1993 N N . ASP A 1 241 ? 5.512 12.102 -18.516 1 84.75 241 ASP A N 1
ATOM 1994 C CA . ASP A 1 241 ? 5.457 12.93 -17.312 1 84.75 241 ASP A CA 1
ATOM 1995 C C . ASP A 1 241 ? 6.145 14.273 -17.531 1 84.75 241 ASP A C 1
ATOM 1997 O O . ASP A 1 241 ? 7.25 14.328 -18.078 1 84.75 241 ASP A O 1
ATOM 2001 N N . ARG A 1 242 ? 5.504 15.375 -17.5 1 85.38 242 ARG A N 1
ATOM 2002 C CA . ARG A 1 242 ? 6.062 16.719 -17.656 1 85.38 242 ARG A CA 1
ATOM 2003 C C . ARG A 1 242 ? 6.668 17.203 -16.344 1 85.38 242 ARG A C 1
ATOM 2005 O O . ARG A 1 242 ? 6.242 18.219 -15.797 1 85.38 242 ARG A O 1
ATOM 2012 N N . MET A 1 243 ? 7.621 16.422 -15.859 1 92.56 243 MET A N 1
ATOM 2013 C CA . MET A 1 243 ? 8.273 16.797 -14.609 1 92.56 243 MET A CA 1
ATOM 2014 C C . MET A 1 243 ? 9.789 16.891 -14.797 1 92.56 243 MET A C 1
ATOM 2016 O O . MET A 1 243 ? 10.344 16.281 -15.711 1 92.56 243 MET A O 1
ATOM 2020 N N . TYR A 1 244 ? 10.422 17.719 -14.062 1 94.38 244 TYR A N 1
ATOM 2021 C CA . TYR A 1 244 ? 11.883 17.781 -14.039 1 94.38 244 TYR A CA 1
ATOM 2022 C C . TYR A 1 244 ? 12.461 16.656 -13.18 1 94.38 244 TYR A C 1
ATOM 2024 O O . TYR A 1 244 ? 11.969 16.391 -12.078 1 94.38 244 TYR A O 1
ATOM 2032 N N . THR A 1 245 ? 13.477 16.016 -13.727 1 94.12 245 THR A N 1
ATOM 2033 C CA . THR A 1 245 ? 14.055 14.859 -13.047 1 94.12 245 THR A CA 1
ATOM 2034 C C . THR A 1 245 ? 15.57 15.008 -12.945 1 94.12 245 THR A C 1
ATOM 2036 O O . THR A 1 245 ? 16.219 15.469 -13.883 1 94.12 245 THR A O 1
ATOM 2039 N N . ILE A 1 246 ? 16.125 14.688 -11.742 1 94.56 246 ILE A N 1
ATOM 2040 C CA . ILE A 1 246 ? 17.562 14.656 -11.508 1 94.56 246 ILE A CA 1
ATOM 2041 C C . ILE A 1 246 ? 17.953 13.328 -10.859 1 94.56 246 ILE A C 1
ATOM 2043 O O . ILE A 1 246 ? 17.453 12.992 -9.781 1 94.56 246 ILE A O 1
ATOM 2047 N N . ASP A 1 247 ? 18.875 12.648 -11.477 1 95 247 ASP A N 1
ATOM 2048 C CA . ASP A 1 247 ? 19.359 11.398 -10.891 1 95 247 ASP A CA 1
ATOM 2049 C C . ASP A 1 247 ? 20.203 11.664 -9.656 1 95 247 ASP A C 1
ATOM 2051 O O . ASP A 1 247 ? 21 12.609 -9.633 1 95 247 ASP A O 1
ATOM 2055 N N . LEU A 1 248 ? 20.016 10.852 -8.656 1 94.88 248 LEU A N 1
ATOM 2056 C CA . LEU A 1 248 ? 20.844 10.969 -7.461 1 94.88 248 LEU A CA 1
ATOM 2057 C C . LEU A 1 248 ? 22.219 10.344 -7.691 1 94.88 248 LEU A C 1
ATOM 2059 O O . LEU A 1 248 ? 22.328 9.141 -7.949 1 94.88 248 LEU A O 1
ATOM 2063 N N . MET A 1 249 ? 23.156 11.172 -7.586 1 94.06 249 MET A N 1
ATOM 2064 C CA . MET A 1 249 ? 24.531 10.734 -7.773 1 94.06 249 MET A CA 1
ATOM 2065 C C . MET A 1 249 ? 25.375 11.094 -6.562 1 94.06 249 MET A C 1
ATOM 2067 O O . MET A 1 249 ? 25.359 12.227 -6.09 1 94.06 249 MET A O 1
ATOM 2071 N N . LEU A 1 250 ? 26.109 10.07 -6.117 1 93.19 250 LEU A N 1
ATOM 2072 C CA . LEU A 1 250 ? 27.016 10.297 -5.008 1 93.19 250 LEU A CA 1
ATOM 2073 C C . LEU A 1 250 ? 28.234 11.102 -5.461 1 93.19 250 LEU A C 1
ATOM 2075 O O . LEU A 1 250 ? 28.438 11.297 -6.66 1 93.19 250 LEU A O 1
ATOM 2079 N N . GLU A 1 251 ? 28.969 11.562 -4.453 1 90.88 251 GLU A N 1
ATOM 2080 C CA . GLU A 1 251 ? 30.188 12.312 -4.762 1 90.88 251 GLU A CA 1
ATOM 2081 C C . GLU A 1 251 ? 31.188 11.438 -5.52 1 90.88 251 GLU A C 1
ATOM 2083 O O . GLU A 1 251 ? 31.969 11.945 -6.32 1 90.88 251 GLU A O 1
ATOM 2088 N N . SER A 1 252 ? 31.141 10.195 -5.281 1 91.88 252 SER A N 1
ATOM 2089 C CA . SER A 1 252 ? 32.031 9.242 -5.949 1 91.88 252 SER A CA 1
ATOM 2090 C C . SER A 1 252 ? 31.672 9.117 -7.43 1 91.88 252 SER A C 1
ATOM 2092 O O . SER A 1 252 ? 32.469 8.57 -8.211 1 91.88 252 SER A O 1
ATOM 2094 N N . GLY A 1 253 ? 30.516 9.57 -7.805 1 91.38 253 GLY A N 1
ATOM 2095 C CA . GLY A 1 253 ? 30.047 9.43 -9.172 1 91.38 253 GLY A CA 1
ATOM 2096 C C . GLY A 1 253 ? 29.109 8.25 -9.352 1 91.38 253 GLY A C 1
ATOM 2097 O O . GLY A 1 253 ? 28.531 8.062 -10.422 1 91.38 253 GLY A O 1
ATOM 2098 N N . GLN A 1 254 ? 28.969 7.578 -8.312 1 93.5 254 GLN A N 1
ATOM 2099 C CA . GLN A 1 254 ? 28.109 6.406 -8.367 1 93.5 254 GLN A CA 1
ATOM 2100 C C . GLN A 1 254 ? 26.641 6.801 -8.234 1 93.5 254 GLN A C 1
ATOM 2102 O O . GLN A 1 254 ? 26.281 7.617 -7.379 1 93.5 254 GLN A O 1
ATOM 2107 N N . LEU A 1 255 ? 25.859 6.199 -9.109 1 94.31 255 LEU A N 1
ATOM 2108 C CA . LEU A 1 255 ? 24.422 6.43 -9.023 1 94.31 255 LEU A CA 1
ATOM 2109 C C . LEU A 1 255 ? 23.797 5.566 -7.938 1 94.31 255 LEU A C 1
ATOM 2111 O O . LEU A 1 255 ? 24.219 4.426 -7.727 1 94.31 255 LEU A O 1
ATOM 2115 N N . ILE A 1 256 ? 22.828 6.18 -7.277 1 93.69 256 ILE A N 1
ATOM 2116 C CA . ILE A 1 256 ? 22.016 5.375 -6.379 1 93.69 256 ILE A CA 1
ATOM 2117 C C . ILE A 1 256 ? 20.953 4.621 -7.184 1 93.69 256 ILE A C 1
ATOM 2119 O O . ILE A 1 256 ? 20.203 5.227 -7.949 1 93.69 256 ILE A O 1
ATOM 2123 N N . THR A 1 257 ? 21 3.332 -7.031 1 93.38 257 THR A N 1
ATOM 2124 C CA . THR A 1 257 ? 20.094 2.521 -7.84 1 93.38 257 THR A CA 1
ATOM 2125 C C . THR A 1 257 ? 19.312 1.546 -6.965 1 93.38 257 THR A C 1
ATOM 2127 O O . THR A 1 257 ? 19.656 1.337 -5.797 1 93.38 257 THR A O 1
ATOM 2130 N N . LEU A 1 258 ? 18.188 1.123 -7.492 1 92.38 258 LEU A N 1
ATOM 2131 C CA . LEU A 1 258 ? 17.359 0.086 -6.887 1 92.38 258 LEU A CA 1
ATOM 2132 C C . LEU A 1 258 ? 17.281 -1.14 -7.793 1 92.38 258 LEU A C 1
ATOM 2134 O O . LEU A 1 258 ? 16.859 -1.035 -8.945 1 92.38 258 LEU A O 1
ATOM 2138 N N . ASN A 1 259 ? 17.641 -2.254 -7.227 1 92.5 259 ASN A N 1
ATOM 2139 C CA . ASN A 1 259 ? 17.672 -3.482 -8.008 1 92.5 259 ASN A CA 1
ATOM 2140 C C . ASN A 1 259 ? 16.391 -4.289 -7.84 1 92.5 259 ASN A C 1
ATOM 2142 O O . ASN A 1 259 ? 15.836 -4.355 -6.742 1 92.5 259 ASN A O 1
ATOM 2146 N N . THR A 1 260 ? 15.93 -4.789 -8.898 1 93.62 260 THR A N 1
ATOM 2147 C CA . THR A 1 260 ? 14.859 -5.781 -8.883 1 93.62 260 THR A CA 1
ATOM 2148 C C . THR A 1 260 ? 15.406 -7.168 -9.203 1 93.62 260 THR A C 1
ATOM 2150 O O . THR A 1 260 ? 16.094 -7.355 -10.219 1 93.62 260 THR A O 1
ATOM 2153 N N . TRP A 1 261 ? 15.102 -8.117 -8.32 1 94.06 261 TRP A N 1
ATOM 2154 C CA . TRP A 1 261 ? 15.656 -9.461 -8.453 1 94.06 261 TRP A CA 1
ATOM 2155 C C . TRP A 1 261 ? 14.547 -10.492 -8.641 1 94.06 261 TRP A C 1
ATOM 2157 O O . TRP A 1 261 ? 13.43 -10.312 -8.141 1 94.06 261 TRP A O 1
ATOM 2167 N N . ILE A 1 262 ? 14.906 -11.5 -9.367 1 95.25 262 ILE A N 1
ATOM 2168 C CA . ILE A 1 262 ? 14.102 -12.719 -9.375 1 95.25 262 ILE A CA 1
ATOM 2169 C C . ILE A 1 262 ? 14.82 -13.805 -8.57 1 95.25 262 ILE A C 1
ATOM 2171 O O . ILE A 1 262 ? 15.992 -14.102 -8.82 1 95.25 262 ILE A O 1
ATOM 2175 N N . PHE A 1 263 ? 14.133 -14.266 -7.605 1 95.69 263 PHE A N 1
ATOM 2176 C CA . PHE A 1 263 ? 14.641 -15.352 -6.77 1 95.69 263 PHE A CA 1
ATOM 2177 C C . PHE A 1 263 ? 13.852 -16.625 -6.996 1 95.69 263 PHE A C 1
ATOM 2179 O O . PHE A 1 263 ? 12.625 -16.594 -7.164 1 95.69 263 PHE A O 1
ATOM 2186 N N . TYR A 1 264 ? 14.469 -17.672 -7.027 1 93 264 TYR A N 1
ATOM 2187 C CA . TYR A 1 264 ? 13.789 -18.969 -7.094 1 93 264 TYR A CA 1
ATOM 2188 C C . TYR A 1 264 ? 14.625 -20.047 -6.426 1 93 264 TYR A C 1
ATOM 2190 O O . TYR A 1 264 ? 15.727 -19.781 -5.934 1 93 264 TYR A O 1
ATOM 2198 N N . THR A 1 265 ? 14.016 -21.203 -6.25 1 87.44 265 THR A N 1
ATOM 2199 C CA . THR A 1 265 ? 14.727 -22.297 -5.598 1 87.44 265 THR A CA 1
ATOM 2200 C C . THR A 1 265 ? 15.148 -23.344 -6.621 1 87.44 265 THR A C 1
ATOM 2202 O O . THR A 1 265 ? 14.594 -23.406 -7.719 1 87.44 265 THR A O 1
ATOM 2205 N N . GLU A 1 266 ? 16.109 -24.141 -6.215 1 84.06 266 GLU A N 1
ATOM 2206 C CA . GLU A 1 266 ? 16.547 -25.234 -7.078 1 84.06 266 GLU A CA 1
ATOM 2207 C C . GLU A 1 266 ? 15.422 -26.25 -7.297 1 84.06 266 GLU A C 1
ATOM 2209 O O . GLU A 1 266 ? 15.273 -26.797 -8.391 1 84.06 266 GLU A O 1
ATOM 2214 N N . SER A 1 267 ? 14.695 -26.438 -6.309 1 82.75 267 SER A N 1
ATOM 2215 C CA . SER A 1 267 ? 13.594 -27.391 -6.387 1 82.75 267 SER A CA 1
ATOM 2216 C C . SER A 1 267 ? 12.523 -26.922 -7.363 1 82.75 267 SER A C 1
ATOM 2218 O O . SER A 1 267 ? 11.938 -27.734 -8.094 1 82.75 267 SER A O 1
ATOM 2220 N N . SER A 1 268 ? 12.336 -25.625 -7.391 1 86.56 268 SER A N 1
ATOM 2221 C CA . SER A 1 268 ? 11.305 -25.094 -8.273 1 86.56 268 SER A CA 1
ATOM 2222 C C . SER A 1 268 ? 11.719 -25.219 -9.742 1 86.56 268 SER A C 1
ATOM 2224 O O . SER A 1 268 ? 10.859 -25.312 -10.625 1 86.56 268 SER A O 1
ATOM 2226 N N . LEU A 1 269 ? 12.977 -25.328 -9.992 1 85.38 269 LEU A N 1
ATOM 2227 C CA . LEU A 1 269 ? 13.492 -25.422 -11.352 1 85.38 269 LEU A CA 1
ATOM 2228 C C . LEU A 1 269 ? 13.188 -26.797 -11.945 1 85.38 269 LEU A C 1
ATOM 2230 O O . LEU A 1 269 ? 13.305 -27 -13.156 1 85.38 269 LEU A O 1
ATOM 2234 N N . GLN A 1 270 ? 12.789 -27.609 -11.125 1 81.56 270 GLN A N 1
ATOM 2235 C CA . GLN A 1 270 ? 12.422 -28.938 -11.617 1 81.56 270 GLN A CA 1
ATOM 2236 C C . GLN A 1 270 ? 11.07 -28.906 -12.32 1 81.56 270 GLN A C 1
ATOM 2238 O O . GLN A 1 270 ? 10.734 -29.828 -13.078 1 81.56 270 GLN A O 1
ATOM 2243 N N . LEU A 1 271 ? 10.32 -27.922 -12.062 1 83.5 271 LEU A N 1
ATOM 2244 C CA . LEU A 1 271 ? 9.023 -27.75 -12.703 1 83.5 271 LEU A CA 1
ATOM 2245 C C . LEU A 1 271 ? 9.172 -27.078 -14.07 1 83.5 271 LEU A C 1
ATOM 2247 O O . LEU A 1 271 ? 9.812 -26.031 -14.188 1 83.5 271 LEU A O 1
ATOM 2251 N N . ALA A 1 272 ? 8.578 -27.656 -15.047 1 85.19 272 ALA A N 1
ATOM 2252 C CA . ALA A 1 272 ? 8.664 -27.125 -16.406 1 85.19 272 ALA A CA 1
ATOM 2253 C C . ALA A 1 272 ? 8.047 -25.734 -16.5 1 85.19 272 ALA A C 1
ATOM 2255 O O . ALA A 1 272 ? 8.562 -24.859 -17.203 1 85.19 272 ALA A O 1
ATOM 2256 N N . THR A 1 273 ? 6.945 -25.531 -15.797 1 88.56 273 THR A N 1
ATOM 2257 C CA . THR A 1 273 ? 6.254 -24.25 -15.797 1 88.56 273 THR A CA 1
ATOM 2258 C C . THR A 1 273 ? 7.176 -23.125 -15.305 1 88.56 273 THR A C 1
ATOM 2260 O O . THR A 1 273 ? 7.211 -22.047 -15.891 1 88.56 273 THR A O 1
ATOM 2263 N N . VAL A 1 274 ? 7.984 -23.438 -14.305 1 91 274 VAL A N 1
ATOM 2264 C CA . VAL A 1 274 ? 8.875 -22.453 -13.703 1 91 274 VAL A CA 1
ATOM 2265 C C . VAL A 1 274 ? 10.047 -22.172 -14.641 1 91 274 VAL A C 1
ATOM 2267 O O . VAL A 1 274 ? 10.398 -21.016 -14.875 1 91 274 VAL A O 1
ATOM 2270 N N . ARG A 1 275 ? 10.57 -23.172 -15.203 1 89.5 275 ARG A N 1
ATOM 2271 C CA . ARG A 1 275 ? 11.688 -23.016 -16.125 1 89.5 275 ARG A CA 1
ATOM 2272 C C . ARG A 1 275 ? 11.289 -22.188 -17.344 1 89.5 275 ARG A C 1
ATOM 2274 O O . ARG A 1 275 ? 12.008 -21.266 -17.734 1 89.5 275 ARG A O 1
ATOM 2281 N N . LYS A 1 276 ? 10.172 -22.516 -17.812 1 90.25 276 LYS A N 1
ATOM 2282 C CA . LYS A 1 276 ? 9.719 -21.797 -19 1 90.25 276 LYS A CA 1
ATOM 2283 C C . LYS A 1 276 ? 9.391 -20.344 -18.688 1 90.25 276 LYS A C 1
ATOM 2285 O O . LYS A 1 276 ? 9.594 -19.469 -19.516 1 90.25 276 LYS A O 1
ATOM 2290 N N . PHE A 1 277 ? 8.812 -20.156 -17.547 1 93.12 277 PHE A N 1
ATOM 2291 C CA . PHE A 1 277 ? 8.516 -18.781 -17.141 1 93.12 277 PHE A CA 1
ATOM 2292 C C . PHE A 1 277 ? 9.797 -17.969 -16.984 1 93.12 277 PHE A C 1
ATOM 2294 O O . PHE A 1 277 ? 9.883 -16.844 -17.453 1 93.12 277 PHE A O 1
ATOM 2301 N N . ILE A 1 278 ? 10.781 -18.547 -16.375 1 91 278 ILE A N 1
ATOM 2302 C CA . ILE A 1 278 ? 12.062 -17.891 -16.172 1 91 278 ILE A CA 1
ATOM 2303 C C . ILE A 1 278 ? 12.711 -17.609 -17.531 1 91 278 ILE A C 1
ATOM 2305 O O . ILE A 1 278 ? 13.227 -16.5 -17.75 1 91 278 ILE A O 1
ATOM 2309 N N . ASP A 1 279 ? 12.656 -18.562 -18.375 1 88.94 279 ASP A N 1
ATOM 2310 C CA . ASP A 1 279 ? 13.188 -18.375 -19.734 1 88.94 279 ASP A CA 1
ATOM 2311 C C . ASP A 1 279 ? 12.477 -17.234 -20.453 1 88.94 279 ASP A C 1
ATOM 2313 O O . ASP A 1 279 ? 13.117 -16.422 -21.125 1 88.94 279 ASP A O 1
ATOM 2317 N N . TYR A 1 280 ? 11.211 -17.234 -20.297 1 91.5 280 TYR A N 1
ATOM 2318 C CA . TYR A 1 280 ? 10.398 -16.188 -20.922 1 91.5 280 TYR A CA 1
ATOM 2319 C C . TYR A 1 280 ? 10.797 -14.812 -20.422 1 91.5 280 TYR A C 1
ATOM 2321 O O . TYR A 1 280 ? 10.992 -13.891 -21.219 1 91.5 280 TYR A O 1
ATOM 2329 N N . ILE A 1 281 ? 10.914 -14.672 -19.109 1 91.06 281 ILE A N 1
ATOM 2330 C CA . ILE A 1 281 ? 11.258 -13.383 -18.516 1 91.06 281 ILE A CA 1
ATOM 2331 C C . ILE A 1 281 ? 12.641 -12.953 -18.969 1 91.06 281 ILE A C 1
ATOM 2333 O O . ILE A 1 281 ? 12.875 -11.773 -19.25 1 91.06 281 ILE A O 1
ATOM 2337 N N . HIS A 1 282 ? 13.508 -13.867 -19.047 1 85.81 282 HIS A N 1
ATOM 2338 C CA . HIS A 1 282 ? 14.859 -13.586 -19.5 1 85.81 282 HIS A CA 1
ATOM 2339 C C . HIS A 1 282 ? 14.859 -13.055 -20.938 1 85.81 282 HIS A C 1
ATOM 2341 O O . HIS A 1 282 ? 15.727 -12.266 -21.312 1 85.81 282 HIS A O 1
ATOM 2347 N N . SER A 1 283 ? 13.984 -13.508 -21.609 1 84.69 283 SER A N 1
ATOM 2348 C CA . SER A 1 283 ? 13.914 -13.117 -23.016 1 84.69 283 SER A CA 1
ATOM 2349 C C . SER A 1 283 ? 13.359 -11.703 -23.172 1 84.69 283 SER A C 1
ATOM 2351 O O . SER A 1 283 ? 13.539 -11.07 -24.203 1 84.69 283 SER A O 1
ATOM 2353 N N . LEU A 1 284 ? 12.688 -11.328 -22.094 1 83.31 284 LEU A N 1
ATOM 2354 C CA . LEU A 1 284 ? 12.117 -9.984 -22.141 1 83.31 284 LEU A CA 1
ATOM 2355 C C . LEU A 1 284 ? 13.164 -8.938 -21.781 1 83.31 284 LEU A C 1
ATOM 2357 O O . LEU A 1 284 ? 14.039 -9.172 -20.953 1 83.31 284 LEU A O 1
ATOM 2361 N N . ASP A 1 285 ? 13.461 -7.941 -22.609 1 67.19 285 ASP A N 1
ATOM 2362 C CA . ASP A 1 285 ? 14.312 -6.812 -22.234 1 67.19 285 ASP A CA 1
ATOM 2363 C C . ASP A 1 285 ? 13.562 -5.84 -21.328 1 67.19 285 ASP A C 1
ATOM 2365 O O . ASP A 1 285 ? 12.883 -4.926 -21.812 1 67.19 285 ASP A O 1
ATOM 2369 N N . LEU A 1 286 ? 13.453 -6.141 -20.078 1 62.69 286 LEU A N 1
ATOM 2370 C CA . LEU A 1 286 ? 12.68 -5.312 -19.156 1 62.69 286 LEU A CA 1
ATOM 2371 C C . LEU A 1 286 ? 13.43 -4.031 -18.812 1 62.69 286 LEU A C 1
ATOM 2373 O O . LEU A 1 286 ? 12.898 -3.164 -18.125 1 62.69 286 LEU A O 1
ATOM 2377 N N . ASN A 1 287 ? 14.75 -3.889 -19.141 1 57.31 287 ASN A N 1
ATOM 2378 C CA . ASN A 1 287 ? 15.438 -2.617 -18.938 1 57.31 287 ASN A CA 1
ATOM 2379 C C . ASN A 1 287 ? 14.828 -1.514 -19.812 1 57.31 287 ASN A C 1
ATOM 2381 O O . ASN A 1 287 ? 14.875 -0.339 -19.438 1 57.31 287 ASN A O 1
ATOM 2385 N N . GLU A 1 288 ? 14.445 -1.678 -21.047 1 48.03 288 GLU A N 1
ATOM 2386 C CA . GLU A 1 288 ? 14.078 -0.648 -22.016 1 48.03 288 GLU A CA 1
ATOM 2387 C C . GLU A 1 288 ? 12.609 -0.242 -21.844 1 48.03 288 GLU A C 1
ATOM 2389 O O . GLU A 1 288 ? 12.25 0.91 -22.094 1 48.03 288 GLU A O 1
ATOM 2394 N N . LYS A 1 289 ? 11.641 -1.073 -21.938 1 42.38 289 LYS A N 1
ATOM 2395 C CA . LYS A 1 289 ? 10.289 -0.856 -22.438 1 42.38 289 LYS A CA 1
ATOM 2396 C C . LYS A 1 289 ? 9.391 -0.245 -21.375 1 42.38 289 LYS A C 1
ATOM 2398 O O . LYS A 1 289 ? 8.297 0.235 -21.672 1 42.38 289 LYS A O 1
ATOM 2403 N N . PHE A 1 290 ? 9.484 -0.364 -20.125 1 36.41 290 PHE A N 1
ATOM 2404 C CA . PHE A 1 290 ? 8.289 0.254 -19.562 1 36.41 290 PHE A CA 1
ATOM 2405 C C . PHE A 1 290 ? 8.484 1.757 -19.406 1 36.41 290 PHE A C 1
ATOM 2407 O O . PHE A 1 290 ? 9.57 2.213 -19.031 1 36.41 290 PHE A O 1
ATOM 2414 N N . MET B 1 1 ? 10.836 18.125 31.984 1 61.19 1 MET B N 1
ATOM 2415 C CA . MET B 1 1 ? 11.258 17.578 30.688 1 61.19 1 MET B CA 1
ATOM 2416 C C . MET B 1 1 ? 10.938 18.547 29.562 1 61.19 1 MET B C 1
ATOM 2418 O O . MET B 1 1 ? 9.836 19.094 29.5 1 61.19 1 MET B O 1
ATOM 2422 N N . ASP B 1 2 ? 11.945 18.859 28.875 1 67.44 2 ASP B N 1
ATOM 2423 C CA . ASP B 1 2 ? 11.75 19.797 27.766 1 67.44 2 ASP B CA 1
ATOM 2424 C C . ASP B 1 2 ? 11.32 19.078 26.5 1 67.44 2 ASP B C 1
ATOM 2426 O O . ASP B 1 2 ? 11.195 17.844 26.484 1 67.44 2 ASP B O 1
ATOM 2430 N N . GLU B 1 3 ? 10.906 19.922 25.578 1 71.12 3 GLU B N 1
ATOM 2431 C CA . GLU B 1 3 ? 10.398 19.375 24.312 1 71.12 3 GLU B CA 1
ATOM 2432 C C . GLU B 1 3 ? 11.383 18.391 23.703 1 71.12 3 GLU B C 1
ATOM 2434 O O . GLU B 1 3 ? 10.984 17.359 23.141 1 71.12 3 GLU B O 1
ATOM 2439 N N . ARG B 1 4 ? 12.57 18.672 23.906 1 73.06 4 ARG B N 1
ATOM 2440 C CA . ARG B 1 4 ? 13.609 17.828 23.312 1 73.06 4 ARG B CA 1
ATOM 2441 C C . ARG B 1 4 ? 13.672 16.484 24.016 1 73.06 4 ARG B C 1
ATOM 2443 O O . ARG B 1 4 ? 13.891 15.453 23.359 1 73.06 4 ARG B O 1
ATOM 2450 N N . ASP B 1 5 ? 13.5 16.562 25.281 1 76.56 5 ASP B N 1
ATOM 2451 C CA . ASP B 1 5 ? 13.469 15.32 26.062 1 76.56 5 ASP B CA 1
ATOM 2452 C C . ASP B 1 5 ? 12.297 14.438 25.641 1 76.56 5 ASP B C 1
ATOM 2454 O O . ASP B 1 5 ? 12.445 13.219 25.516 1 76.56 5 ASP B O 1
ATOM 2458 N N . CYS B 1 6 ? 11.234 15.141 25.469 1 73.31 6 CYS B N 1
ATOM 2459 C CA . CYS B 1 6 ? 10.031 14.406 25.078 1 73.31 6 CYS B CA 1
ATOM 2460 C C . CYS B 1 6 ? 10.211 13.766 23.703 1 73.31 6 CYS B C 1
ATOM 2462 O O . CYS B 1 6 ? 9.805 12.617 23.5 1 73.31 6 CYS B O 1
ATOM 2464 N N . LEU B 1 7 ? 10.812 14.469 22.828 1 78.31 7 LEU B N 1
ATOM 2465 C CA . LEU B 1 7 ? 11.078 13.961 21.484 1 78.31 7 LEU B CA 1
ATOM 2466 C C . LEU B 1 7 ? 12.031 12.766 21.547 1 78.31 7 LEU B C 1
ATOM 2468 O O . LEU B 1 7 ? 11.844 11.789 20.812 1 78.31 7 LEU B O 1
ATOM 2472 N N . LEU B 1 8 ? 13 12.953 22.375 1 80.75 8 LEU B N 1
ATOM 2473 C CA . LEU B 1 8 ? 13.977 11.883 22.562 1 80.75 8 LEU B CA 1
ATOM 2474 C C . LEU B 1 8 ? 13.297 10.594 23.016 1 80.75 8 LEU B C 1
ATOM 2476 O O . LEU B 1 8 ? 13.547 9.531 22.453 1 80.75 8 LEU B O 1
ATOM 2480 N N . LEU B 1 9 ? 12.453 10.727 23.938 1 80.69 9 LEU B N 1
ATOM 2481 C CA . LEU B 1 9 ? 11.742 9.57 24.469 1 80.69 9 LEU B CA 1
ATOM 2482 C C . LEU B 1 9 ? 10.82 8.961 23.422 1 80.69 9 LEU B C 1
ATOM 2484 O O . LEU B 1 9 ? 10.711 7.738 23.312 1 80.69 9 LEU B O 1
ATOM 2488 N N . GLN B 1 10 ? 10.188 9.812 22.688 1 79.56 10 GLN B N 1
ATOM 2489 C CA . GLN B 1 10 ? 9.289 9.344 21.641 1 79.56 10 GLN B CA 1
ATOM 2490 C C . GLN B 1 10 ? 10.039 8.531 20.594 1 79.56 10 GLN B C 1
ATOM 2492 O O . GLN B 1 10 ? 9.609 7.441 20.219 1 79.56 10 GLN B O 1
ATOM 2497 N N . TYR B 1 11 ? 11.109 9.008 20.156 1 79.88 11 TYR B N 1
ATOM 2498 C CA . TYR B 1 11 ? 11.875 8.344 19.109 1 79.88 11 TYR B CA 1
ATOM 2499 C C . TYR B 1 11 ? 12.492 7.047 19.625 1 79.88 11 TYR B C 1
ATOM 2501 O O . TYR B 1 11 ? 12.609 6.066 18.891 1 79.88 11 TYR B O 1
ATOM 2509 N N . LEU B 1 12 ? 12.875 7.102 20.859 1 80.19 12 LEU B N 1
ATOM 2510 C CA . LEU B 1 12 ? 13.414 5.898 21.484 1 80.19 12 LEU B CA 1
ATOM 2511 C C . LEU B 1 12 ? 12.367 4.793 21.516 1 80.19 12 LEU B C 1
ATOM 2513 O O . LEU B 1 12 ? 12.688 3.617 21.312 1 80.19 12 LEU B O 1
ATOM 2517 N N . PHE B 1 13 ? 11.148 5.215 21.781 1 77.81 13 PHE B N 1
ATOM 2518 C CA . PHE B 1 13 ? 10.047 4.266 21.844 1 77.81 13 PHE B CA 1
ATOM 2519 C C . PHE B 1 13 ? 9.734 3.721 20.453 1 77.81 13 PHE B C 1
ATOM 2521 O O . PHE B 1 13 ? 9.492 2.521 20.281 1 77.81 13 PHE B O 1
ATOM 2528 N N . GLU B 1 14 ? 9.766 4.578 19.516 1 77 14 GLU B N 1
ATOM 2529 C CA . GLU B 1 14 ? 9.375 4.23 18.156 1 77 14 GLU B CA 1
ATOM 2530 C C . GLU B 1 14 ? 10.438 3.359 17.484 1 77 14 GLU B C 1
ATOM 2532 O O . GLU B 1 14 ? 10.109 2.383 16.797 1 77 14 GLU B O 1
ATOM 2537 N N . GLU B 1 15 ? 11.672 3.701 17.719 1 74.25 15 GLU B N 1
ATOM 2538 C CA . GLU B 1 15 ? 12.766 3.033 17.016 1 74.25 15 GLU B CA 1
ATOM 2539 C C . GLU B 1 15 ? 13.312 1.867 17.828 1 74.25 15 GLU B C 1
ATOM 2541 O O . GLU B 1 15 ? 13.891 0.928 17.281 1 74.25 15 GLU B O 1
ATOM 2546 N N . LYS B 1 16 ? 13.125 1.916 19.109 1 76.81 16 LYS B N 1
ATOM 2547 C CA . LYS B 1 16 ? 13.688 0.957 20.062 1 76.81 16 LYS B CA 1
ATOM 2548 C C . LYS B 1 16 ? 15.164 0.719 19.797 1 76.81 16 LYS B C 1
ATOM 2550 O O . LYS B 1 16 ? 15.656 -0.402 19.938 1 76.81 16 LYS B O 1
ATOM 2555 N N . ASN B 1 17 ? 15.734 1.703 19.188 1 80 17 ASN B N 1
ATOM 2556 C CA . ASN B 1 17 ? 17.156 1.739 18.859 1 80 17 ASN B CA 1
ATOM 2557 C C . ASN B 1 17 ? 17.75 3.119 19.109 1 80 17 ASN B C 1
ATOM 2559 O O . ASN B 1 17 ? 17.281 4.117 18.562 1 80 17 ASN B O 1
ATOM 2563 N N . ILE B 1 18 ? 18.797 3.115 19.875 1 81.81 18 ILE B N 1
ATOM 2564 C CA . ILE B 1 18 ? 19.406 4.371 20.297 1 81.81 18 ILE B CA 1
ATOM 2565 C C . ILE B 1 18 ? 20 5.102 19.094 1 81.81 18 ILE B C 1
ATOM 2567 O O . ILE B 1 18 ? 19.844 6.32 18.969 1 81.81 18 ILE B O 1
ATOM 2571 N N . THR B 1 19 ? 20.594 4.262 18.266 1 79.31 19 THR B N 1
ATOM 2572 C CA . THR B 1 19 ? 21.25 4.867 17.109 1 79.31 19 THR B CA 1
ATOM 2573 C C . THR B 1 19 ? 20.219 5.5 16.188 1 79.31 19 THR B C 1
ATOM 2575 O O . THR B 1 19 ? 20.375 6.645 15.758 1 79.31 19 THR B O 1
ATOM 2578 N N . LYS B 1 20 ? 19.234 4.809 15.992 1 80.69 20 LYS B N 1
ATOM 2579 C CA . LYS B 1 20 ? 18.188 5.305 15.094 1 80.69 20 LYS B CA 1
ATOM 2580 C C . LYS B 1 20 ? 17.453 6.496 15.711 1 80.69 20 LYS B C 1
ATOM 2582 O O . LYS B 1 20 ? 17.141 7.465 15.008 1 80.69 20 LYS B O 1
ATOM 2587 N N . ALA B 1 21 ? 17.234 6.34 16.938 1 81.31 21 ALA B N 1
ATOM 2588 C CA . ALA B 1 21 ? 16.578 7.438 17.641 1 81.31 21 ALA B CA 1
ATOM 2589 C C . ALA B 1 21 ? 17.422 8.703 17.594 1 81.31 21 ALA B C 1
ATOM 2591 O O . ALA B 1 21 ? 16.906 9.805 17.406 1 81.31 21 ALA B O 1
ATOM 2592 N N . ALA B 1 22 ? 18.719 8.539 17.688 1 81 22 ALA B N 1
ATOM 2593 C CA . ALA B 1 22 ? 19.641 9.68 17.672 1 81 22 ALA B CA 1
ATOM 2594 C C . ALA B 1 22 ? 19.641 10.336 16.281 1 81 22 ALA B C 1
ATOM 2596 O O . ALA B 1 22 ? 19.719 11.562 16.172 1 81 22 ALA B O 1
ATOM 2597 N N . GLU B 1 23 ? 19.531 9.516 15.328 1 75.38 23 GLU B N 1
ATOM 2598 C CA . GLU B 1 23 ? 19.516 10.008 13.953 1 75.38 23 GLU B CA 1
ATOM 2599 C C . GLU B 1 23 ? 18.312 10.922 13.711 1 75.38 23 GLU B C 1
ATOM 2601 O O . GLU B 1 23 ? 18.438 11.961 13.07 1 75.38 23 GLU B O 1
ATOM 2606 N N . HIS B 1 24 ? 17.297 10.508 14.312 1 71.69 24 HIS B N 1
ATOM 2607 C CA . HIS B 1 24 ? 16.078 11.305 14.164 1 71.69 24 HIS B CA 1
ATOM 2608 C C . HIS B 1 24 ? 16.219 12.664 14.836 1 71.69 24 HIS B C 1
ATOM 2610 O O . HIS B 1 24 ? 15.648 13.648 14.383 1 71.69 24 HIS B O 1
ATOM 2616 N N . LEU B 1 25 ? 17.062 12.688 15.82 1 70.44 25 LEU B N 1
ATOM 2617 C CA . LEU B 1 25 ? 17.234 13.906 16.609 1 70.44 25 LEU B CA 1
ATOM 2618 C C . LEU B 1 25 ? 18.453 14.688 16.141 1 70.44 25 LEU B C 1
ATOM 2620 O O . LEU B 1 25 ? 18.734 15.781 16.656 1 70.44 25 LEU B O 1
ATOM 2624 N N . TYR B 1 26 ? 19.156 14.078 15.156 1 66.25 26 TYR B N 1
ATOM 2625 C CA . TYR B 1 26 ? 20.359 14.703 14.609 1 66.25 26 TYR B CA 1
ATOM 2626 C C . TYR B 1 26 ? 21.391 14.93 15.695 1 66.25 26 TYR B C 1
ATOM 2628 O O . TYR B 1 26 ? 22 16 15.773 1 66.25 26 TYR B O 1
ATOM 2636 N N . ILE B 1 27 ? 21.469 13.992 16.562 1 74.94 27 ILE B N 1
ATOM 2637 C CA . ILE B 1 27 ? 22.5 14 17.609 1 74.94 27 ILE B CA 1
ATOM 2638 C C . ILE B 1 27 ? 23.266 12.68 17.578 1 74.94 27 ILE B C 1
ATOM 2640 O O . ILE B 1 27 ? 22.906 11.766 16.844 1 74.94 27 ILE B O 1
ATOM 2644 N N . THR B 1 28 ? 24.328 12.656 18.156 1 75.06 28 THR B N 1
ATOM 2645 C CA . THR B 1 28 ? 25.109 11.43 18.234 1 75.06 28 THR B CA 1
ATOM 2646 C C . THR B 1 28 ? 24.5 10.453 19.234 1 75.06 28 THR B C 1
ATOM 2648 O O . THR B 1 28 ? 23.844 10.875 20.188 1 75.06 28 THR B O 1
ATOM 2651 N N . PRO B 1 29 ? 24.609 9.195 18.969 1 87 29 PRO B N 1
ATOM 2652 C CA . PRO B 1 29 ? 24.125 8.195 19.922 1 87 29 PRO B CA 1
ATOM 2653 C C . PRO B 1 29 ? 24.625 8.43 21.344 1 87 29 PRO B C 1
ATOM 2655 O O . PRO B 1 29 ? 23.891 8.211 22.312 1 87 29 PRO B O 1
ATOM 2658 N N . ALA B 1 30 ? 25.844 8.906 21.406 1 84.44 30 ALA B N 1
ATOM 2659 C CA . ALA B 1 30 ? 26.422 9.195 22.719 1 84.44 30 ALA B CA 1
ATOM 2660 C C . ALA B 1 30 ? 25.641 10.305 23.422 1 84.44 30 ALA B C 1
ATOM 2662 O O . ALA B 1 30 ? 25.359 10.219 24.625 1 84.44 30 ALA B O 1
ATOM 2663 N N . ALA B 1 31 ? 25.328 11.242 22.672 1 82.81 31 ALA B N 1
ATOM 2664 C CA . ALA B 1 31 ? 24.578 12.367 23.219 1 82.81 31 ALA B CA 1
ATOM 2665 C C . ALA B 1 31 ? 23.172 11.922 23.641 1 82.81 31 ALA B C 1
ATOM 2667 O O . ALA B 1 31 ? 22.672 12.359 24.688 1 82.81 31 ALA B O 1
ATOM 2668 N N . LEU B 1 32 ? 22.609 11.117 22.875 1 86.5 32 LEU B N 1
ATOM 2669 C CA . LEU B 1 32 ? 21.281 10.617 23.203 1 86.5 32 LEU B CA 1
ATOM 2670 C C . LEU B 1 32 ? 21.312 9.797 24.5 1 86.5 32 LEU B C 1
ATOM 2672 O O . LEU B 1 32 ? 20.453 9.945 25.359 1 86.5 32 LEU B O 1
ATOM 2676 N N . LEU B 1 33 ? 22.328 8.961 24.609 1 85.44 33 LEU B N 1
ATOM 2677 C CA . LEU B 1 33 ? 22.469 8.117 25.781 1 85.44 33 LEU B CA 1
ATOM 2678 C C . LEU B 1 33 ? 22.688 8.969 27.031 1 85.44 33 LEU B C 1
ATOM 2680 O O . LEU B 1 33 ? 22.125 8.672 28.094 1 85.44 33 LEU B O 1
ATOM 2684 N N . TYR B 1 34 ? 23.516 9.945 26.828 1 85.06 34 TYR B N 1
ATOM 2685 C CA . TYR B 1 34 ? 23.781 10.859 27.938 1 85.06 34 TYR B CA 1
ATOM 2686 C C . TYR B 1 34 ? 22.5 11.523 28.406 1 85.06 34 TYR B C 1
ATOM 2688 O O . TYR B 1 34 ? 22.219 11.578 29.594 1 85.06 34 TYR B O 1
ATOM 2696 N N . ARG B 1 35 ? 21.844 11.984 27.5 1 86.06 35 ARG B N 1
ATOM 2697 C CA . ARG B 1 35 ? 20.594 12.672 27.828 1 86.06 35 ARG B CA 1
ATOM 2698 C C . ARG B 1 35 ? 19.578 11.719 28.438 1 86.06 35 ARG B C 1
ATOM 2700 O O . ARG B 1 35 ? 18.859 12.086 29.375 1 86.06 35 ARG B O 1
ATOM 2707 N N . LEU B 1 36 ? 19.547 10.57 27.891 1 87.31 36 LEU B N 1
ATOM 2708 C CA . LEU B 1 36 ? 18.656 9.539 28.422 1 87.31 36 LEU B CA 1
ATOM 2709 C C . LEU B 1 36 ? 18.969 9.242 29.875 1 87.31 36 LEU B C 1
ATOM 2711 O O . LEU B 1 36 ? 18.047 9.102 30.703 1 87.31 36 LEU B O 1
ATOM 2715 N N . ARG B 1 37 ? 20.156 9.164 30.203 1 85.31 37 ARG B N 1
ATOM 2716 C CA . ARG B 1 37 ? 20.578 8.922 31.578 1 85.31 37 ARG B CA 1
ATOM 2717 C C . ARG B 1 37 ? 20.188 10.086 32.5 1 85.31 37 ARG B C 1
ATOM 2719 O O . ARG B 1 37 ? 19.797 9.883 33.656 1 85.31 37 ARG B O 1
ATOM 2726 N N . GLN B 1 38 ? 20.344 11.234 31.953 1 84.12 38 GLN B N 1
ATOM 2727 C CA . GLN B 1 38 ? 19.938 12.414 32.719 1 84.12 38 GLN B CA 1
ATOM 2728 C C . GLN B 1 38 ? 18.453 12.391 33.031 1 84.12 38 GLN B C 1
ATOM 2730 O O . GLN B 1 38 ? 18.031 12.742 34.125 1 84.12 38 GLN B O 1
ATOM 2735 N N . ILE B 1 39 ? 17.719 11.977 32.094 1 82.56 39 ILE B N 1
ATOM 2736 C CA . ILE B 1 39 ? 16.281 11.898 32.25 1 82.56 39 ILE B CA 1
ATOM 2737 C C . ILE B 1 39 ? 15.938 10.82 33.281 1 82.56 39 ILE B C 1
ATOM 2739 O O . ILE B 1 39 ? 15.102 11.031 34.156 1 82.56 39 ILE B O 1
ATOM 2743 N N . GLU B 1 40 ? 16.625 9.695 33.188 1 84.12 40 GLU B N 1
ATOM 2744 C CA . GLU B 1 40 ? 16.422 8.602 34.125 1 84.12 40 GLU B CA 1
ATOM 2745 C C . GLU B 1 40 ? 16.766 9.016 35.562 1 84.12 40 GLU B C 1
ATOM 2747 O O . GLU B 1 40 ? 16.047 8.688 36.5 1 84.12 40 GLU B O 1
ATOM 2752 N N . LYS B 1 41 ? 17.812 9.766 35.656 1 80.69 41 LYS B N 1
ATOM 2753 C CA . LYS B 1 41 ? 18.25 10.266 36.938 1 80.69 41 LYS B CA 1
ATOM 2754 C C . LYS B 1 41 ? 17.234 11.258 37.531 1 80.69 41 LYS B C 1
ATOM 2756 O O . LYS B 1 41 ? 16.922 11.219 38.719 1 80.69 41 LYS B O 1
ATOM 2761 N N . LYS B 1 42 ? 16.797 12.055 36.75 1 77.69 42 LYS B N 1
ATOM 2762 C CA . LYS B 1 42 ? 15.844 13.086 37.156 1 77.69 42 LYS B CA 1
ATOM 2763 C C . LYS B 1 42 ? 14.547 12.461 37.688 1 77.69 42 LYS B C 1
ATOM 2765 O O . LYS B 1 42 ? 13.984 12.93 38.656 1 77.69 42 LYS B O 1
ATOM 2770 N N . PHE B 1 43 ? 14.156 11.383 37.062 1 76 43 PHE B N 1
ATOM 2771 C CA . PHE B 1 43 ? 12.883 10.773 37.406 1 76 43 PHE B CA 1
ATOM 2772 C C . PHE B 1 43 ? 13.086 9.586 38.344 1 76 43 PHE B C 1
ATOM 2774 O O . PHE B 1 43 ? 12.133 9.078 38.938 1 76 43 PHE B O 1
ATOM 2781 N N . GLY B 1 44 ? 14.32 9.219 38.438 1 76.69 44 GLY B N 1
ATOM 2782 C CA . GLY B 1 44 ? 14.656 8.117 39.344 1 76.69 44 GLY B CA 1
ATOM 2783 C C . GLY B 1 44 ? 14.188 6.77 38.844 1 76.69 44 GLY B C 1
ATOM 2784 O O . GLY B 1 44 ? 13.773 5.914 39.625 1 76.69 44 GLY B O 1
ATOM 2785 N N . VAL B 1 45 ? 13.938 6.703 37.562 1 76.88 45 VAL B N 1
ATOM 2786 C CA . VAL B 1 45 ? 13.477 5.449 36.969 1 76.88 45 VAL B CA 1
ATOM 2787 C C . VAL B 1 45 ? 14.383 5.059 35.812 1 76.88 45 VAL B C 1
ATOM 2789 O O . VAL B 1 45 ? 15.164 5.879 35.312 1 76.88 45 VAL B O 1
ATOM 2792 N N . HIS B 1 46 ? 14.344 3.773 35.469 1 81.38 46 HIS B N 1
ATOM 2793 C CA . HIS B 1 46 ? 15.016 3.303 34.25 1 81.38 46 HIS B CA 1
ATOM 2794 C C . HIS B 1 46 ? 14.031 3.203 33.094 1 81.38 46 HIS B C 1
ATOM 2796 O O . HIS B 1 46 ? 12.961 2.613 33.219 1 81.38 46 HIS B O 1
ATOM 2802 N N . ILE B 1 47 ? 14.414 3.863 32.031 1 83.25 47 ILE B N 1
ATOM 2803 C CA . ILE B 1 47 ? 13.539 3.885 30.875 1 83.25 47 ILE B CA 1
ATOM 2804 C C . ILE B 1 47 ? 13.844 2.689 29.969 1 83.25 47 ILE B C 1
ATOM 2806 O O . ILE B 1 47 ? 12.938 2.09 29.391 1 83.25 47 ILE B O 1
ATOM 2810 N N . THR B 1 48 ? 15.125 2.324 29.875 1 82.44 48 THR B N 1
ATOM 2811 C CA . THR B 1 48 ? 15.539 1.223 29.016 1 82.44 48 THR B CA 1
ATOM 2812 C C . THR B 1 48 ? 16.344 0.197 29.797 1 82.44 48 THR B C 1
ATOM 2814 O O . THR B 1 48 ? 16.984 0.535 30.797 1 82.44 48 THR B O 1
ATOM 2817 N N . ILE B 1 49 ? 16.031 -1.044 29.422 1 77.56 49 ILE B N 1
ATOM 2818 C CA . ILE B 1 49 ? 16.844 -2.111 30 1 77.56 49 ILE B CA 1
ATOM 2819 C C . ILE B 1 49 ? 17.562 -2.871 28.875 1 77.56 49 ILE B C 1
ATOM 2821 O O . ILE B 1 49 ? 16.969 -3.107 27.812 1 77.56 49 ILE B O 1
ATOM 2825 N N . LYS B 1 50 ? 18.766 -2.951 28.984 1 71.19 50 LYS B N 1
ATOM 2826 C CA . LYS B 1 50 ? 19.531 -3.719 28 1 71.19 50 LYS B CA 1
ATOM 2827 C C . LYS B 1 50 ? 19.391 -5.219 28.25 1 71.19 50 LYS B C 1
ATOM 2829 O O . LYS B 1 50 ? 19.625 -5.695 29.375 1 71.19 50 LYS B O 1
ATOM 2834 N N . ASN B 1 51 ? 18.578 -5.824 27.516 1 65.81 51 ASN B N 1
ATOM 2835 C CA . ASN B 1 51 ? 18.594 -7.285 27.547 1 65.81 51 ASN B CA 1
ATOM 2836 C C . ASN B 1 51 ? 19.422 -7.863 26.406 1 65.81 51 ASN B C 1
ATOM 2838 O O . ASN B 1 51 ? 18.891 -8.125 25.328 1 65.81 51 ASN B O 1
ATOM 2842 N N . GLY B 1 52 ? 20.672 -8.062 26.562 1 63.91 52 GLY B N 1
ATOM 2843 C CA . GLY B 1 52 ? 21.578 -8.5 25.5 1 63.91 52 GLY B CA 1
ATOM 2844 C C . GLY B 1 52 ? 21.859 -7.422 24.469 1 63.91 52 GLY B C 1
ATOM 2845 O O . GLY B 1 52 ? 22.344 -6.34 24.812 1 63.91 52 GLY B O 1
ATOM 2846 N N . ASN B 1 53 ? 21.5 -7.648 23.188 1 64.19 53 ASN B N 1
ATOM 2847 C CA . ASN B 1 53 ? 21.75 -6.734 22.078 1 64.19 53 ASN B CA 1
ATOM 2848 C C . ASN B 1 53 ? 20.516 -5.914 21.734 1 64.19 53 ASN B C 1
ATOM 2850 O O . ASN B 1 53 ? 20.531 -5.125 20.781 1 64.19 53 ASN B O 1
ATOM 2854 N N . LYS B 1 54 ? 19.484 -6.098 22.594 1 69.25 54 LYS B N 1
ATOM 2855 C CA . LYS B 1 54 ? 18.266 -5.363 22.281 1 69.25 54 LYS B CA 1
ATOM 2856 C C . LYS B 1 54 ? 17.859 -4.465 23.453 1 69.25 54 LYS B C 1
ATOM 2858 O O . LYS B 1 54 ? 18.016 -4.828 24.609 1 69.25 54 LYS B O 1
ATOM 2863 N N . ILE B 1 55 ? 17.469 -3.201 23.125 1 73.31 55 ILE B N 1
ATOM 2864 C CA . ILE B 1 55 ? 16.969 -2.246 24.109 1 73.31 55 ILE B CA 1
ATOM 2865 C C . ILE B 1 55 ? 15.469 -2.441 24.297 1 73.31 55 ILE B C 1
ATOM 2867 O O . ILE B 1 55 ? 14.719 -2.512 23.328 1 73.31 55 ILE B O 1
ATOM 2871 N N . THR B 1 56 ? 15.141 -2.854 25.531 1 79.62 56 THR B N 1
ATOM 2872 C CA . THR B 1 56 ? 13.727 -2.969 25.859 1 79.62 56 THR B CA 1
ATOM 2873 C C . THR B 1 56 ? 13.289 -1.827 26.766 1 79.62 56 THR B C 1
ATOM 2875 O O . THR B 1 56 ? 14.047 -1.394 27.641 1 79.62 56 THR B O 1
ATOM 2878 N N . ILE B 1 57 ? 12.102 -1.352 26.531 1 81 57 ILE B N 1
ATOM 2879 C CA . ILE B 1 57 ? 11.555 -0.249 27.312 1 81 57 ILE B CA 1
ATOM 2880 C C . ILE B 1 57 ? 10.883 -0.792 28.562 1 81 57 ILE B C 1
ATOM 2882 O O . ILE B 1 57 ? 10.148 -1.785 28.516 1 81 57 ILE B O 1
ATOM 2886 N N . THR B 1 58 ? 11.203 -0.278 29.75 1 76.56 58 THR B N 1
ATOM 2887 C CA . THR B 1 58 ? 10.617 -0.664 31.031 1 76.56 58 THR B CA 1
ATOM 2888 C C . THR B 1 58 ? 9.188 -0.15 31.141 1 76.56 58 THR B C 1
ATOM 2890 O O . THR B 1 58 ? 8.781 0.738 30.391 1 76.56 58 THR B O 1
ATOM 2893 N N . PRO B 1 59 ? 8.414 -0.743 32 1 74.19 59 PRO B N 1
ATOM 2894 C CA . PRO B 1 59 ? 7.07 -0.219 32.219 1 74.19 59 PRO B CA 1
ATOM 2895 C C . PRO B 1 59 ? 7.07 1.253 32.625 1 74.19 59 PRO B C 1
ATOM 2897 O O . PRO B 1 59 ? 6.199 2.016 32.219 1 74.19 59 PRO B O 1
ATOM 2900 N N . GLU B 1 60 ? 8.031 1.562 33.469 1 72.62 60 GLU B N 1
ATOM 2901 C CA . GLU B 1 60 ? 8.18 2.965 33.844 1 72.62 60 GLU B CA 1
ATOM 2902 C C . GLU B 1 60 ? 8.492 3.836 32.656 1 72.62 60 GLU B C 1
ATOM 2904 O O . GLU B 1 60 ? 7.992 4.953 32.531 1 72.62 60 GLU B O 1
ATOM 2909 N N . GLY B 1 61 ? 9.289 3.322 31.828 1 77.25 61 GLY B N 1
ATOM 2910 C CA . GLY B 1 61 ? 9.625 4.02 30.594 1 77.25 61 GLY B CA 1
ATOM 2911 C C . GLY B 1 61 ? 8.43 4.223 29.672 1 77.25 61 GLY B C 1
ATOM 2912 O O . GLY B 1 61 ? 8.266 5.297 29.094 1 77.25 61 GLY B O 1
ATOM 2913 N N . GLU B 1 62 ? 7.664 3.277 29.641 1 77.94 62 GLU B N 1
ATOM 2914 C CA . GLU B 1 62 ? 6.457 3.365 28.812 1 77.94 62 GLU B CA 1
ATOM 2915 C C . GLU B 1 62 ? 5.531 4.469 29.312 1 77.94 62 GLU B C 1
ATOM 2917 O O . GLU B 1 62 ? 4.945 5.203 28.516 1 77.94 62 GLU B O 1
ATOM 2922 N N . TYR B 1 63 ? 5.457 4.469 30.641 1 71.81 63 TYR B N 1
ATOM 2923 C CA . TYR B 1 63 ? 4.641 5.52 31.234 1 71.81 63 TYR B CA 1
ATOM 2924 C C . TYR B 1 63 ? 5.203 6.898 30.906 1 71.81 63 TYR B C 1
ATOM 2926 O O . TYR B 1 63 ? 4.461 7.801 30.516 1 71.81 63 TYR B O 1
ATOM 2934 N N . LEU B 1 64 ? 6.43 7.027 31.062 1 74.88 64 LEU B N 1
ATOM 2935 C CA . LEU B 1 64 ? 7.07 8.312 30.797 1 74.88 64 LEU B CA 1
ATOM 2936 C C . LEU B 1 64 ? 6.938 8.68 29.312 1 74.88 64 LEU B C 1
ATOM 2938 O O . LEU B 1 64 ? 6.75 9.852 28.984 1 74.88 64 LEU B O 1
ATOM 2942 N N . ILE B 1 65 ? 7.035 7.688 28.5 1 78.75 65 ILE B N 1
ATOM 2943 C CA . ILE B 1 65 ? 6.91 7.902 27.062 1 78.75 65 ILE B CA 1
ATOM 2944 C C . ILE B 1 65 ? 5.488 8.352 26.734 1 78.75 65 ILE B C 1
ATOM 2946 O O . ILE B 1 65 ? 5.289 9.258 25.922 1 78.75 65 ILE B O 1
ATOM 2950 N N . HIS B 1 66 ? 4.652 7.746 27.406 1 72.31 66 HIS B N 1
ATOM 2951 C CA . HIS B 1 66 ? 3.26 8.148 27.219 1 72.31 66 HIS B CA 1
ATOM 2952 C C . HIS B 1 66 ? 3.043 9.594 27.641 1 72.31 66 HIS B C 1
ATOM 2954 O O . HIS B 1 66 ? 2.375 10.359 26.938 1 72.31 66 HIS B O 1
ATOM 2960 N N . ARG B 1 67 ? 3.594 9.891 28.688 1 66.75 67 ARG B N 1
ATOM 2961 C CA . ARG B 1 67 ? 3.477 11.258 29.188 1 66.75 67 ARG B CA 1
ATOM 2962 C C . ARG B 1 67 ? 4.199 12.242 28.266 1 66.75 67 ARG B C 1
ATOM 2964 O O . ARG B 1 67 ? 3.721 13.359 28.047 1 66.75 67 ARG B O 1
ATOM 2971 N N . ALA B 1 68 ? 5.344 11.812 27.812 1 74 68 ALA B N 1
ATOM 2972 C CA . ALA B 1 68 ? 6.105 12.656 26.891 1 74 68 ALA B CA 1
ATOM 2973 C C . ALA B 1 68 ? 5.32 12.914 25.609 1 74 68 ALA B C 1
ATOM 2975 O O . ALA B 1 68 ? 5.281 14.039 25.109 1 74 68 ALA B O 1
ATOM 2976 N N . LYS B 1 69 ? 4.715 11.906 25.188 1 71.44 69 LYS B N 1
ATOM 2977 C CA . LYS B 1 69 ? 3.893 12.039 23.984 1 71.44 69 LYS B CA 1
ATOM 2978 C C . LYS B 1 69 ? 2.74 13.016 24.203 1 71.44 69 LYS B C 1
ATOM 2980 O O . LYS B 1 69 ? 2.424 13.82 23.328 1 71.44 69 LYS B O 1
ATOM 2985 N N . HIS B 1 70 ? 2.242 12.883 25.391 1 64.56 70 HIS B N 1
ATOM 2986 C CA . HIS B 1 70 ? 1.158 13.781 25.75 1 64.56 70 HIS B CA 1
ATOM 2987 C C . HIS B 1 70 ? 1.646 15.227 25.844 1 64.56 70 HIS B C 1
ATOM 2989 O O . HIS B 1 70 ? 0.962 16.141 25.391 1 64.56 70 HIS B O 1
ATOM 2995 N N . SER B 1 71 ? 2.771 15.344 26.422 1 65 71 SER B N 1
ATOM 2996 C CA . SER B 1 71 ? 3.336 16.688 26.547 1 65 71 SER B CA 1
ATOM 2997 C C . SER B 1 71 ? 3.637 17.281 25.172 1 65 71 SER B C 1
ATOM 2999 O O . SER B 1 71 ? 3.363 18.469 24.938 1 65 71 SER B O 1
ATOM 3001 N N . LEU B 1 72 ? 4.188 16.5 24.375 1 67.88 72 LEU B N 1
ATOM 3002 C CA . LEU B 1 72 ? 4.488 16.969 23.016 1 67.88 72 LEU B CA 1
ATOM 3003 C C . LEU B 1 72 ? 3.209 17.359 22.281 1 67.88 72 LEU B C 1
ATOM 3005 O O . LEU B 1 72 ? 3.182 18.344 21.547 1 67.88 72 LEU B O 1
ATOM 3009 N N . TRP B 1 73 ? 2.34 16.578 22.609 1 63.47 73 TRP B N 1
ATOM 3010 C CA . TRP B 1 73 ? 1.026 16.844 22.031 1 63.47 73 TRP B CA 1
ATOM 3011 C C . TRP B 1 73 ? 0.468 18.172 22.531 1 63.47 73 TRP B C 1
ATOM 3013 O O . TRP B 1 73 ? -0.037 18.969 21.75 1 63.47 73 TRP B O 1
ATOM 3023 N N . GLU B 1 74 ? 0.57 18.312 23.797 1 61.5 74 GLU B N 1
ATOM 3024 C CA . GLU B 1 74 ? 0.088 19.562 24.391 1 61.5 74 GLU B CA 1
ATOM 3025 C C . GLU B 1 74 ? 0.852 20.766 23.859 1 61.5 74 GLU B C 1
ATOM 3027 O O . GLU B 1 74 ? 0.263 21.812 23.594 1 61.5 74 GLU B O 1
ATOM 3032 N N . TRP B 1 75 ? 2.09 20.516 23.797 1 60.34 75 TRP B N 1
ATOM 3033 C CA . TRP B 1 75 ? 2.92 21.594 23.25 1 60.34 75 TRP B CA 1
ATOM 3034 C C . TRP B 1 75 ? 2.525 21.906 21.812 1 60.34 75 TRP B C 1
ATOM 3036 O O . TRP B 1 75 ? 2.4 23.078 21.453 1 60.34 75 TRP B O 1
ATOM 3046 N N . ARG B 1 76 ? 2.338 20.969 21.094 1 62.62 76 ARG B N 1
ATOM 3047 C CA . ARG B 1 76 ? 1.935 21.156 19.703 1 62.62 76 ARG B CA 1
ATOM 3048 C C . ARG B 1 76 ? 0.579 21.859 19.625 1 62.62 76 ARG B C 1
ATOM 3050 O O . ARG B 1 76 ? 0.384 22.75 18.797 1 62.62 76 ARG B O 1
ATOM 3057 N N . LYS B 1 77 ? -0.222 21.406 20.453 1 61.69 77 LYS B N 1
ATOM 3058 C CA . LYS B 1 77 ? -1.545 22.031 20.484 1 61.69 77 LYS B CA 1
ATOM 3059 C C . LYS B 1 77 ? -1.449 23.516 20.812 1 61.69 77 LYS B C 1
ATOM 3061 O O . LYS B 1 77 ? -2.127 24.344 20.188 1 61.69 77 LYS B O 1
ATOM 3066 N N . THR B 1 78 ? -0.668 23.703 21.781 1 56.47 78 THR B N 1
ATOM 3067 C CA . THR B 1 78 ? -0.507 25.094 22.219 1 56.47 78 THR B CA 1
ATOM 3068 C C . THR B 1 78 ? 0.084 25.938 21.094 1 56.47 78 THR B C 1
ATOM 3070 O O . THR B 1 78 ? -0.384 27.047 20.828 1 56.47 78 THR B O 1
ATOM 3073 N N . LYS B 1 79 ? 1.048 25.391 20.531 1 59.78 79 LYS B N 1
ATOM 3074 C CA . LYS B 1 79 ? 1.688 26.109 19.438 1 59.78 79 LYS B CA 1
ATOM 3075 C C . LYS B 1 79 ? 0.711 26.344 18.297 1 59.78 79 LYS B C 1
ATOM 3077 O O . LYS B 1 79 ? 0.639 27.453 17.75 1 59.78 79 LYS B O 1
ATOM 3082 N N . ASP B 1 80 ? 0.049 25.391 17.969 1 63.38 80 ASP B N 1
ATOM 3083 C CA . ASP B 1 80 ? -0.939 25.516 16.906 1 63.38 80 ASP B CA 1
ATOM 3084 C C . ASP B 1 80 ? -2.006 26.547 17.25 1 63.38 80 ASP B C 1
ATOM 3086 O O . ASP B 1 80 ? -2.424 27.328 16.391 1 63.38 80 ASP B O 1
ATOM 3090 N N . TYR B 1 81 ? -2.391 26.453 18.438 1 57.94 81 TYR B N 1
ATOM 3091 C CA . TYR B 1 81 ? -3.404 27.391 18.906 1 57.94 81 TYR B CA 1
ATOM 3092 C C . TYR B 1 81 ? -2.889 28.828 18.844 1 57.94 81 TYR B C 1
ATOM 3094 O O . TYR B 1 81 ? -3.59 29.734 18.391 1 57.94 81 TYR B O 1
ATOM 3102 N N . LEU B 1 82 ? -1.73 28.969 19.297 1 57.47 82 LEU B N 1
ATOM 3103 C CA . LEU B 1 82 ? -1.147 30.312 19.344 1 57.47 82 LEU B CA 1
ATOM 3104 C C . LEU B 1 82 ? -0.986 30.875 17.938 1 57.47 82 LEU B C 1
ATOM 3106 O O . LEU B 1 82 ? -1.196 32.062 17.719 1 57.47 82 LEU B O 1
ATOM 3110 N N . LEU B 1 83 ? -0.675 30.047 17.078 1 58.44 83 LEU B N 1
ATOM 3111 C CA . LEU B 1 83 ? -0.47 30.469 15.703 1 58.44 83 LEU B CA 1
ATOM 3112 C C . LEU B 1 83 ? -1.804 30.734 15.016 1 58.44 83 LEU B C 1
ATOM 3114 O O . LEU B 1 83 ? -1.87 31.516 14.062 1 58.44 83 LEU B O 1
ATOM 3118 N N . ASN B 1 84 ? -2.797 30.047 15.477 1 61.5 84 ASN B N 1
ATOM 3119 C CA . ASN B 1 84 ? -4.105 30.109 14.828 1 61.5 84 ASN B CA 1
ATOM 3120 C 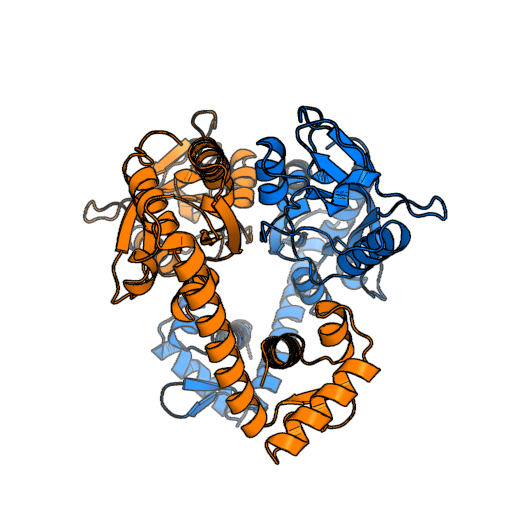C . ASN B 1 84 ? -5.062 31.016 15.586 1 61.5 84 ASN B C 1
ATOM 3122 O O . ASN B 1 84 ? -6.258 31.047 15.289 1 61.5 84 ASN B O 1
ATOM 3126 N N . MET B 1 85 ? -4.758 31.484 16.734 1 51.06 85 MET B N 1
ATOM 3127 C CA . MET B 1 85 ? -5.629 32.312 17.547 1 51.06 85 MET B CA 1
ATOM 3128 C C . MET B 1 85 ? -6.113 33.531 16.766 1 51.06 85 MET B C 1
ATOM 3130 O O . MET B 1 85 ? -7.23 34 16.969 1 51.06 85 MET B O 1
ATOM 3134 N N . GLY B 1 86 ? -5.395 34.031 15.891 1 53.47 86 GLY B N 1
ATOM 3135 C CA . GLY B 1 86 ? -5.938 35.188 15.18 1 53.47 86 GLY B CA 1
ATOM 3136 C C . GLY B 1 86 ? -6.793 34.781 13.984 1 53.47 86 GLY B C 1
ATOM 3137 O O . GLY B 1 86 ? -7.004 33.594 13.734 1 53.47 86 GLY B O 1
ATOM 3138 N N . ASN B 1 87 ? -7.711 35.75 13.484 1 58.59 87 ASN B N 1
ATOM 3139 C CA . ASN B 1 87 ? -8.594 35.594 12.328 1 58.59 87 ASN B CA 1
ATOM 3140 C C . ASN B 1 87 ? -7.816 35.219 11.07 1 58.59 87 ASN B C 1
ATOM 3142 O O . ASN B 1 87 ? -8.414 34.938 10.031 1 58.59 87 ASN B O 1
ATOM 3146 N N . GLU B 1 88 ? -6.5 35.125 11.305 1 68.44 88 GLU B N 1
ATOM 3147 C CA . GLU B 1 88 ? -5.719 34.812 10.109 1 68.44 88 GLU B CA 1
ATOM 3148 C C . GLU B 1 88 ? -5.434 33.312 9.992 1 68.44 88 GLU B C 1
ATOM 3150 O O . GLU B 1 88 ? -5.078 32.688 10.977 1 68.44 88 GLU B O 1
ATOM 3155 N N . VAL B 1 89 ? -5.863 32.75 8.898 1 76.5 89 VAL B N 1
ATOM 3156 C CA . VAL B 1 89 ? -5.668 31.328 8.609 1 76.5 89 VAL B CA 1
ATOM 3157 C C . VAL B 1 89 ? -4.184 31.047 8.367 1 76.5 89 VAL B C 1
ATOM 3159 O O . VAL B 1 89 ? -3.68 31.266 7.266 1 76.5 89 VAL B O 1
ATOM 3162 N N . GLN B 1 90 ? -3.498 30.844 9.547 1 78 90 GLN B N 1
ATOM 3163 C CA . GLN B 1 90 ? -2.072 30.547 9.469 1 78 90 GLN B CA 1
ATOM 3164 C C . GLN B 1 90 ? -1.679 29.453 10.469 1 78 90 GLN B C 1
ATOM 3166 O O . GLN B 1 90 ? -2.416 29.188 11.414 1 78 90 GLN B O 1
ATOM 3171 N N . GLY B 1 91 ? -0.635 28.781 10.125 1 81.62 91 GLY B N 1
ATOM 3172 C CA . GLY B 1 91 ? -0.132 27.766 11.031 1 81.62 91 GLY B CA 1
ATOM 3173 C C . GLY B 1 91 ? -0.14 26.375 10.43 1 81.62 91 GLY B C 1
ATOM 3174 O O . GLY B 1 91 ? -0.205 26.219 9.211 1 81.62 91 GLY B O 1
ATOM 3175 N N . THR B 1 92 ? -0.106 25.391 11.391 1 85.62 92 THR B N 1
ATOM 3176 C CA . THR B 1 92 ? 0.092 24.016 10.945 1 85.62 92 THR B CA 1
ATOM 3177 C C . THR B 1 92 ? -1.246 23.297 10.789 1 85.62 92 THR B C 1
ATOM 3179 O O . THR B 1 92 ? -2.141 23.453 11.617 1 85.62 92 THR B O 1
ATOM 3182 N N . LEU B 1 93 ? -1.413 22.703 9.695 1 90.81 93 LEU B N 1
ATOM 3183 C CA . LEU B 1 93 ? -2.547 21.828 9.43 1 90.81 93 LEU B CA 1
ATOM 3184 C C . LEU B 1 93 ? -2.1 20.375 9.344 1 90.81 93 LEU B C 1
ATOM 3186 O O . LEU B 1 93 ? -1.475 19.969 8.367 1 90.81 93 LEU B O 1
ATOM 3190 N N . ARG B 1 94 ? -2.449 19.609 10.383 1 92.62 94 ARG B N 1
ATOM 3191 C CA . ARG B 1 94 ? -2.068 18.203 10.43 1 92.62 94 ARG B CA 1
ATOM 3192 C C . ARG B 1 94 ? -3.225 17.297 9.992 1 92.62 94 ARG B C 1
ATOM 3194 O O . ARG B 1 94 ? -4.215 17.172 10.719 1 92.62 94 ARG B O 1
ATOM 3201 N N . ILE B 1 95 ? -3.029 16.641 8.859 1 95.38 95 ILE B N 1
ATOM 3202 C CA . ILE B 1 95 ? -4.137 15.828 8.359 1 95.38 95 ILE B CA 1
ATOM 3203 C C . ILE B 1 95 ? -3.641 14.422 8.039 1 95.38 95 ILE B C 1
ATOM 3205 O O . ILE B 1 95 ? -2.498 14.242 7.613 1 95.38 95 ILE B O 1
ATOM 3209 N N . GLY B 1 96 ? -4.457 13.469 8.352 1 96.31 96 GLY B N 1
ATOM 3210 C CA . GLY B 1 96 ? -4.289 12.094 7.922 1 96.31 96 GLY B CA 1
ATOM 3211 C C . GLY B 1 96 ? -5.285 11.672 6.859 1 96.31 96 GLY B C 1
ATOM 3212 O O . GLY B 1 96 ? -6.488 11.906 7 1 96.31 96 GLY B O 1
ATOM 3213 N N . VAL B 1 97 ? -4.691 11.102 5.805 1 95.06 97 VAL B N 1
ATOM 3214 C CA . VAL B 1 97 ? -5.57 10.766 4.688 1 95.06 97 VAL B CA 1
ATOM 3215 C C . VAL B 1 97 ? -5.297 9.344 4.223 1 95.06 97 VAL B C 1
ATOM 3217 O O . VAL B 1 97 ? -4.141 8.93 4.102 1 95.06 97 VAL B O 1
ATOM 3220 N N . SER B 1 98 ? -6.406 8.648 3.969 1 93.69 98 SER B N 1
ATOM 3221 C CA . SER B 1 98 ? -6.266 7.289 3.451 1 93.69 98 SER B CA 1
ATOM 3222 C C . SER B 1 98 ? -5.574 7.285 2.092 1 93.69 98 SER B C 1
ATOM 3224 O O . SER B 1 98 ? -5.707 8.234 1.318 1 93.69 98 SER B O 1
ATOM 3226 N N . ARG B 1 99 ? -4.922 6.184 1.809 1 89.5 99 ARG B N 1
ATOM 3227 C CA . ARG B 1 99 ? -4.043 6.059 0.652 1 89.5 99 ARG B CA 1
ATOM 3228 C C . ARG B 1 99 ? -4.785 6.383 -0.64 1 89.5 99 ARG B C 1
ATOM 3230 O O . ARG B 1 99 ? -4.254 7.082 -1.509 1 89.5 99 ARG B O 1
ATOM 3237 N N . VAL B 1 100 ? -5.922 5.906 -0.831 1 88.88 100 VAL B N 1
ATOM 3238 C CA . VAL B 1 100 ? -6.691 6.062 -2.062 1 88.88 100 VAL B CA 1
ATOM 3239 C C . VAL B 1 100 ? -7.07 7.531 -2.25 1 88.88 100 VAL B C 1
ATOM 3241 O O . VAL B 1 100 ? -6.875 8.094 -3.33 1 88.88 100 VAL B O 1
ATOM 3244 N N . ILE B 1 101 ? -7.523 8.148 -1.208 1 91.19 101 ILE B N 1
ATOM 3245 C CA . ILE B 1 101 ? -7.922 9.555 -1.271 1 91.19 101 ILE B CA 1
ATOM 3246 C C . ILE B 1 101 ? -6.684 10.43 -1.442 1 91.19 101 ILE B C 1
ATOM 3248 O O . ILE B 1 101 ? -6.727 11.438 -2.154 1 91.19 101 ILE B O 1
ATOM 3252 N N . ALA B 1 102 ? -5.66 10.023 -0.773 1 92.44 102 ALA B N 1
ATOM 3253 C CA . ALA B 1 102 ? -4.406 10.773 -0.845 1 92.44 102 ALA B CA 1
ATOM 3254 C C . ALA B 1 102 ? -3.881 10.82 -2.275 1 92.44 102 ALA B C 1
ATOM 3256 O O . ALA B 1 102 ? -3.299 11.828 -2.693 1 92.44 102 ALA B O 1
ATOM 3257 N N . TYR B 1 103 ? -4.113 9.789 -2.977 1 88.19 103 TYR B N 1
ATOM 3258 C CA . TYR B 1 103 ? -3.596 9.719 -4.34 1 88.19 103 TYR B CA 1
ATOM 3259 C C . TYR B 1 103 ? -4.527 10.422 -5.316 1 88.19 103 TYR B C 1
ATOM 3261 O O . TYR B 1 103 ? -4.082 11.242 -6.125 1 88.19 103 TYR B O 1
ATOM 3269 N N . TYR B 1 104 ? -5.758 10.227 -5.172 1 85.44 104 TYR B N 1
ATOM 3270 C CA . TYR B 1 104 ? -6.688 10.602 -6.227 1 85.44 104 TYR B CA 1
ATOM 3271 C C . TYR B 1 104 ? -7.227 12.008 -6.004 1 85.44 104 TYR B C 1
ATOM 3273 O O . TYR B 1 104 ? -7.574 12.711 -6.957 1 85.44 104 TYR B O 1
ATOM 3281 N N . GLN B 1 105 ? -7.25 12.461 -4.762 1 88.44 105 GLN B N 1
ATOM 3282 C CA . GLN B 1 105 ? -8.016 13.68 -4.516 1 88.44 105 GLN B CA 1
ATOM 3283 C C . GLN B 1 105 ? -7.195 14.703 -3.746 1 88.44 105 GLN B C 1
ATOM 3285 O O . GLN B 1 105 ? -7.27 15.906 -4.023 1 88.44 105 GLN B O 1
ATOM 3290 N N . LEU B 1 106 ? -6.398 14.305 -2.918 1 90.94 106 LEU B N 1
ATOM 3291 C CA . LEU B 1 106 ? -5.75 15.172 -1.946 1 90.94 106 LEU B CA 1
ATOM 3292 C C . LEU B 1 106 ? -4.852 16.188 -2.645 1 90.94 106 LEU B C 1
ATOM 3294 O O . LEU B 1 106 ? -4.805 17.359 -2.25 1 90.94 106 LEU B O 1
ATOM 3298 N N . PRO B 1 107 ? -4.121 15.758 -3.676 1 91.06 107 PRO B N 1
ATOM 3299 C CA . PRO B 1 107 ? -3.207 16.719 -4.293 1 91.06 107 PRO B CA 1
ATOM 3300 C C . PRO B 1 107 ? -3.918 17.969 -4.797 1 91.06 107 PRO B C 1
ATOM 3302 O O . PRO B 1 107 ? -3.465 19.094 -4.535 1 91.06 107 PRO B O 1
ATOM 3305 N N . THR B 1 108 ? -5.008 17.797 -5.383 1 90.25 108 THR B N 1
ATOM 3306 C CA . THR B 1 108 ? -5.777 18.922 -5.906 1 90.25 108 THR B CA 1
ATOM 3307 C C . THR B 1 108 ? -6.391 19.719 -4.766 1 90.25 108 THR B C 1
ATOM 3309 O O . THR B 1 108 ? -6.328 20.953 -4.77 1 90.25 108 THR B O 1
ATOM 3312 N N . ILE B 1 109 ? -6.902 19.047 -3.82 1 92.12 109 ILE B N 1
ATOM 3313 C CA . ILE B 1 109 ? -7.551 19.688 -2.68 1 92.12 109 ILE B CA 1
ATOM 3314 C C . ILE B 1 109 ? -6.531 20.531 -1.917 1 92.12 109 ILE B C 1
ATOM 3316 O O . ILE B 1 109 ? -6.797 21.703 -1.603 1 92.12 109 ILE B O 1
ATOM 3320 N N . LEU B 1 110 ? -5.418 19.953 -1.688 1 92.75 110 LEU B N 1
ATOM 3321 C CA . LEU B 1 110 ? -4.391 20.609 -0.898 1 92.75 110 LEU B CA 1
ATOM 3322 C C . LEU B 1 110 ? -3.814 21.812 -1.654 1 92.75 110 LEU B C 1
ATOM 3324 O O . LEU B 1 110 ? -3.57 22.859 -1.065 1 92.75 110 LEU B O 1
ATOM 3328 N N . LEU B 1 111 ? -3.541 21.594 -2.902 1 91.88 111 LEU B N 1
ATOM 3329 C CA . LEU B 1 111 ? -2.996 22.672 -3.719 1 91.88 111 LEU B CA 1
ATOM 3330 C C . LEU B 1 111 ? -3.916 23.891 -3.697 1 91.88 111 LEU B C 1
ATOM 3332 O O . LEU B 1 111 ? -3.465 25.016 -3.457 1 91.88 111 LEU B O 1
ATOM 3336 N N . ASN B 1 112 ? -5.168 23.672 -3.949 1 92.12 112 ASN B N 1
ATOM 3337 C CA . ASN B 1 112 ? -6.141 24.75 -3.988 1 92.12 112 ASN B CA 1
ATOM 3338 C C . ASN B 1 112 ? -6.285 25.422 -2.629 1 92.12 112 ASN B C 1
ATOM 3340 O O . ASN B 1 112 ? -6.387 26.656 -2.547 1 92.12 112 ASN B O 1
ATOM 3344 N N . PHE B 1 113 ? -6.289 24.672 -1.645 1 93.25 113 PHE B N 1
ATOM 3345 C CA . PHE B 1 113 ? -6.418 25.234 -0.3 1 93.25 113 PHE B CA 1
ATOM 3346 C C . PHE B 1 113 ? -5.215 26.094 0.049 1 93.25 113 PHE B C 1
ATOM 3348 O O . PHE B 1 113 ? -5.367 27.172 0.618 1 93.25 113 PHE B O 1
ATOM 3355 N N . LEU B 1 114 ? -4.074 25.609 -0.286 1 91.56 114 LEU B N 1
ATOM 3356 C CA . LEU B 1 114 ? -2.852 26.328 0.035 1 91.56 114 LEU B CA 1
ATOM 3357 C C . LEU B 1 114 ? -2.734 27.594 -0.809 1 91.56 114 LEU B C 1
ATOM 3359 O O . LEU B 1 114 ? -2.102 28.578 -0.391 1 91.56 114 LEU B O 1
ATOM 3363 N N . ASN B 1 115 ? -3.25 27.562 -1.985 1 91.06 115 ASN B N 1
ATOM 3364 C CA . ASN B 1 115 ? -3.316 28.766 -2.797 1 91.06 115 ASN B CA 1
ATOM 3365 C C . ASN B 1 115 ? -4.188 29.828 -2.141 1 91.06 115 ASN B C 1
ATOM 3367 O O . ASN B 1 115 ? -3.889 31.031 -2.23 1 91.06 115 ASN B O 1
ATOM 3371 N N . MET B 1 116 ? -5.242 29.406 -1.462 1 90.19 116 MET B N 1
ATOM 3372 C CA . MET B 1 116 ? -6.152 30.297 -0.762 1 90.19 116 MET B CA 1
ATOM 3373 C C . MET B 1 116 ? -5.531 30.797 0.539 1 90.19 116 MET B C 1
ATOM 3375 O O . MET B 1 116 ? -5.738 31.953 0.93 1 90.19 116 MET B O 1
ATOM 3379 N N . TYR B 1 117 ? -4.832 29.922 1.174 1 91.38 117 TYR B N 1
ATOM 3380 C CA . TYR B 1 117 ? -4.215 30.234 2.457 1 91.38 117 TYR B CA 1
ATOM 3381 C C . TYR B 1 117 ? -2.725 29.906 2.441 1 91.38 117 TYR B C 1
ATOM 3383 O O . TYR B 1 117 ? -2.297 28.906 3.035 1 91.38 117 TYR B O 1
ATOM 3391 N N . PRO B 1 118 ? -1.912 30.75 1.988 1 89.25 118 PRO B N 1
ATOM 3392 C CA . PRO B 1 118 ? -0.494 30.484 1.749 1 89.25 118 PRO B CA 1
ATOM 3393 C C . PRO B 1 118 ? 0.313 30.375 3.041 1 89.25 118 PRO B C 1
ATOM 3395 O O . PRO B 1 118 ? 1.436 29.875 3.035 1 89.25 118 PRO B O 1
ATOM 3398 N N . LYS B 1 119 ? -0.21 30.859 4.094 1 88.06 119 LYS B N 1
ATOM 3399 C CA . LYS B 1 119 ? 0.536 30.859 5.348 1 88.06 119 LYS B CA 1
ATOM 3400 C C . LYS B 1 119 ? 0.302 29.562 6.125 1 88.06 119 LYS B C 1
ATOM 3402 O O . LYS B 1 119 ? 0.859 29.375 7.211 1 88.06 119 LYS B O 1
ATOM 3407 N N . VAL B 1 120 ? -0.494 28.703 5.527 1 89.62 120 VAL B N 1
ATOM 3408 C CA . VAL B 1 120 ? -0.758 27.422 6.164 1 89.62 120 VAL B CA 1
ATOM 3409 C C . VAL B 1 120 ? 0.359 26.438 5.82 1 89.62 120 VAL B C 1
ATOM 3411 O O . VAL B 1 120 ? 0.788 26.344 4.668 1 89.62 120 VAL B O 1
ATOM 3414 N N . ASN B 1 121 ? 0.867 25.781 6.836 1 87.25 121 ASN B N 1
ATOM 3415 C CA . ASN B 1 121 ? 1.861 24.734 6.664 1 87.25 121 ASN B CA 1
ATOM 3416 C C . ASN B 1 121 ? 1.232 23.344 6.773 1 87.25 121 ASN B C 1
ATOM 3418 O O . ASN B 1 121 ? 0.92 22.875 7.875 1 87.25 121 ASN B O 1
ATOM 3422 N N . PRO B 1 122 ? 1.114 22.672 5.648 1 90.31 122 PRO B N 1
ATOM 3423 C CA . PRO B 1 122 ? 0.488 21.344 5.695 1 90.31 122 PRO B CA 1
ATOM 3424 C C . PRO B 1 122 ? 1.426 20.266 6.23 1 90.31 122 PRO B C 1
ATOM 3426 O O . PRO B 1 122 ? 2.623 20.281 5.93 1 90.31 122 PRO B O 1
ATOM 3429 N N . ASN B 1 123 ? 0.922 19.5 7.102 1 91.19 123 ASN B N 1
ATOM 3430 C CA . ASN B 1 123 ? 1.535 18.25 7.566 1 91.19 123 ASN B CA 1
ATOM 3431 C C . ASN B 1 123 ? 0.638 17.047 7.297 1 91.19 123 ASN B C 1
ATOM 3433 O O . ASN B 1 123 ? -0.328 16.812 8.023 1 91.19 123 ASN B O 1
ATOM 3437 N N . VAL B 1 124 ? 1.046 16.281 6.316 1 93.56 124 VAL B N 1
ATOM 3438 C CA . VAL B 1 124 ? 0.149 15.242 5.816 1 93.56 124 VAL B CA 1
ATOM 3439 C C . VAL B 1 124 ? 0.742 13.859 6.102 1 93.56 124 VAL B C 1
ATOM 3441 O O . VAL B 1 124 ? 1.921 13.617 5.832 1 93.56 124 VAL B O 1
ATOM 3444 N N . ASP B 1 125 ? -0.093 13.023 6.617 1 93.06 125 ASP B N 1
ATOM 3445 C CA . ASP B 1 125 ? 0.216 11.609 6.77 1 93.06 125 ASP B CA 1
ATOM 3446 C C . ASP B 1 125 ? -0.752 10.742 5.961 1 93.06 125 ASP B C 1
ATOM 3448 O O . ASP B 1 125 ? -1.968 10.938 6.031 1 93.06 125 ASP B O 1
ATOM 3452 N N . THR B 1 126 ? -0.178 9.867 5.18 1 93 126 THR B N 1
ATOM 3453 C CA . THR B 1 126 ? -1.026 8.961 4.41 1 93 126 THR B CA 1
ATOM 3454 C C . THR B 1 126 ? -0.771 7.512 4.809 1 93 126 THR B C 1
ATOM 3456 O O . THR B 1 126 ? 0.283 7.191 5.363 1 93 126 THR B O 1
ATOM 3459 N N . GLY B 1 127 ? -1.792 6.691 4.633 1 89.19 127 GLY B N 1
ATOM 3460 C CA . GLY B 1 127 ? -1.695 5.281 4.98 1 89.19 127 GLY B CA 1
ATOM 3461 C C . GLY B 1 127 ? -3.025 4.555 4.906 1 89.19 127 GLY B C 1
ATOM 3462 O O . GLY B 1 127 ? -3.969 5.039 4.277 1 89.19 127 GLY B O 1
ATOM 3463 N N . LEU B 1 128 ? -3.004 3.406 5.527 1 87.5 128 LEU B N 1
ATOM 3464 C CA . LEU B 1 128 ? -4.258 2.666 5.621 1 87.5 128 LEU B CA 1
ATOM 3465 C C . LEU B 1 128 ? -5.238 3.375 6.543 1 87.5 128 LEU B C 1
ATOM 3467 O O . LEU B 1 128 ? -4.832 4.023 7.512 1 87.5 128 LEU B O 1
ATOM 3471 N N . SER B 1 129 ? -6.434 3.16 6.246 1 91.25 129 SER B N 1
ATOM 3472 C CA . SER B 1 129 ? -7.465 3.834 7.027 1 91.25 129 SER B CA 1
ATOM 3473 C C . SER B 1 129 ? -7.336 3.512 8.516 1 91.25 129 SER B C 1
ATOM 3475 O O . SER B 1 129 ? -7.52 4.387 9.359 1 91.25 129 SER B O 1
ATOM 3477 N N . ASP B 1 130 ? -6.992 2.266 8.797 1 88.81 130 ASP B N 1
ATOM 3478 C CA . ASP B 1 130 ? -6.844 1.873 10.195 1 88.81 130 ASP B CA 1
ATOM 3479 C C . ASP B 1 130 ? -5.715 2.654 10.859 1 88.81 130 ASP B C 1
ATOM 3481 O O . ASP B 1 130 ? -5.828 3.041 12.031 1 88.81 130 ASP B O 1
ATOM 3485 N N . GLU B 1 131 ? -4.695 2.844 10.164 1 89.75 131 GLU B N 1
ATOM 3486 C CA . GLU B 1 131 ? -3.549 3.586 10.688 1 89.75 131 GLU B CA 1
ATOM 3487 C C . GLU B 1 131 ? -3.895 5.055 10.898 1 89.75 131 GLU B C 1
ATOM 3489 O O . GLU B 1 131 ? -3.525 5.641 11.922 1 89.75 131 GLU B O 1
ATOM 3494 N N . ILE B 1 132 ? -4.539 5.57 9.977 1 93 132 ILE B N 1
ATOM 3495 C CA . ILE B 1 132 ? -4.934 6.973 10.047 1 93 132 ILE B CA 1
ATOM 3496 C C . ILE B 1 132 ? -5.891 7.176 11.219 1 93 132 ILE B C 1
ATOM 3498 O O . ILE B 1 132 ? -5.785 8.164 11.953 1 93 132 ILE B O 1
ATOM 3502 N N . PHE B 1 133 ? -6.773 6.258 11.383 1 92.69 133 PHE B N 1
ATOM 3503 C CA . PHE B 1 133 ? -7.742 6.348 12.469 1 92.69 133 PHE B CA 1
ATOM 3504 C C . PHE B 1 133 ? -7.039 6.316 13.82 1 92.69 133 PHE B C 1
ATOM 3506 O O . PHE B 1 133 ? -7.418 7.047 14.734 1 92.69 133 PHE B O 1
ATOM 3513 N N . LYS B 1 134 ? -6.004 5.531 13.859 1 91 134 LYS B N 1
ATOM 3514 C CA . LYS B 1 134 ? -5.215 5.453 15.086 1 91 134 LYS B CA 1
ATOM 3515 C C . LYS B 1 134 ? -4.496 6.77 15.367 1 91 134 LYS B C 1
ATOM 3517 O O . LYS B 1 134 ? -4.41 7.207 16.516 1 91 134 LYS B O 1
ATOM 3522 N N . LEU B 1 135 ? -3.982 7.371 14.352 1 90 135 LEU B N 1
ATOM 3523 C CA . LEU B 1 135 ? -3.338 8.672 14.492 1 90 135 LEU B CA 1
ATOM 3524 C C . LEU B 1 135 ? -4.32 9.711 15.031 1 90 135 LEU B C 1
ATOM 3526 O O . LEU B 1 135 ? -3.949 10.547 15.859 1 90 135 LEU B O 1
ATOM 3530 N N . LEU B 1 136 ? -5.52 9.625 14.586 1 90.88 136 LEU B N 1
ATOM 3531 C CA . LEU B 1 136 ? -6.566 10.547 15.016 1 90.88 136 LEU B CA 1
ATOM 3532 C C . LEU B 1 136 ? -6.93 10.312 16.484 1 90.88 136 LEU B C 1
ATOM 3534 O O . LEU B 1 136 ? -7.082 11.266 17.25 1 90.88 136 LEU B O 1
ATOM 3538 N N . GLN B 1 137 ? -7.059 9.062 16.75 1 87.75 137 GLN B N 1
ATOM 3539 C CA . GLN B 1 137 ? -7.41 8.688 18.125 1 87.75 137 GLN B CA 1
ATOM 3540 C C . GLN B 1 137 ? -6.344 9.148 19.109 1 87.75 137 GLN B C 1
ATOM 3542 O O . GLN B 1 137 ? -6.66 9.539 20.234 1 87.75 137 GLN B O 1
ATOM 3547 N N . ASN B 1 138 ? -5.137 9.094 18.641 1 82.19 138 ASN B N 1
ATOM 3548 C CA . ASN B 1 138 ? -4.02 9.484 19.5 1 82.19 138 ASN B CA 1
ATOM 3549 C C . ASN B 1 138 ? -3.725 10.977 19.391 1 82.19 138 ASN B C 1
ATOM 3551 O O . ASN B 1 138 ? -2.705 11.453 19.891 1 82.19 138 ASN B O 1
ATOM 3555 N N . GLU B 1 139 ? -4.535 11.609 18.656 1 82.5 139 GLU B N 1
ATOM 3556 C CA . GLU B 1 139 ? -4.5 13.062 18.516 1 82.5 139 GLU B CA 1
ATOM 3557 C C . GLU B 1 139 ? -3.184 13.531 17.906 1 82.5 139 GLU B C 1
ATOM 3559 O O . GLU B 1 139 ? -2.643 14.562 18.281 1 82.5 139 GLU B O 1
ATOM 3564 N N . LYS B 1 140 ? -2.668 12.719 17.016 1 85.88 140 LYS B N 1
ATOM 3565 C CA . LYS B 1 140 ? -1.453 13.086 16.297 1 85.88 140 LYS B CA 1
ATOM 3566 C C . LYS B 1 140 ? -1.78 13.922 15.062 1 85.88 140 LYS B C 1
ATOM 3568 O O . LYS B 1 140 ? -0.896 14.562 14.484 1 85.88 140 LYS B O 1
ATOM 3573 N N . ILE B 1 141 ? -3.051 13.875 14.727 1 91.56 141 ILE B N 1
ATOM 3574 C CA . ILE B 1 141 ? -3.527 14.664 13.602 1 91.56 141 ILE B CA 1
ATOM 3575 C C . ILE B 1 141 ? -4.789 15.422 13.992 1 91.56 141 ILE B C 1
ATOM 3577 O O . ILE B 1 141 ? -5.457 15.07 14.969 1 91.56 141 ILE B O 1
ATOM 3581 N N . HIS B 1 142 ? -4.996 16.562 13.211 1 91.38 142 HIS B N 1
ATOM 3582 C CA . HIS B 1 142 ? -6.172 17.391 13.477 1 91.38 142 HIS B CA 1
ATOM 3583 C C . HIS B 1 142 ? -7.426 16.766 12.883 1 91.38 142 HIS B C 1
ATOM 3585 O O . HIS B 1 142 ? -8.508 16.859 13.461 1 91.38 142 HIS B O 1
ATOM 3591 N N . LEU B 1 143 ? -7.258 16.188 11.75 1 94.12 143 LEU B N 1
ATOM 3592 C CA . LEU B 1 143 ? -8.375 15.609 11.008 1 94.12 143 LEU B CA 1
ATOM 3593 C C . LEU B 1 143 ? -7.918 14.391 10.203 1 94.12 143 LEU B C 1
ATOM 3595 O O . LEU B 1 143 ? -6.77 14.328 9.758 1 94.12 143 LEU B O 1
ATOM 3599 N N . GLY B 1 144 ? -8.859 13.438 10.164 1 95.81 144 GLY B N 1
ATOM 3600 C CA . GLY B 1 144 ? -8.594 12.219 9.406 1 95.81 144 GLY B CA 1
ATOM 3601 C C . GLY B 1 144 ? -9.641 11.945 8.344 1 95.81 144 GLY B C 1
ATOM 3602 O O . GLY B 1 144 ? -10.836 12.117 8.578 1 95.81 144 GLY B O 1
ATOM 3603 N N . ILE B 1 145 ? -9.164 11.641 7.16 1 95.06 145 ILE B N 1
ATOM 3604 C CA . ILE B 1 145 ? -10.031 11.164 6.09 1 95.06 145 ILE B CA 1
ATOM 3605 C C . ILE B 1 145 ? -9.82 9.664 5.891 1 95.06 145 ILE B C 1
ATOM 3607 O O . ILE B 1 145 ? -8.75 9.234 5.457 1 95.06 145 ILE B O 1
ATOM 3611 N N . VAL B 1 146 ? -10.867 8.93 6.188 1 94.62 146 VAL B N 1
ATOM 3612 C CA . VAL B 1 146 ? -10.703 7.484 6.199 1 94.62 146 VAL B CA 1
ATOM 3613 C C . VAL B 1 146 ? -11.82 6.828 5.395 1 94.62 146 VAL B C 1
ATOM 3615 O O . VAL B 1 146 ? -12.906 7.395 5.254 1 94.62 146 VAL B O 1
ATOM 3618 N N . ARG B 1 147 ? -11.43 5.723 4.887 1 91.94 147 ARG B N 1
ATOM 3619 C CA . ARG B 1 147 ? -12.391 4.918 4.141 1 91.94 147 ARG B CA 1
ATOM 3620 C C . ARG B 1 147 ? -12.891 3.748 4.984 1 91.94 147 ARG B C 1
ATOM 3622 O O . ARG B 1 147 ? -12.094 3.037 5.602 1 91.94 147 ARG B O 1
ATOM 3629 N N . GLY B 1 148 ? -14.195 3.541 4.953 1 90.19 148 GLY B N 1
ATOM 3630 C CA . GLY B 1 148 ? -14.805 2.547 5.82 1 90.19 148 GLY B CA 1
ATOM 3631 C C . GLY B 1 148 ? -15.445 3.148 7.055 1 90.19 148 GLY B C 1
ATOM 3632 O O . GLY B 1 148 ? -15.266 4.332 7.344 1 90.19 148 GLY B O 1
ATOM 3633 N N . ASP B 1 149 ? -16.125 2.309 7.73 1 89.25 149 ASP B N 1
ATOM 3634 C CA . ASP B 1 149 ? -16.859 2.781 8.898 1 89.25 149 ASP B CA 1
ATOM 3635 C C . ASP B 1 149 ? -16.094 2.486 10.188 1 89.25 149 ASP B C 1
ATOM 3637 O O . ASP B 1 149 ? -15.609 1.37 10.383 1 89.25 149 ASP B O 1
ATOM 3641 N N . TYR B 1 150 ? -15.891 3.541 10.922 1 89.56 150 TYR B N 1
ATOM 3642 C CA . TYR B 1 150 ? -15.227 3.428 12.211 1 89.56 150 TYR B CA 1
ATOM 3643 C C . TYR B 1 150 ? -16.078 4.012 13.328 1 89.56 150 TYR B C 1
ATOM 3645 O O . TYR B 1 150 ? -16.859 4.941 13.102 1 89.56 150 TYR B O 1
ATOM 3653 N N . LYS B 1 151 ? -15.906 3.379 14.453 1 88.81 151 LYS B N 1
ATOM 3654 C CA . LYS B 1 151 ? -16.609 3.93 15.609 1 88.81 151 LYS B CA 1
ATOM 3655 C C . LYS B 1 151 ? -15.93 5.199 16.109 1 88.81 151 LYS B C 1
ATOM 3657 O O . LYS B 1 151 ? -14.75 5.184 16.453 1 88.81 151 LYS B O 1
ATOM 3662 N N . TRP B 1 152 ? -16.625 6.262 16.094 1 90 152 TRP B N 1
ATOM 3663 C CA . TRP B 1 152 ? -16.094 7.574 16.453 1 90 152 TRP B CA 1
ATOM 3664 C C . TRP B 1 152 ? -17.141 8.398 17.203 1 90 152 TRP B C 1
ATOM 3666 O O . TRP B 1 152 ? -18.281 8.523 16.75 1 90 152 TRP B O 1
ATOM 3676 N N . SER B 1 153 ? -16.781 8.867 18.359 1 88.5 153 SER B N 1
ATOM 3677 C CA . SER B 1 153 ? -17.703 9.617 19.203 1 88.5 153 SER B CA 1
ATOM 3678 C C . SER B 1 153 ? -17.641 11.109 18.891 1 88.5 153 SER B C 1
ATOM 3680 O O . SER B 1 153 ? -18.547 11.867 19.25 1 88.5 153 SER B O 1
ATOM 3682 N N . GLY B 1 154 ? -16.672 11.555 18.234 1 89.56 154 GLY B N 1
ATOM 3683 C CA . GLY B 1 154 ? -16.516 12.961 17.891 1 89.56 154 GLY B CA 1
ATOM 3684 C C . GLY B 1 154 ? -17.234 13.352 16.609 1 89.56 154 GLY B C 1
ATOM 3685 O O . GLY B 1 154 ? -18.047 12.586 16.094 1 89.56 154 GLY B O 1
ATOM 3686 N N . PRO B 1 155 ? -17.031 14.602 16.234 1 92.06 155 PRO B N 1
ATOM 3687 C CA . PRO B 1 155 ? -17.672 15.055 14.992 1 92.06 155 PRO B CA 1
ATOM 3688 C C . PRO B 1 155 ? -17.125 14.344 13.758 1 92.06 155 PRO B C 1
ATOM 3690 O O . PRO B 1 155 ? -15.922 14.039 13.688 1 92.06 155 PRO B O 1
ATOM 3693 N N . LYS B 1 156 ? -18 14.062 12.875 1 92.75 156 LYS B N 1
ATOM 3694 C CA . LYS B 1 156 ? -17.656 13.43 11.602 1 92.75 156 LYS B CA 1
ATOM 3695 C C . LYS B 1 156 ? -18.688 13.781 10.531 1 92.75 156 LYS B C 1
ATOM 3697 O O . LYS B 1 156 ? -19.797 14.211 10.844 1 92.75 156 LYS B O 1
ATOM 3702 N N . TYR B 1 157 ? -18.328 13.688 9.328 1 89.62 157 TYR B N 1
ATOM 3703 C CA . TYR B 1 157 ? -19.312 13.773 8.258 1 89.62 157 TYR B CA 1
ATOM 3704 C C . TYR B 1 157 ? -18.891 12.914 7.066 1 89.62 157 TYR B C 1
ATOM 3706 O O . TYR B 1 157 ? -17.719 12.594 6.902 1 89.62 157 TYR B O 1
ATOM 3714 N N . LEU B 1 158 ? -19.906 12.547 6.324 1 92.31 158 LEU B N 1
ATOM 3715 C CA . LEU B 1 158 ? -19.734 11.695 5.148 1 92.31 158 LEU B CA 1
ATOM 3716 C C . LEU B 1 158 ? -19.203 12.516 3.967 1 92.31 158 LEU B C 1
ATOM 3718 O O . LEU B 1 158 ? -19.859 13.461 3.527 1 92.31 158 LEU B O 1
ATOM 3722 N N . LEU B 1 159 ? -18.016 12.148 3.543 1 90.56 159 LEU B N 1
ATOM 3723 C CA . LEU B 1 159 ? -17.406 12.859 2.43 1 90.56 159 LEU B CA 1
ATOM 3724 C C . LEU B 1 159 ? -17.891 12.305 1.094 1 90.56 159 LEU B C 1
ATOM 3726 O O . LEU B 1 159 ? -18.172 13.062 0.168 1 90.56 159 LEU B O 1
ATOM 3730 N N . LYS B 1 160 ? -17.875 10.977 1.003 1 88.88 160 LYS B N 1
ATOM 3731 C CA . LYS B 1 160 ? -18.203 10.32 -0.263 1 88.88 160 LYS B CA 1
ATOM 3732 C C . LYS B 1 160 ? -18.734 8.914 -0.035 1 88.88 160 LYS B C 1
ATOM 3734 O O . LYS B 1 160 ? -18.359 8.242 0.926 1 88.88 160 LYS B O 1
ATOM 3739 N N . LYS B 1 161 ? -19.672 8.562 -0.915 1 90.56 161 LYS B N 1
ATOM 3740 C CA . LYS B 1 161 ? -20.188 7.199 -0.996 1 90.56 161 LYS B CA 1
ATOM 3741 C C . LYS B 1 161 ? -19.922 6.586 -2.367 1 90.56 161 LYS B C 1
ATOM 3743 O O . LYS B 1 161 ? -20.297 7.156 -3.393 1 90.56 161 LYS B O 1
ATOM 3748 N N . GLU B 1 162 ? -19.203 5.473 -2.307 1 91.5 162 GLU B N 1
ATOM 3749 C CA . GLU B 1 162 ? -18.844 4.844 -3.574 1 91.5 162 GLU B CA 1
ATOM 3750 C C . GLU B 1 162 ? -19.469 3.449 -3.691 1 91.5 162 GLU B C 1
ATOM 3752 O O . GLU B 1 162 ? -19.516 2.703 -2.713 1 91.5 162 GLU B O 1
ATOM 3757 N N . ASN B 1 163 ? -19.797 3.141 -4.941 1 93.56 163 ASN B N 1
ATOM 3758 C CA . ASN B 1 163 ? -20.312 1.797 -5.195 1 93.56 163 ASN B CA 1
ATOM 3759 C C . ASN B 1 163 ? -19.172 0.792 -5.375 1 93.56 163 ASN B C 1
ATOM 3761 O O . ASN B 1 163 ? -18.078 1.156 -5.805 1 93.56 163 ASN B O 1
ATOM 3765 N N . ILE B 1 164 ? -19.484 -0.427 -4.953 1 94.88 164 ILE B N 1
ATOM 3766 C CA . ILE B 1 164 ? -18.594 -1.54 -5.258 1 94.88 164 ILE B CA 1
ATOM 3767 C C . ILE B 1 164 ? -19.047 -2.242 -6.531 1 94.88 164 ILE B C 1
ATOM 3769 O O . ILE B 1 164 ? -20.25 -2.521 -6.695 1 94.88 164 ILE B O 1
ATOM 3773 N N . CYS B 1 165 ? -18.078 -2.488 -7.406 1 95.56 165 CYS B N 1
ATOM 3774 C CA . CYS B 1 165 ? -18.5 -3.027 -8.695 1 95.56 165 CYS B CA 1
ATOM 3775 C C . CYS B 1 165 ? -17.562 -4.152 -9.141 1 95.56 165 CYS B C 1
ATOM 3777 O O . CYS B 1 165 ? -16.422 -4.246 -8.664 1 95.56 165 CYS B O 1
ATOM 3779 N N . ILE B 1 166 ? -18.109 -4.965 -9.953 1 96.5 166 ILE B N 1
ATOM 3780 C CA . ILE B 1 166 ? -17.344 -5.973 -10.672 1 96.5 166 ILE B CA 1
ATOM 3781 C C . ILE B 1 166 ? -16.812 -5.391 -11.984 1 96.5 166 ILE B C 1
ATOM 3783 O O . ILE B 1 166 ? -17.562 -4.727 -12.711 1 96.5 166 ILE B O 1
ATOM 3787 N N . ILE B 1 167 ? -15.539 -5.621 -12.211 1 96.5 167 ILE B N 1
ATOM 3788 C CA . ILE B 1 167 ? -14.969 -5.113 -13.453 1 96.5 167 ILE B CA 1
ATOM 3789 C C . ILE B 1 167 ? -14.328 -6.258 -14.234 1 96.5 167 ILE B C 1
ATOM 3791 O O . ILE B 1 167 ? -13.789 -7.195 -13.648 1 96.5 167 ILE B O 1
ATOM 3795 N N . SER B 1 168 ? -14.453 -6.164 -15.523 1 95.88 168 SER B N 1
ATOM 3796 C CA . SER B 1 168 ? -13.859 -7.137 -16.438 1 95.88 168 SER B CA 1
ATOM 3797 C C . SER B 1 168 ? -13.617 -6.531 -17.812 1 95.88 168 SER B C 1
ATOM 3799 O O . SER B 1 168 ? -14.211 -5.504 -18.156 1 95.88 168 SER B O 1
ATOM 3801 N N . LYS B 1 169 ? -12.617 -7.09 -18.438 1 94.38 169 LYS B N 1
ATOM 3802 C CA . LYS B 1 169 ? -12.336 -6.629 -19.797 1 94.38 169 LYS B CA 1
ATOM 3803 C C . LYS B 1 169 ? -13.492 -6.941 -20.734 1 94.38 169 LYS B C 1
ATOM 3805 O O . LYS B 1 169 ? -13.914 -6.086 -21.516 1 94.38 169 LYS B O 1
ATOM 3810 N N . ASP B 1 170 ? -13.969 -8.156 -20.656 1 91.75 170 ASP B N 1
ATOM 3811 C CA . ASP B 1 170 ? -15.039 -8.617 -21.531 1 91.75 170 ASP B CA 1
ATOM 3812 C C . ASP B 1 170 ? -16.375 -8.68 -20.781 1 91.75 170 ASP B C 1
ATOM 3814 O O . ASP B 1 170 ? -16.391 -8.812 -19.562 1 91.75 170 ASP B O 1
ATOM 3818 N N . LYS B 1 171 ? -17.391 -8.523 -21.625 1 91.81 171 LYS B N 1
ATOM 3819 C CA . LYS B 1 171 ? -18.719 -8.656 -21.016 1 91.81 171 LYS B CA 1
ATOM 3820 C C . LYS B 1 171 ? -18.906 -10.031 -20.391 1 91.81 171 LYS B C 1
ATOM 3822 O O . LYS B 1 171 ? -18.531 -11.047 -21 1 91.81 171 LYS B O 1
ATOM 3827 N N . MET B 1 172 ? -19.344 -10 -19.156 1 89 172 MET B N 1
ATOM 3828 C CA . MET B 1 172 ? -19.531 -11.266 -18.469 1 89 172 MET B CA 1
ATOM 3829 C C . MET B 1 172 ? -20.969 -11.398 -17.953 1 89 172 MET B C 1
ATOM 3831 O O . MET B 1 172 ? -21.641 -10.398 -17.703 1 89 172 MET B O 1
ATOM 3835 N N . ASN B 1 173 ? -21.344 -12.641 -17.953 1 90.69 173 ASN B N 1
ATOM 3836 C CA . ASN B 1 173 ? -22.578 -12.977 -17.25 1 90.69 173 ASN B CA 1
ATOM 3837 C C . ASN B 1 173 ? -22.328 -13.203 -15.766 1 90.69 173 ASN B C 1
ATOM 3839 O O . ASN B 1 173 ? -21.469 -14 -15.391 1 90.69 173 ASN B O 1
ATOM 3843 N N . ILE B 1 174 ? -23.094 -12.539 -15.008 1 90.5 174 ILE B N 1
ATOM 3844 C CA . ILE B 1 174 ? -22.922 -12.57 -13.555 1 90.5 174 ILE B CA 1
ATOM 3845 C C . ILE B 1 174 ? -23.016 -14.008 -13.055 1 90.5 174 ILE B C 1
ATOM 3847 O O . ILE B 1 174 ? -22.328 -14.391 -12.109 1 90.5 174 ILE B O 1
ATOM 3851 N N . ASN B 1 175 ? -23.812 -14.773 -13.727 1 91.38 175 ASN B N 1
ATOM 3852 C CA . ASN B 1 175 ? -24.047 -16.141 -13.273 1 91.38 175 ASN B CA 1
ATOM 3853 C C . ASN B 1 175 ? -22.828 -17.031 -13.523 1 91.38 175 ASN B C 1
ATOM 3855 O O . ASN B 1 175 ? -22.719 -18.109 -12.945 1 91.38 175 ASN B O 1
ATOM 3859 N N . ASP B 1 176 ? -21.953 -16.578 -14.289 1 93 176 ASP B N 1
ATOM 3860 C CA . ASP B 1 176 ? -20.797 -17.391 -14.648 1 93 176 ASP B CA 1
ATOM 3861 C C . ASP B 1 176 ? -19.578 -17.031 -13.797 1 93 176 ASP B C 1
ATOM 3863 O O . ASP B 1 176 ? -18.5 -17.594 -13.969 1 93 176 ASP B O 1
ATOM 3867 N N . LEU B 1 177 ? -19.719 -16.172 -12.812 1 93.62 177 LEU B N 1
ATOM 3868 C CA . LEU B 1 177 ? -18.609 -15.625 -12.039 1 93.62 177 LEU B CA 1
ATOM 3869 C C . LEU B 1 177 ? -17.828 -16.734 -11.344 1 93.62 177 LEU B C 1
ATOM 3871 O O . LEU B 1 177 ? -16.594 -16.703 -11.297 1 93.62 177 LEU B O 1
ATOM 3875 N N . PRO B 1 178 ? -18.531 -17.766 -10.891 1 91.94 178 PRO B N 1
ATOM 3876 C CA . PRO B 1 178 ? -17.797 -18.797 -10.164 1 91.94 178 PRO B CA 1
ATOM 3877 C C . PRO B 1 178 ? -16.828 -19.562 -11.062 1 91.94 178 PRO B C 1
ATOM 3879 O O . PRO B 1 178 ? -15.898 -20.219 -10.57 1 91.94 178 PRO B O 1
ATOM 3882 N N . LYS B 1 179 ? -16.969 -19.484 -12.328 1 92.12 179 LYS B N 1
ATOM 3883 C CA . LYS B 1 179 ? -16.141 -20.234 -13.266 1 92.12 179 LYS B CA 1
ATOM 3884 C C . LYS B 1 179 ? -15.055 -19.359 -13.859 1 92.12 179 LYS B C 1
ATOM 3886 O O . LYS B 1 179 ? -14.141 -19.844 -14.531 1 92.12 179 LYS B O 1
ATOM 3891 N N . ILE B 1 180 ? -15.203 -18.125 -13.625 1 92.75 180 ILE B N 1
ATOM 3892 C CA . ILE B 1 180 ? -14.258 -17.172 -14.195 1 92.75 180 ILE B CA 1
ATOM 3893 C C . ILE B 1 180 ? -13.195 -16.812 -13.156 1 92.75 180 ILE B C 1
ATOM 3895 O O . ILE B 1 180 ? -13.516 -16.578 -11.984 1 92.75 180 ILE B O 1
ATOM 3899 N N . PRO B 1 181 ? -11.93 -16.766 -13.594 1 93 181 PRO B N 1
ATOM 3900 C CA . PRO B 1 181 ? -10.867 -16.391 -12.648 1 93 181 PRO B CA 1
ATOM 3901 C C . PRO B 1 181 ? -11.102 -15.016 -12.016 1 93 181 PRO B C 1
ATOM 3903 O O . PRO B 1 181 ? -11.43 -14.055 -12.711 1 93 181 PRO B O 1
ATOM 3906 N N . ARG B 1 182 ? -10.93 -14.969 -10.68 1 93.88 182 ARG B N 1
ATOM 3907 C CA . ARG B 1 182 ? -11.086 -13.719 -9.945 1 93.88 182 ARG B CA 1
ATOM 3908 C C . ARG B 1 182 ? -9.742 -13.203 -9.445 1 93.88 182 ARG B C 1
ATOM 3910 O O . ARG B 1 182 ? -8.938 -13.961 -8.914 1 93.88 182 ARG B O 1
ATOM 3917 N N . ILE B 1 183 ? -9.461 -11.992 -9.766 1 94.56 183 ILE B N 1
ATOM 3918 C CA . ILE B 1 183 ? -8.352 -11.273 -9.156 1 94.56 183 ILE B CA 1
ATOM 3919 C C . ILE B 1 183 ? -8.797 -10.68 -7.816 1 94.56 183 ILE B C 1
ATOM 3921 O O . ILE B 1 183 ? -9.586 -9.734 -7.781 1 94.56 183 ILE B O 1
ATOM 3925 N N . ASN B 1 184 ? -8.211 -11.188 -6.785 1 90.88 184 ASN B N 1
ATOM 3926 C CA . ASN B 1 184 ? -8.758 -10.867 -5.469 1 90.88 184 ASN B CA 1
ATOM 3927 C C . ASN B 1 184 ? -7.789 -10.016 -4.652 1 90.88 184 ASN B C 1
ATOM 3929 O O . ASN B 1 184 ? -6.578 -10.242 -4.688 1 90.88 184 ASN B O 1
ATOM 3933 N N . TYR B 1 185 ? -8.367 -9.008 -4.117 1 87.38 185 TYR B N 1
ATOM 3934 C CA . TYR B 1 185 ? -7.672 -8.242 -3.096 1 87.38 185 TYR B CA 1
ATOM 3935 C C . TYR B 1 185 ? -8.266 -8.5 -1.716 1 87.38 185 TYR B C 1
ATOM 3937 O O . TYR B 1 185 ? -9.43 -8.188 -1.468 1 87.38 185 TYR B O 1
ATOM 3945 N N . LYS B 1 186 ? -7.477 -9.164 -0.953 1 68 186 LYS B N 1
ATOM 3946 C CA . LYS B 1 186 ? -8.008 -9.469 0.372 1 68 186 LYS B CA 1
ATOM 3947 C C . LYS B 1 186 ? -7.898 -8.266 1.3 1 68 186 LYS B C 1
ATOM 3949 O O . LYS B 1 186 ? -6.797 -7.809 1.609 1 68 186 LYS B O 1
ATOM 3954 N N . LEU B 1 187 ? -9.055 -7.695 1.487 1 64.69 187 LEU B N 1
ATOM 3955 C CA . LEU B 1 187 ? -9.188 -6.598 2.439 1 64.69 187 LEU B CA 1
ATOM 3956 C C . LEU B 1 187 ? -9.648 -7.113 3.799 1 64.69 187 LEU B C 1
ATOM 3958 O O . LEU B 1 187 ? -10.383 -8.102 3.879 1 64.69 187 LEU B O 1
ATOM 3962 N N . TYR B 1 188 ? -8.836 -7.246 4.762 1 57.06 188 TYR B N 1
ATOM 3963 C CA . TYR B 1 188 ? -9.336 -7.68 6.066 1 57.06 188 TYR B CA 1
ATOM 3964 C C . TYR B 1 188 ? -10.211 -6.605 6.699 1 57.06 188 TYR B C 1
ATOM 3966 O O . TYR B 1 188 ? -9.844 -6.02 7.719 1 57.06 188 TYR B O 1
ATOM 3974 N N . SER B 1 189 ? -11.391 -6.352 5.918 1 69.81 189 SER B N 1
ATOM 3975 C CA . SER B 1 189 ? -12.234 -5.273 6.422 1 69.81 189 SER B CA 1
ATOM 3976 C C . SER B 1 189 ? -13.711 -5.656 6.367 1 69.81 189 SER B C 1
ATOM 3978 O O . SER B 1 189 ? -14.047 -6.785 6.008 1 69.81 189 SER B O 1
ATOM 3980 N N . SER B 1 190 ? -14.57 -4.812 6.984 1 78.06 190 SER B N 1
ATOM 3981 C CA . SER B 1 190 ? -16.016 -4.934 6.914 1 78.06 190 SER B CA 1
ATOM 3982 C C . SER B 1 190 ? -16.5 -5.043 5.469 1 78.06 190 SER B C 1
ATOM 3984 O O . SER B 1 190 ? -17.484 -5.727 5.188 1 78.06 190 SER B O 1
ATOM 3986 N N . LEU B 1 191 ? -15.797 -4.52 4.629 1 83.81 191 LEU B N 1
ATOM 3987 C CA . LEU B 1 191 ? -16.172 -4.57 3.221 1 83.81 191 LEU B CA 1
ATOM 3988 C C . LEU B 1 191 ? -16.062 -5.992 2.682 1 83.81 191 LEU B C 1
ATOM 3990 O O . LEU B 1 191 ? -16.922 -6.445 1.93 1 83.81 191 LEU B O 1
ATOM 3994 N N . ASP B 1 192 ? -15.031 -6.637 3.105 1 83.75 192 ASP B N 1
ATOM 3995 C CA . ASP B 1 192 ? -14.852 -8.023 2.684 1 83.75 192 ASP B CA 1
ATOM 3996 C C . ASP B 1 192 ? -16.047 -8.883 3.102 1 83.75 192 ASP B C 1
ATOM 3998 O O . ASP B 1 192 ? -16.484 -9.758 2.35 1 83.75 192 ASP B O 1
ATOM 4002 N N . GLU B 1 193 ? -16.469 -8.602 4.27 1 83 193 GLU B N 1
ATOM 4003 C CA . GLU B 1 193 ? -17.625 -9.336 4.777 1 83 193 GLU B CA 1
ATOM 4004 C C . GLU B 1 193 ? -18.875 -9.062 3.932 1 83 193 GLU B C 1
ATOM 4006 O O . GLU B 1 193 ? -19.656 -9.977 3.656 1 83 193 GLU B O 1
ATOM 4011 N N . GLN B 1 194 ? -19.047 -7.906 3.58 1 87.88 194 GLN B N 1
ATOM 4012 C CA . GLN B 1 194 ? -20.188 -7.531 2.762 1 87.88 194 GLN B CA 1
ATOM 4013 C C . GLN B 1 194 ? -20.109 -8.172 1.379 1 87.88 194 GLN B C 1
ATOM 4015 O O . GLN B 1 194 ? -21.125 -8.633 0.844 1 87.88 194 GLN B O 1
ATOM 4020 N N . ILE B 1 195 ? -18.984 -8.227 0.829 1 90.38 195 ILE B N 1
ATOM 4021 C CA . ILE B 1 195 ? -18.781 -8.836 -0.481 1 90.38 195 ILE B CA 1
ATOM 4022 C C . ILE B 1 195 ? -19.047 -10.336 -0.398 1 90.38 195 ILE B C 1
ATOM 4024 O O . ILE B 1 195 ? -19.688 -10.906 -1.281 1 90.38 195 ILE B O 1
ATOM 4028 N N . ASN B 1 196 ? -18.531 -10.859 0.665 1 86.5 196 ASN B N 1
ATOM 4029 C CA . ASN B 1 196 ? -18.781 -12.281 0.87 1 86.5 196 ASN B CA 1
ATOM 40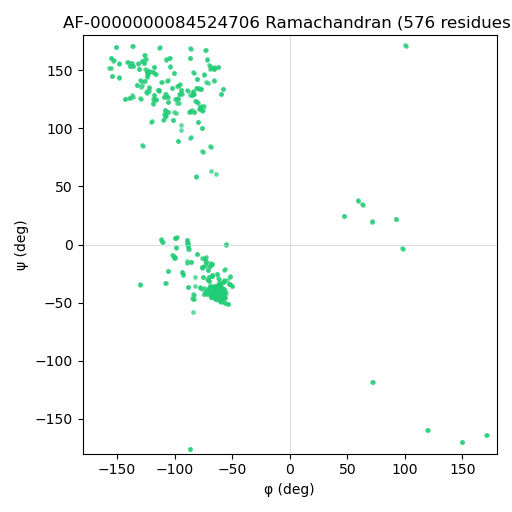30 C C . ASN B 1 196 ? -20.266 -12.578 1.027 1 86.5 196 ASN B C 1
ATOM 4032 O O . ASN B 1 196 ? -20.766 -13.594 0.527 1 86.5 196 ASN B O 1
ATOM 4036 N N . HIS B 1 197 ? -20.875 -11.758 1.772 1 88.56 197 HIS B N 1
ATOM 4037 C CA . HIS B 1 197 ? -22.312 -11.898 1.934 1 88.56 197 HIS B CA 1
ATOM 4038 C C . HIS B 1 197 ? -23.031 -11.836 0.587 1 88.56 197 HIS B C 1
ATOM 4040 O O . HIS B 1 197 ? -23.891 -12.664 0.3 1 88.56 197 HIS B O 1
ATOM 4046 N N . TRP B 1 198 ? -22.672 -10.93 -0.166 1 92.19 198 TRP B N 1
ATOM 4047 C CA . TRP B 1 198 ? -23.25 -10.797 -1.503 1 92.19 198 TRP B CA 1
ATOM 4048 C C . TRP B 1 198 ? -23 -12.055 -2.33 1 92.19 198 TRP B C 1
ATOM 4050 O O . TRP B 1 198 ? -23.906 -12.547 -3.002 1 92.19 198 TRP B O 1
ATOM 4060 N N . TRP B 1 199 ? -21.781 -12.555 -2.324 1 91.69 199 TRP B N 1
ATOM 4061 C CA . TRP B 1 199 ? -21.422 -13.75 -3.08 1 91.69 199 TRP B CA 1
ATOM 4062 C C . TRP B 1 199 ? -22.281 -14.945 -2.664 1 91.69 199 TRP B C 1
ATOM 4064 O O . TRP B 1 199 ? -22.828 -15.656 -3.514 1 91.69 199 TRP B O 1
ATOM 4074 N N . ASN B 1 200 ? -22.422 -15.055 -1.378 1 89.81 200 ASN B N 1
ATOM 4075 C CA . ASN B 1 200 ? -23.141 -16.203 -0.827 1 89.81 200 ASN B CA 1
ATOM 4076 C C . ASN B 1 200 ? -24.641 -16.125 -1.121 1 89.81 200 ASN B C 1
ATOM 4078 O O . ASN B 1 200 ? -25.312 -17.141 -1.144 1 89.81 200 ASN B O 1
ATOM 4082 N N . GLU B 1 201 ? -25.109 -14.984 -1.246 1 91.12 201 GLU B N 1
ATOM 4083 C CA . GLU B 1 201 ? -26.5 -14.812 -1.635 1 91.12 201 GLU B CA 1
ATOM 4084 C C . GLU B 1 201 ? -26.75 -15.273 -3.07 1 91.12 201 GLU B C 1
ATOM 4086 O O . GLU B 1 201 ? -27.828 -15.742 -3.404 1 91.12 201 GLU B O 1
ATOM 4091 N N . LYS B 1 202 ? -25.766 -15.242 -3.844 1 90.38 202 LYS B N 1
ATOM 4092 C CA . LYS B 1 202 ? -25.953 -15.438 -5.277 1 90.38 202 LYS B CA 1
ATOM 4093 C C . LYS B 1 202 ? -25.422 -16.797 -5.719 1 90.38 202 LYS B C 1
ATOM 4095 O O . LYS B 1 202 ? -25.953 -17.391 -6.664 1 90.38 202 LYS B O 1
ATOM 4100 N N . PHE B 1 203 ? -24.391 -17.203 -5.047 1 91.06 203 PHE B N 1
ATOM 4101 C CA . PHE B 1 203 ? -23.734 -18.422 -5.52 1 91.06 203 PHE B CA 1
ATOM 4102 C C . PHE B 1 203 ? -23.609 -19.438 -4.391 1 91.06 203 PHE B C 1
ATOM 4104 O O . PHE B 1 203 ? -23.5 -19.062 -3.221 1 91.06 203 PHE B O 1
ATOM 4111 N N . ASN B 1 204 ? -23.5 -20.703 -4.832 1 88.19 204 ASN B N 1
ATOM 4112 C CA . ASN B 1 204 ? -23.328 -21.797 -3.881 1 88.19 204 ASN B CA 1
ATOM 4113 C C . ASN B 1 204 ? -21.922 -22.391 -3.975 1 88.19 204 ASN B C 1
ATOM 4115 O O . ASN B 1 204 ? -21.625 -23.406 -3.332 1 88.19 204 ASN B O 1
ATOM 4119 N N . ARG B 1 205 ? -21.172 -21.812 -4.812 1 86.75 205 ARG B N 1
ATOM 4120 C CA . ARG B 1 205 ? -19.797 -22.25 -4.98 1 86.75 205 ARG B CA 1
ATOM 4121 C C . ARG B 1 205 ? -18.828 -21.094 -4.723 1 86.75 205 ARG B C 1
ATOM 4123 O O . ARG B 1 205 ? -19.156 -19.938 -4.961 1 86.75 205 ARG B O 1
ATOM 4130 N N . PRO B 1 206 ? -17.672 -21.453 -4.219 1 86.62 206 PRO B N 1
ATOM 4131 C CA . PRO B 1 206 ? -16.672 -20.391 -3.996 1 86.62 206 PRO B CA 1
ATOM 4132 C C . PRO B 1 206 ? -16.125 -19.812 -5.297 1 86.62 206 PRO B C 1
ATOM 4134 O O . PRO B 1 206 ? -16.203 -20.469 -6.344 1 86.62 206 PRO B O 1
ATOM 4137 N N . PRO B 1 207 ? -15.703 -18.609 -5.191 1 89.56 207 PRO B N 1
ATOM 4138 C CA . PRO B 1 207 ? -15.07 -18.016 -6.379 1 89.56 207 PRO B CA 1
ATOM 4139 C C . PRO B 1 207 ? -13.758 -18.719 -6.738 1 89.56 207 PRO B C 1
ATOM 4141 O O . PRO B 1 207 ? -13.125 -19.328 -5.883 1 89.56 207 PRO B O 1
ATOM 4144 N N . LEU B 1 208 ? -13.438 -18.672 -7.969 1 89.44 208 LEU B N 1
ATOM 4145 C CA . LEU B 1 208 ? -12.164 -19.188 -8.453 1 89.44 208 LEU B CA 1
ATOM 4146 C C . LEU B 1 208 ? -11.078 -18.125 -8.352 1 89.44 208 LEU B C 1
ATOM 4148 O O . LEU B 1 208 ? -10.875 -17.344 -9.281 1 89.44 208 LEU B O 1
ATOM 4152 N N . ILE B 1 209 ? -10.359 -18.125 -7.199 1 87.75 209 ILE B N 1
ATOM 4153 C CA . ILE B 1 209 ? -9.32 -17.125 -6.98 1 87.75 209 ILE B CA 1
ATOM 4154 C C . ILE B 1 209 ? -8 -17.609 -7.578 1 87.75 209 ILE B C 1
ATOM 4156 O O . ILE B 1 209 ? -7.418 -18.578 -7.102 1 87.75 209 ILE B O 1
ATOM 4160 N N . THR B 1 210 ? -7.535 -16.922 -8.602 1 86 210 THR B N 1
ATOM 4161 C CA . THR B 1 210 ? -6.297 -17.312 -9.266 1 86 210 THR B CA 1
ATOM 4162 C C . THR B 1 210 ? -5.164 -16.359 -8.906 1 86 210 THR B C 1
ATOM 4164 O O . THR B 1 210 ? -3.988 -16.703 -9.031 1 86 210 THR B O 1
ATOM 4167 N N . MET B 1 211 ? -5.57 -15.133 -8.484 1 89.19 211 MET B N 1
ATOM 4168 C CA . MET B 1 211 ? -4.582 -14.117 -8.133 1 89.19 211 MET B CA 1
ATOM 4169 C C . MET B 1 211 ? -4.98 -13.391 -6.855 1 89.19 211 MET B C 1
ATOM 4171 O O . MET B 1 211 ? -6.125 -12.953 -6.715 1 89.19 211 MET B O 1
ATOM 4175 N N . GLN B 1 212 ? -4.027 -13.375 -5.984 1 87.69 212 GLN B N 1
ATOM 4176 C CA . GLN B 1 212 ? -4.18 -12.578 -4.77 1 87.69 212 GLN B CA 1
ATOM 4177 C C . GLN B 1 212 ? -3.258 -11.359 -4.789 1 87.69 212 GLN B C 1
ATOM 4179 O O . GLN B 1 212 ? -2.035 -11.5 -4.711 1 87.69 212 GLN B O 1
ATOM 4184 N N . VAL B 1 213 ? -3.934 -10.219 -4.875 1 87.81 213 VAL B N 1
ATOM 4185 C CA . VAL B 1 213 ? -3.145 -9 -5.035 1 87.81 213 VAL B CA 1
ATOM 4186 C C . VAL B 1 213 ? -3.279 -8.133 -3.787 1 87.81 213 VAL B C 1
ATOM 4188 O O . VAL B 1 213 ? -4.121 -8.398 -2.926 1 87.81 213 VAL B O 1
ATOM 4191 N N . ASP B 1 214 ? -2.416 -7.09 -3.738 1 83.56 214 ASP B N 1
ATOM 4192 C CA . ASP B 1 214 ? -2.371 -6.34 -2.486 1 83.56 214 ASP B CA 1
ATOM 4193 C C . ASP B 1 214 ? -2.934 -4.934 -2.668 1 83.56 214 ASP B C 1
ATOM 4195 O O . ASP B 1 214 ? -2.875 -4.109 -1.751 1 83.56 214 ASP B O 1
ATOM 4199 N N . ASN B 1 215 ? -3.43 -4.625 -3.803 1 85.94 215 ASN B N 1
ATOM 4200 C CA . ASN B 1 215 ? -4.066 -3.326 -3.979 1 85.94 215 ASN B CA 1
ATOM 4201 C C . ASN B 1 215 ? -5.082 -3.348 -5.117 1 85.94 215 ASN B C 1
ATOM 4203 O O . ASN B 1 215 ? -5.062 -4.25 -5.957 1 85.94 215 ASN B O 1
ATOM 4207 N N . TYR B 1 216 ? -5.953 -2.422 -5.109 1 89.12 216 TYR B N 1
ATOM 4208 C CA . TYR B 1 216 ? -7.039 -2.355 -6.086 1 89.12 216 TYR B CA 1
ATOM 4209 C C . TYR B 1 216 ? -6.512 -1.964 -7.461 1 89.12 216 TYR B C 1
ATOM 4211 O O . TYR B 1 216 ? -7.055 -2.385 -8.484 1 89.12 216 TYR B O 1
ATOM 4219 N N . GLU B 1 217 ? -5.461 -1.205 -7.477 1 88.69 217 GLU B N 1
ATOM 4220 C CA . GLU B 1 217 ? -4.898 -0.768 -8.75 1 88.69 217 GLU B CA 1
ATOM 4221 C C . GLU B 1 217 ? -4.402 -1.955 -9.57 1 88.69 217 GLU B C 1
ATOM 4223 O O . GLU B 1 217 ? -4.629 -2.02 -10.781 1 88.69 217 GLU B O 1
ATOM 4228 N N . THR B 1 218 ? -3.781 -2.818 -8.867 1 89.75 218 THR B N 1
ATOM 4229 C CA . THR B 1 218 ? -3.293 -4.02 -9.531 1 89.75 218 THR B CA 1
ATOM 4230 C C . THR B 1 218 ? -4.457 -4.887 -10.008 1 89.75 218 THR B C 1
ATOM 4232 O O . THR B 1 218 ? -4.41 -5.449 -11.102 1 89.75 218 THR B O 1
ATOM 4235 N N . CYS B 1 219 ? -5.473 -4.984 -9.195 1 93.44 219 CYS B N 1
ATOM 4236 C CA . CYS B 1 219 ? -6.672 -5.703 -9.617 1 93.44 219 CYS B CA 1
ATOM 4237 C C . CYS B 1 219 ? -7.195 -5.164 -10.945 1 93.44 219 CYS B C 1
ATOM 4239 O O . CYS B 1 219 ? -7.449 -5.934 -11.875 1 93.44 219 CYS B O 1
ATOM 4241 N N . LYS B 1 220 ? -7.324 -3.902 -10.938 1 93.5 220 LYS B N 1
ATOM 4242 C CA . LYS B 1 220 ? -7.883 -3.238 -12.109 1 93.5 220 LYS B CA 1
ATOM 4243 C C . LYS B 1 220 ? -7.031 -3.504 -13.352 1 93.5 220 LYS B C 1
ATOM 4245 O O . LYS B 1 220 ? -7.559 -3.846 -14.406 1 93.5 220 LYS B O 1
ATOM 4250 N N . GLU B 1 221 ? -5.723 -3.365 -13.203 1 91.38 221 GLU B N 1
ATOM 4251 C CA . GLU B 1 221 ? -4.82 -3.545 -14.336 1 91.38 221 GLU B CA 1
ATOM 4252 C C . GLU B 1 221 ? -4.867 -4.98 -14.852 1 91.38 221 GLU B C 1
ATOM 4254 O O . GLU B 1 221 ? -4.875 -5.203 -16.062 1 91.38 221 GLU B O 1
ATOM 4259 N N . MET B 1 222 ? -4.906 -5.934 -13.961 1 93.19 222 MET B N 1
ATOM 4260 C CA . MET B 1 222 ? -4.977 -7.336 -14.352 1 93.19 222 MET B CA 1
ATOM 4261 C C . MET B 1 222 ? -6.289 -7.637 -15.07 1 93.19 222 MET B C 1
ATOM 4263 O O . MET B 1 222 ? -6.301 -8.328 -16.094 1 93.19 222 MET B O 1
ATOM 4267 N N . ALA B 1 223 ? -7.355 -7.133 -14.531 1 94.88 223 ALA B N 1
ATOM 4268 C CA . ALA B 1 223 ? -8.664 -7.34 -15.141 1 94.88 223 ALA B CA 1
ATOM 4269 C C . ALA B 1 223 ? -8.734 -6.703 -16.531 1 94.88 223 ALA B C 1
ATOM 4271 O O . ALA B 1 223 ? -9.289 -7.289 -17.453 1 94.88 223 ALA B O 1
ATOM 4272 N N . ARG B 1 224 ? -8.195 -5.5 -16.578 1 93.69 224 ARG B N 1
ATOM 4273 C CA . ARG B 1 224 ? -8.18 -4.762 -17.844 1 93.69 224 ARG B CA 1
ATOM 4274 C C . ARG B 1 224 ? -7.477 -5.559 -18.938 1 93.69 224 ARG B C 1
ATOM 4276 O O . ARG B 1 224 ? -7.832 -5.453 -20.109 1 93.69 224 ARG B O 1
ATOM 4283 N N . ARG B 1 225 ? -6.516 -6.359 -18.578 1 90.94 225 ARG B N 1
ATOM 4284 C CA . ARG B 1 225 ? -5.734 -7.137 -19.531 1 90.94 225 ARG B CA 1
ATOM 4285 C C . ARG B 1 225 ? -6.402 -8.469 -19.828 1 90.94 225 ARG B C 1
ATOM 4287 O O . ARG B 1 225 ? -5.879 -9.281 -20.609 1 90.94 225 ARG B O 1
ATOM 4294 N N . GLY B 1 226 ? -7.438 -8.719 -19.172 1 91.56 226 GLY B N 1
ATOM 4295 C CA . GLY B 1 226 ? -8.227 -9.898 -19.5 1 91.56 226 GLY B CA 1
ATOM 4296 C C . GLY B 1 226 ? -7.836 -11.125 -18.688 1 91.56 226 GLY B C 1
ATOM 4297 O O . GLY B 1 226 ? -8.094 -12.258 -19.109 1 91.56 226 GLY B O 1
ATOM 4298 N N . LEU B 1 227 ? -7.223 -10.945 -17.562 1 93.44 227 LEU B N 1
ATOM 4299 C CA . LEU B 1 227 ? -6.754 -12.07 -16.766 1 93.44 227 LEU B CA 1
ATOM 4300 C C . LEU B 1 227 ? -7.84 -12.547 -15.812 1 93.44 227 LEU B C 1
ATOM 4302 O O . LEU B 1 227 ? -7.641 -13.508 -15.07 1 93.44 227 LEU B O 1
ATOM 4306 N N . GLY B 1 228 ? -8.961 -11.906 -15.812 1 94.19 228 GLY B N 1
ATOM 4307 C CA . GLY B 1 228 ? -10.086 -12.227 -14.945 1 94.19 228 GLY B CA 1
ATOM 4308 C C . GLY B 1 228 ? -10.922 -11.016 -14.586 1 94.19 228 GLY B C 1
ATOM 4309 O O . GLY B 1 228 ? -10.844 -9.977 -15.242 1 94.19 228 GLY B O 1
ATOM 4310 N N . TYR B 1 229 ? -11.82 -11.266 -13.617 1 96.69 229 TYR B N 1
ATOM 4311 C CA . TYR B 1 229 ? -12.609 -10.141 -13.117 1 96.69 229 TYR B CA 1
ATOM 4312 C C . TYR B 1 229 ? -12.156 -9.742 -11.719 1 96.69 229 TYR B C 1
ATOM 4314 O O . TYR B 1 229 ? -11.469 -10.508 -11.039 1 96.69 229 TYR B O 1
ATOM 4322 N N . ALA B 1 230 ? -12.469 -8.57 -11.352 1 96.25 230 ALA B N 1
ATOM 4323 C CA . ALA B 1 230 ? -12.141 -8.047 -10.023 1 96.25 230 ALA B CA 1
ATOM 4324 C C . ALA B 1 230 ? -13.32 -7.301 -9.422 1 96.25 230 ALA B C 1
ATOM 4326 O O . ALA B 1 230 ? -14.25 -6.906 -10.133 1 96.25 230 ALA B O 1
ATOM 4327 N N . ILE B 1 231 ? -13.383 -7.25 -8.133 1 95 231 ILE B N 1
ATOM 4328 C CA . ILE B 1 231 ? -14.359 -6.461 -7.391 1 95 231 ILE B CA 1
ATOM 4329 C C . ILE B 1 231 ? -13.672 -5.266 -6.738 1 95 231 ILE B C 1
ATOM 4331 O O . ILE B 1 231 ? -12.812 -5.438 -5.875 1 95 231 ILE B O 1
ATOM 4335 N N . ILE B 1 232 ? -14.062 -4.074 -7.184 1 94.38 232 ILE B N 1
ATOM 4336 C CA . ILE B 1 232 ? -13.344 -2.896 -6.719 1 94.38 232 ILE B CA 1
ATOM 4337 C C . ILE B 1 232 ? -14.32 -1.757 -6.461 1 94.38 232 ILE B C 1
ATOM 4339 O O . ILE B 1 232 ? -15.438 -1.755 -7 1 94.38 232 ILE B O 1
ATOM 4343 N N . PRO B 1 233 ? -13.914 -0.789 -5.605 1 92.38 233 PRO B N 1
ATOM 4344 C CA . PRO B 1 233 ? -14.711 0.437 -5.5 1 92.38 233 PRO B CA 1
ATOM 4345 C C . PRO B 1 233 ? -14.703 1.259 -6.785 1 92.38 233 PRO B C 1
ATOM 4347 O O . PRO B 1 233 ? -13.695 1.277 -7.504 1 92.38 233 PRO B O 1
ATOM 4350 N N . SER B 1 234 ? -15.727 1.976 -7.027 1 91.06 234 SER B N 1
ATOM 4351 C CA . SER B 1 234 ? -15.93 2.688 -8.289 1 91.06 234 SER B CA 1
ATOM 4352 C C . SER B 1 234 ? -14.938 3.838 -8.438 1 91.06 234 SER B C 1
ATOM 4354 O O . SER B 1 234 ? -14.711 4.328 -9.539 1 91.06 234 SER B O 1
ATOM 4356 N N . ILE B 1 235 ? -14.328 4.281 -7.34 1 87.38 235 ILE B N 1
ATOM 4357 C CA . ILE B 1 235 ? -13.398 5.402 -7.379 1 87.38 235 ILE B CA 1
ATOM 4358 C C . ILE B 1 235 ? -12.195 5.043 -8.242 1 87.38 235 ILE B C 1
ATOM 4360 O O . ILE B 1 235 ? -11.508 5.926 -8.758 1 87.38 235 ILE B O 1
ATOM 4364 N N . PHE B 1 236 ? -11.922 3.773 -8.359 1 89.94 236 PHE B N 1
ATOM 4365 C CA . PHE B 1 236 ? -10.75 3.334 -9.117 1 89.94 236 PHE B CA 1
ATOM 4366 C C . PHE B 1 236 ? -11.039 3.34 -10.609 1 89.94 236 PHE B C 1
ATOM 4368 O O . PHE B 1 236 ? -10.125 3.172 -11.422 1 89.94 236 PHE B O 1
ATOM 4375 N N . LEU B 1 237 ? -12.234 3.553 -10.93 1 89.5 237 LEU B N 1
ATOM 4376 C CA . LEU B 1 237 ? -12.617 3.521 -12.336 1 89.5 237 LEU B CA 1
ATOM 4377 C C . LEU B 1 237 ? -12.594 4.922 -12.938 1 89.5 237 LEU B C 1
ATOM 4379 O O . LEU B 1 237 ? -12.984 5.891 -12.281 1 89.5 237 LEU B O 1
ATOM 4383 N N . ASN B 1 238 ? -11.945 4.957 -14.031 1 83.56 238 ASN B N 1
ATOM 4384 C CA . ASN B 1 238 ? -11.984 6.18 -14.828 1 83.56 238 ASN B CA 1
ATOM 4385 C C . ASN B 1 238 ? -12.953 6.055 -15.992 1 83.56 238 ASN B C 1
ATOM 4387 O O . ASN B 1 238 ? -13.148 4.961 -16.531 1 83.56 238 ASN B O 1
ATOM 4391 N N . PRO B 1 239 ? -13.562 7.211 -16.344 1 77.62 239 PRO B N 1
ATOM 4392 C CA . PRO B 1 239 ? -14.477 7.164 -17.484 1 77.62 239 PRO B CA 1
ATOM 4393 C C . PRO B 1 239 ? -13.805 6.641 -18.75 1 77.62 239 PRO B C 1
ATOM 4395 O O . PRO B 1 239 ? -14.477 6.055 -19.609 1 77.62 239 PRO B O 1
ATOM 4398 N N . ASP B 1 240 ? -12.523 6.758 -18.75 1 80.88 240 ASP B N 1
ATOM 4399 C CA . ASP B 1 240 ? -11.797 6.352 -19.953 1 80.88 240 ASP B CA 1
ATOM 4400 C C . ASP B 1 240 ? -11.445 4.867 -19.906 1 80.88 240 ASP B C 1
ATOM 4402 O O . ASP B 1 240 ? -10.898 4.32 -20.859 1 80.88 240 ASP B O 1
ATOM 4406 N N . ASP B 1 241 ? -11.906 4.328 -18.812 1 84.5 241 ASP B N 1
ATOM 4407 C CA . ASP B 1 241 ? -11.617 2.9 -18.703 1 84.5 241 ASP B CA 1
ATOM 4408 C C . ASP B 1 241 ? -12.516 2.082 -19.625 1 84.5 241 ASP B C 1
ATOM 4410 O O . ASP B 1 241 ? -13.727 2.303 -19.672 1 84.5 241 ASP B O 1
ATOM 4414 N N . ARG B 1 242 ? -12.047 1.407 -20.594 1 85.56 242 ARG B N 1
ATOM 4415 C CA . ARG B 1 242 ? -12.805 0.551 -21.5 1 85.56 242 ARG B CA 1
ATOM 4416 C C . ARG B 1 242 ? -13.055 -0.819 -20.875 1 85.56 242 ARG B C 1
ATOM 4418 O O . ARG B 1 242 ? -12.641 -1.841 -21.422 1 85.56 242 ARG B O 1
ATOM 4425 N N . MET B 1 243 ? -13.719 -0.782 -19.719 1 92.44 243 MET B N 1
ATOM 4426 C CA . MET B 1 243 ? -14.016 -2.043 -19.047 1 92.44 243 MET B CA 1
ATOM 4427 C C . MET B 1 243 ? -15.508 -2.168 -18.766 1 92.44 243 MET B C 1
ATOM 4429 O O . MET B 1 243 ? -16.219 -1.165 -18.719 1 92.44 243 MET B O 1
ATOM 4433 N N . TYR B 1 244 ? -16 -3.342 -18.734 1 94.38 244 TYR B N 1
ATOM 4434 C CA . TYR B 1 244 ? -17.375 -3.6 -18.328 1 94.38 244 TYR B CA 1
ATOM 4435 C C . TYR B 1 244 ? -17.516 -3.576 -16.797 1 94.38 244 TYR B C 1
ATOM 4437 O O . TYR B 1 244 ? -16.688 -4.145 -16.094 1 94.38 244 TYR B O 1
ATOM 4445 N N . THR B 1 245 ? -18.531 -2.883 -16.359 1 94.06 245 THR B N 1
ATOM 4446 C CA . THR B 1 245 ? -18.719 -2.705 -14.922 1 94.06 245 THR B CA 1
ATOM 4447 C C . THR B 1 245 ? -20.141 -3.086 -14.516 1 94.06 245 THR B C 1
ATOM 4449 O O . THR B 1 245 ? -21.109 -2.793 -15.234 1 94.06 245 THR B O 1
ATOM 4452 N N . ILE B 1 246 ? -20.25 -3.82 -13.375 1 94.5 246 ILE B N 1
ATOM 4453 C CA . ILE B 1 246 ? -21.547 -4.164 -12.773 1 94.5 246 ILE B CA 1
ATOM 4454 C C . ILE B 1 246 ? -21.531 -3.82 -11.281 1 94.5 246 ILE B C 1
ATOM 4456 O O . ILE B 1 246 ? -20.688 -4.32 -10.531 1 94.5 246 ILE B O 1
ATOM 4460 N N . ASP B 1 247 ? -22.5 -3.053 -10.883 1 94.88 247 ASP B N 1
ATOM 4461 C CA . ASP B 1 247 ? -22.594 -2.725 -9.469 1 94.88 247 ASP B CA 1
ATOM 4462 C C . ASP B 1 247 ? -23.062 -3.93 -8.656 1 94.88 247 ASP B C 1
ATOM 4464 O O . ASP B 1 247 ? -23.938 -4.676 -9.102 1 94.88 247 ASP B O 1
ATOM 4468 N N . LEU B 1 248 ? -22.469 -4.098 -7.512 1 94.88 248 LEU B N 1
ATOM 4469 C CA . LEU B 1 248 ? -22.922 -5.168 -6.621 1 94.88 248 LEU B CA 1
ATOM 4470 C C . LEU B 1 248 ? -24.188 -4.77 -5.887 1 94.88 248 LEU B C 1
ATOM 4472 O O . LEU B 1 248 ? -24.203 -3.797 -5.129 1 94.88 248 LEU B O 1
ATOM 4476 N N . MET B 1 249 ? -25.156 -5.52 -6.152 1 93.94 249 MET B N 1
ATOM 4477 C CA . MET B 1 249 ? -26.453 -5.281 -5.531 1 93.94 249 MET B CA 1
ATOM 4478 C C . MET B 1 249 ? -26.938 -6.527 -4.801 1 93.94 249 MET B C 1
ATOM 4480 O O . MET B 1 249 ? -26.938 -7.625 -5.363 1 93.94 249 MET B O 1
ATOM 4484 N N . LEU B 1 250 ? -27.344 -6.281 -3.564 1 93.12 250 LEU B N 1
ATOM 4485 C CA . LEU B 1 250 ? -27.906 -7.375 -2.783 1 93.12 250 LEU B CA 1
ATOM 4486 C C . LEU B 1 250 ? -29.312 -7.738 -3.285 1 93.12 250 LEU B C 1
ATOM 4488 O O . LEU B 1 250 ? -29.891 -7.012 -4.098 1 93.12 250 LEU B O 1
ATOM 4492 N N . GLU B 1 251 ? -29.766 -8.883 -2.797 1 90.88 251 GLU B N 1
ATOM 4493 C CA . GLU B 1 251 ? -31.109 -9.312 -3.166 1 90.88 251 GLU B CA 1
ATOM 4494 C C . GLU B 1 251 ? -32.156 -8.312 -2.689 1 90.88 251 GLU B C 1
ATOM 4496 O O . GLU B 1 251 ? -33.219 -8.164 -3.312 1 90.88 251 GLU B O 1
ATOM 4501 N N . SER B 1 252 ? -31.875 -7.664 -1.641 1 91.88 252 SER B N 1
ATOM 4502 C CA . SER B 1 252 ? -32.781 -6.66 -1.083 1 91.88 252 SER B CA 1
ATOM 4503 C C . SER B 1 252 ? -32.875 -5.441 -1.996 1 91.88 252 SER B C 1
ATOM 4505 O O . SER B 1 252 ? -33.781 -4.609 -1.834 1 91.88 252 SER B O 1
ATOM 4507 N N . GLY B 1 253 ? -31.953 -5.316 -2.881 1 91.38 253 GLY B N 1
ATOM 4508 C CA . GLY B 1 253 ? -31.875 -4.152 -3.75 1 91.38 253 GLY B CA 1
ATOM 4509 C C . GLY B 1 253 ? -30.891 -3.109 -3.273 1 91.38 253 GLY B C 1
ATOM 4510 O O . GLY B 1 253 ? -30.641 -2.119 -3.963 1 91.38 253 GLY B O 1
ATOM 4511 N N . GLN B 1 254 ? -30.359 -3.4 -2.195 1 93.5 254 GLN B N 1
ATOM 4512 C CA . GLN B 1 254 ? -29.391 -2.465 -1.627 1 93.5 254 GLN B CA 1
ATOM 4513 C C . GLN B 1 254 ? -28.031 -2.627 -2.277 1 93.5 254 GLN B C 1
ATOM 4515 O O . GLN B 1 254 ? -27.547 -3.748 -2.465 1 93.5 254 GLN B O 1
ATOM 4520 N N . LEU B 1 255 ? -27.469 -1.477 -2.602 1 94.31 255 LEU B N 1
ATOM 4521 C CA . LEU B 1 255 ? -26.109 -1.496 -3.156 1 94.31 255 LEU B CA 1
ATOM 4522 C C . LEU B 1 255 ? -25.078 -1.634 -2.049 1 94.31 255 LEU B C 1
ATOM 4524 O O . LEU B 1 255 ? -25.25 -1.086 -0.958 1 94.31 255 LEU B O 1
ATOM 4528 N N . ILE B 1 256 ? -24.062 -2.398 -2.381 1 93.62 256 ILE B N 1
ATOM 4529 C CA . ILE B 1 256 ? -22.906 -2.41 -1.493 1 93.62 256 ILE B CA 1
ATOM 4530 C C . ILE B 1 256 ? -22.047 -1.175 -1.749 1 93.62 256 ILE B C 1
ATOM 4532 O O . ILE B 1 256 ? -21.641 -0.911 -2.887 1 93.62 256 ILE B O 1
ATOM 4536 N N . THR B 1 257 ? -21.875 -0.432 -0.698 1 93.38 257 THR B N 1
ATOM 4537 C CA . THR B 1 257 ? -21.141 0.824 -0.866 1 93.38 257 THR B CA 1
ATOM 4538 C C . THR B 1 257 ? -20.016 0.935 0.148 1 93.38 257 THR B C 1
ATOM 4540 O O . THR B 1 257 ? -19.953 0.173 1.116 1 93.38 257 THR B O 1
ATOM 4543 N N . LEU B 1 258 ? -19.047 1.759 -0.201 1 92.38 258 LEU B N 1
ATOM 4544 C CA . LEU B 1 258 ? -17.938 2.113 0.681 1 92.38 258 LEU B CA 1
ATOM 4545 C C . LEU B 1 258 ? -17.969 3.604 1.01 1 92.38 258 LEU B C 1
ATOM 4547 O O . LEU B 1 258 ? -17.938 4.441 0.107 1 92.38 258 LEU B O 1
ATOM 4551 N N . ASN B 1 259 ? -17.984 3.875 2.281 1 92.56 259 ASN B N 1
ATOM 4552 C CA . ASN B 1 259 ? -18.062 5.262 2.723 1 92.56 259 ASN B CA 1
ATOM 4553 C C . ASN B 1 259 ? -16.688 5.848 3.025 1 92.56 259 ASN B C 1
ATOM 4555 O O . ASN B 1 259 ? -15.828 5.16 3.568 1 92.56 259 ASN B O 1
ATOM 4559 N N . THR B 1 260 ? -16.516 7.02 2.613 1 93.62 260 THR B N 1
ATOM 4560 C CA . THR B 1 260 ? -15.367 7.812 3.025 1 93.62 260 THR B CA 1
ATOM 4561 C C . THR B 1 260 ? -15.781 8.898 4.016 1 93.62 260 THR B C 1
ATOM 4563 O O . THR B 1 260 ? -16.703 9.664 3.746 1 93.62 260 THR B O 1
ATOM 4566 N N . TRP B 1 261 ? -15.086 8.922 5.148 1 94.06 261 TRP B N 1
ATOM 4567 C CA . TRP B 1 261 ? -15.469 9.828 6.227 1 94.06 261 TRP B CA 1
ATOM 4568 C C . TRP B 1 261 ? -14.336 10.812 6.531 1 94.06 261 TRP B C 1
ATOM 4570 O O . TRP B 1 261 ? -13.156 10.477 6.371 1 94.06 261 TRP B O 1
ATOM 4580 N N . ILE B 1 262 ? -14.758 11.953 6.941 1 95.25 262 ILE B N 1
ATOM 4581 C CA . ILE B 1 262 ? -13.836 12.883 7.594 1 95.25 262 ILE B CA 1
ATOM 4582 C C . ILE B 1 262 ? -14.117 12.914 9.094 1 95.25 262 ILE B C 1
ATOM 4584 O O . ILE B 1 262 ? -15.266 13.117 9.516 1 95.25 262 ILE B O 1
ATOM 4588 N N . PHE B 1 263 ? -13.117 12.617 9.82 1 95.62 263 PHE B N 1
ATOM 4589 C CA . PHE B 1 263 ? -13.195 12.641 11.273 1 95.62 263 PHE B CA 1
ATOM 4590 C C . PHE B 1 263 ? -12.336 13.773 11.836 1 95.62 263 PHE B C 1
ATOM 4592 O O . PHE B 1 263 ? -11.234 14.031 11.336 1 95.62 263 PHE B O 1
ATOM 4599 N N . TYR B 1 264 ? -12.789 14.406 12.766 1 92.94 264 TYR B N 1
ATOM 4600 C CA . TYR B 1 264 ? -11.992 15.398 13.469 1 92.94 264 TYR B CA 1
ATOM 4601 C C . TYR B 1 264 ? -12.43 15.523 14.922 1 92.94 264 TYR B C 1
ATOM 4603 O O . TYR B 1 264 ? -13.359 14.828 15.359 1 92.94 264 TYR B O 1
ATOM 4611 N N . THR B 1 265 ? -11.648 16.234 15.688 1 87.31 265 THR B N 1
ATOM 4612 C CA . THR B 1 265 ? -11.961 16.391 17.109 1 87.31 265 THR B CA 1
ATOM 4613 C C . THR B 1 265 ? -12.531 17.781 17.375 1 87.31 265 THR B C 1
ATOM 4615 O O . THR B 1 265 ? -12.328 18.703 16.594 1 87.31 265 THR B O 1
ATOM 4618 N N . GLU B 1 266 ? -13.203 17.859 18.5 1 83.94 266 GLU B N 1
ATOM 4619 C CA . GLU B 1 266 ? -13.727 19.172 18.906 1 83.94 266 GLU B CA 1
ATOM 4620 C C . GLU B 1 266 ? -12.586 20.156 19.172 1 83.94 266 GLU B C 1
ATOM 4622 O O . GLU B 1 266 ? -12.711 21.344 18.859 1 83.94 266 GLU B O 1
ATOM 4627 N N . SER B 1 267 ? -11.578 19.672 19.703 1 82.5 267 SER B N 1
ATOM 4628 C CA . SER B 1 267 ? -10.43 20.516 20.016 1 82.5 267 SER B CA 1
ATOM 4629 C C . SER B 1 267 ? -9.781 21.062 18.75 1 82.5 267 SER B C 1
ATOM 4631 O O . SER B 1 267 ? -9.344 22.219 18.734 1 82.5 267 SER B O 1
ATOM 4633 N N . SER B 1 268 ? -9.789 20.25 17.734 1 86.38 268 SER B N 1
ATOM 4634 C CA . SER B 1 268 ? -9.156 20.688 16.5 1 86.38 268 SER B CA 1
ATOM 4635 C C . SER B 1 268 ? -9.969 21.781 15.82 1 86.38 268 SER B C 1
ATOM 4637 O O . SER B 1 268 ? -9.422 22.609 15.086 1 86.38 268 SER B O 1
ATOM 4639 N N . LEU B 1 269 ? -11.227 21.859 16.125 1 85.25 269 LEU B N 1
ATOM 4640 C CA . LEU B 1 269 ? -12.102 22.859 15.531 1 85.25 269 LEU B CA 1
ATOM 4641 C C . LEU B 1 269 ? -11.812 24.25 16.078 1 85.25 269 LEU B C 1
ATOM 4643 O O . LEU B 1 269 ? -12.258 25.25 15.531 1 85.25 269 LEU B O 1
ATOM 4647 N N . GLN B 1 270 ? -11.062 24.266 17.062 1 81.06 270 GLN B N 1
ATOM 4648 C CA . GLN B 1 270 ? -10.68 25.547 17.625 1 81.06 270 GLN B CA 1
ATOM 4649 C C . GLN B 1 270 ? -9.625 26.234 16.766 1 81.06 270 GLN B C 1
ATOM 4651 O O . GLN B 1 270 ? -9.406 27.438 16.875 1 81.06 270 GLN B O 1
ATOM 4656 N N . LEU B 1 271 ? -8.984 25.484 15.961 1 83.31 271 LEU B N 1
ATOM 4657 C CA . LEU B 1 271 ? -7.977 26.016 15.055 1 83.31 271 LEU B CA 1
ATOM 4658 C C . LEU B 1 271 ? -8.625 26.562 13.781 1 83.31 271 LEU B C 1
ATOM 4660 O O . LEU B 1 271 ? -9.406 25.859 13.133 1 83.31 271 LEU B O 1
ATOM 4664 N N . ALA B 1 272 ? -8.281 27.75 13.43 1 85.19 272 ALA B N 1
ATOM 4665 C CA . ALA B 1 272 ? -8.844 28.375 12.242 1 85.19 272 ALA B CA 1
ATOM 4666 C C . ALA B 1 272 ? -8.477 27.594 10.977 1 85.19 272 ALA B C 1
ATOM 4668 O O . ALA B 1 272 ? -9.297 27.469 10.062 1 85.19 272 ALA B O 1
ATOM 4669 N N . THR B 1 273 ? -7.27 27.094 10.922 1 88.56 273 THR B N 1
ATOM 4670 C CA . THR B 1 273 ? -6.797 26.328 9.766 1 88.56 273 THR B CA 1
ATOM 4671 C C . THR B 1 273 ? -7.676 25.109 9.531 1 88.56 273 THR B C 1
ATOM 4673 O O . THR B 1 273 ? -8.039 24.812 8.391 1 88.56 273 THR B O 1
ATOM 4676 N N . VAL B 1 274 ? -8.094 24.469 10.617 1 90.81 274 VAL B N 1
ATOM 4677 C CA . VAL B 1 274 ? -8.891 23.25 10.523 1 90.81 274 VAL B CA 1
ATOM 4678 C C . VAL B 1 274 ? -10.32 23.594 10.102 1 90.81 274 VAL B C 1
ATOM 4680 O O . VAL B 1 274 ? -10.883 22.953 9.219 1 90.81 274 VAL B O 1
ATOM 4683 N N . ARG B 1 275 ? -10.836 24.609 10.664 1 89.44 275 ARG B N 1
ATOM 4684 C CA . ARG B 1 275 ? -12.195 25.031 10.328 1 89.44 275 ARG B CA 1
ATOM 4685 C C . ARG B 1 275 ? -12.297 25.406 8.852 1 89.44 275 ARG B C 1
ATOM 4687 O O . ARG B 1 275 ? -13.227 24.984 8.156 1 89.44 275 ARG B O 1
ATOM 4694 N N . LYS B 1 276 ? -11.344 26.141 8.469 1 90.31 276 LYS B N 1
ATOM 4695 C CA . LYS B 1 276 ? -11.375 26.594 7.082 1 90.31 276 LYS B CA 1
ATOM 4696 C C . LYS B 1 276 ? -11.172 25.438 6.105 1 90.31 276 LYS B C 1
ATOM 4698 O O . LYS B 1 276 ? -11.742 25.438 5.016 1 90.31 276 LYS B O 1
ATOM 4703 N N . PHE B 1 277 ? -10.32 24.562 6.484 1 93.12 277 PHE B N 1
ATOM 4704 C CA . PHE B 1 277 ? -10.109 23.391 5.633 1 93.12 277 PHE B CA 1
ATOM 4705 C C . PHE B 1 277 ? -11.383 22.562 5.52 1 93.12 277 PHE B C 1
ATOM 4707 O O . PHE B 1 277 ? -11.758 22.141 4.422 1 93.12 277 PHE B O 1
ATOM 4714 N N . ILE B 1 278 ? -12.023 22.359 6.617 1 91 278 ILE B N 1
ATOM 4715 C CA . ILE B 1 278 ? -13.273 21.594 6.645 1 91 278 ILE B CA 1
ATOM 4716 C C . ILE B 1 278 ? -14.328 22.312 5.805 1 91 278 ILE B C 1
ATOM 4718 O O . ILE B 1 278 ? -15.039 21.688 5.02 1 91 278 ILE B O 1
ATOM 4722 N N . ASP B 1 279 ? -14.406 23.594 5.977 1 89 279 ASP B N 1
ATOM 4723 C CA . ASP B 1 279 ? -15.344 24.375 5.188 1 89 279 ASP B CA 1
ATOM 4724 C C . ASP B 1 279 ? -15.055 24.25 3.693 1 89 279 ASP B C 1
ATOM 4726 O O . ASP B 1 279 ? -15.977 24.125 2.887 1 89 279 ASP B O 1
ATOM 4730 N N . TYR B 1 280 ? -13.812 24.312 3.398 1 91.5 280 TYR B N 1
ATOM 4731 C CA . TYR B 1 280 ? -13.383 24.203 2.008 1 91.5 280 TYR B CA 1
ATOM 4732 C C . TYR B 1 280 ? -13.797 22.859 1.422 1 91.5 280 TYR B C 1
ATOM 4734 O O . TYR B 1 280 ? -14.352 22.797 0.324 1 91.5 280 TYR B O 1
ATOM 4742 N N . ILE B 1 281 ? -13.523 21.766 2.148 1 91.12 281 ILE B N 1
ATOM 4743 C CA . ILE B 1 281 ? -13.844 20.438 1.668 1 91.12 281 ILE B CA 1
ATOM 4744 C C . ILE B 1 281 ? -15.359 20.297 1.49 1 91.12 281 ILE B C 1
ATOM 4746 O O . ILE B 1 281 ? -15.82 19.688 0.527 1 91.12 281 ILE B O 1
ATOM 4750 N N . HIS B 1 282 ? -16.062 20.828 2.379 1 85.75 282 HIS B N 1
ATOM 4751 C CA . HIS B 1 282 ? -17.516 20.797 2.305 1 85.75 282 HIS B CA 1
ATOM 4752 C C . HIS B 1 282 ? -18.031 21.5 1.047 1 85.75 282 HIS B C 1
ATOM 4754 O O . HIS B 1 282 ? -19.062 21.125 0.501 1 85.75 282 HIS B O 1
ATOM 4760 N N . SER B 1 283 ? -17.344 22.438 0.702 1 84.69 283 SER B N 1
ATOM 4761 C CA . SER B 1 283 ? -17.766 23.219 -0.458 1 84.69 283 SER B CA 1
ATOM 4762 C C . SER B 1 283 ? -17.484 22.469 -1.757 1 84.69 283 SER B C 1
ATOM 4764 O O . SER B 1 283 ? -18.047 22.781 -2.801 1 84.69 283 SER B O 1
ATOM 4766 N N . LEU B 1 284 ? -16.578 21.516 -1.587 1 83.38 284 LEU B N 1
ATOM 4767 C CA . LEU B 1 284 ? -16.234 20.734 -2.773 1 83.38 284 LEU B CA 1
ATOM 4768 C C . LEU B 1 284 ? -17.266 19.641 -3.023 1 83.38 284 LEU B C 1
ATOM 4770 O O . LEU B 1 284 ? -17.812 19.078 -2.076 1 83.38 284 LEU B O 1
ATOM 4774 N N . ASP B 1 285 ? -17.906 19.547 -4.164 1 67.25 285 ASP B N 1
ATOM 4775 C CA . ASP B 1 285 ? -18.75 18.406 -4.52 1 67.25 285 ASP B CA 1
ATOM 4776 C C . ASP B 1 285 ? -17.891 17.203 -4.91 1 67.25 285 ASP B C 1
ATOM 4778 O O . ASP B 1 285 ? -17.531 17.031 -6.082 1 67.25 285 ASP B O 1
ATOM 4782 N N . LEU B 1 286 ? -17.391 16.484 -3.963 1 62.91 286 LEU B N 1
ATOM 4783 C CA . LEU B 1 286 ? -16.484 15.375 -4.25 1 62.91 286 LEU B CA 1
ATOM 4784 C C . LEU B 1 286 ? -17.266 14.164 -4.77 1 62.91 286 LEU B C 1
ATOM 4786 O O . LEU B 1 286 ? -16.672 13.156 -5.148 1 62.91 286 LEU B O 1
ATOM 4790 N N . ASN B 1 287 ? -18.625 14.125 -4.699 1 57.41 287 ASN B N 1
ATOM 4791 C CA . ASN B 1 287 ? -19.391 13.047 -5.312 1 57.41 287 ASN B CA 1
ATOM 4792 C C . ASN B 1 287 ? -19.234 13.039 -6.832 1 57.41 287 ASN B C 1
ATOM 4794 O O . ASN B 1 287 ? -19.312 11.984 -7.461 1 57.41 287 ASN B O 1
ATOM 4798 N N . GLU B 1 288 ? -19.219 14.117 -7.578 1 48.25 288 GLU B N 1
ATOM 4799 C CA . GLU B 1 288 ? -19.312 14.211 -9.031 1 48.25 288 GLU B CA 1
ATOM 4800 C C . GLU B 1 288 ? -17.953 14.039 -9.688 1 48.25 288 GLU B C 1
ATOM 4802 O O . GLU B 1 288 ? -17.859 13.609 -10.836 1 48.25 288 GLU B O 1
ATOM 4807 N N . LYS B 1 289 ? -16.953 14.609 -9.305 1 43.12 289 LYS B N 1
ATOM 4808 C CA . LYS B 1 289 ? -15.82 14.969 -10.148 1 43.12 289 LYS B CA 1
ATOM 4809 C C . LYS B 1 289 ? -14.875 13.789 -10.336 1 43.12 289 LYS B C 1
ATOM 4811 O O . LYS B 1 289 ? -14.031 13.789 -11.234 1 43.12 289 LYS B O 1
ATOM 4816 N N . PHE B 1 290 ? -14.648 12.945 -9.398 1 37.31 290 PHE B N 1
ATOM 4817 C CA . PHE B 1 290 ? -13.578 12.07 -9.859 1 37.31 290 PHE B CA 1
ATOM 4818 C C . PHE B 1 290 ? -14.148 10.844 -10.555 1 37.31 290 PHE B C 1
ATOM 4820 O O . PHE B 1 290 ? -15.18 10.305 -10.141 1 37.31 290 PHE B O 1
#

InterPro domains:
  IPR000847 LysR, HTH, N-terminal domain [PF00126] (9-62)
  IPR000847 LysR, HTH, N-terminal domain [PS50931] (1-58)
  IPR005119 LysR, substrate-binding [PF03466] (87-282)
  IPR036388 Winged helix-like DNA-binding domain superfamily [G3DSA:1.10.10.10] (1-82)
  IPR036390 Winged helix DNA-binding domain superfamily [SSF46785] (1-110)

Nearest PDB structures (foldseek):
  5z72-assembly2_B-2  TM=9.099E-01  e=2.456E-20  Bacillus velezensis FZB42
  5z72-assembly3_D  TM=9.081E-01  e=2.456E-20  Bacillus velezensis FZB42
  4x6g-assembly1_D  TM=6.790E-01  e=5.183E-19  Pseudomonas aeruginosa PAO1
  1ixc-assembly1_B-2  TM=5.128E-01  e=4.252E-20  Cupriavidus necator
  7d98-assembly1_Q  TM=5.243E-01  e=1.078E-18  Cupriavidus necator

Solvent-accessible surface area (backbone atoms only — not comparable to full-atom values): 30758 Å² total; per-residue (Å²): 131,52,72,66,52,26,49,50,42,45,33,33,65,74,54,48,29,62,60,59,24,11,55,76,67,72,45,50,44,67,56,44,52,51,50,49,50,52,52,24,59,74,69,71,46,62,41,64,41,76,62,83,96,42,59,40,73,31,72,63,24,51,50,51,32,50,49,23,50,49,48,50,43,50,50,48,49,48,51,38,39,65,47,11,67,51,97,51,55,26,32,68,39,36,35,22,29,16,48,67,50,41,50,76,45,38,45,61,53,51,50,55,50,37,69,75,32,70,58,43,43,62,34,39,40,38,29,53,32,71,55,32,50,50,35,41,74,68,56,73,29,43,31,26,37,28,63,51,90,72,93,68,91,55,58,65,49,82,60,36,79,34,47,31,24,38,36,20,38,58,89,73,60,79,87,49,45,50,78,38,42,28,36,38,58,81,56,98,45,74,63,45,53,51,51,49,50,45,46,57,72,74,38,95,60,70,70,34,72,37,30,41,36,72,42,65,67,38,30,50,49,31,10,62,71,58,70,25,30,22,74,41,56,48,80,78,55,50,92,82,51,85,54,38,75,44,73,43,60,39,95,88,65,47,67,46,66,49,42,28,31,38,37,38,45,73,73,36,56,68,25,40,42,48,42,51,49,52,52,51,55,66,69,46,69,66,74,74,71,117,130,50,72,64,53,26,50,49,41,44,34,34,65,76,54,47,29,62,60,59,23,12,55,76,68,72,46,50,46,65,55,45,52,53,51,49,49,50,52,23,60,75,69,70,46,58,41,66,41,76,61,84,95,42,60,39,74,31,73,65,24,50,52,50,31,50,48,23,51,48,48,51,42,48,50,48,48,49,51,38,40,65,47,10,68,51,98,51,54,25,34,67,40,36,36,21,29,16,50,68,50,42,50,76,45,38,45,61,54,51,50,54,49,37,70,76,31,69,58,43,42,60,35,41,40,38,30,53,32,70,56,32,49,49,36,40,75,68,56,74,30,43,32,25,37,29,61,51,90,71,95,70,91,57,58,65,49,82,60,38,79,33,49,31,24,38,36,20,38,57,89,74,60,78,87,48,47,51,78,38,42,27,34,36,59,82,55,99,45,74,62,44,53,52,53,48,50,47,47,57,74,73,39,94,61,70,69,36,73,37,29,42,36,72,43,65,68,38,31,50,50,31,10,62,71,58,70,23,31,21,75,41,55,47,81,78,53,52,92,82,52,82,55,37,75,43,73,43,58,40,93,88,63,50,66,46,66,48,41,29,31,37,37,38,44,73,73,36,56,69,25,40,43,48,42,51,49,52,51,51,55,66,69,46,70,65,75,74,70,111